Protein AF-0000000083594985 (afdb_homodimer)

Radius of gyration: 26.22 Å; Cα contacts (8 Å, |Δi|>4): 1183; chains: 2; bounding box: 56×79×60 Å

Foldseek 3Di:
DAEEEEEDLPQQSLLQLLLCLLVPHQYEYAYQDPVSVVVSLVVSVVVVVLCVVLPNDRPDDSVSSSVSYHYDNDPLVCQEGQEYEYEDDPDLVVLLVVLLVCLVRHDLNHAYEYQDQFDDQCSSPVNRDRCLQRYWYWHADPPNNFAQEIEIEDDPSHDPVNVVVVCVVSVVSQHHYDYQDDDDGRGDPRVVVVQVVLQLLCCPLVPVDPPVVSVCCCVVDVVVVVLPDDDVVVCVVVDVVVVVVVCVPCVVVGDDDDDDRVLQVVCVVVVQPDLCSQHDSHGRPDHDSPPVVSVVSSVSNNSRCVPRPVD/DAEEEEEDLPQQSLLQLLLCLLVPHQYEYAYQDPVSVVVSLVVSVVVVVLCVVLPNDRPDDSVSSSVSYHYDNDPLVCQEGQEYEYEDDPDLVVLLVVLLVCLVRHDLNHAYEYQDQFDDQCSSPVNRDRCLQRYWYWHADPPNNFAQEIEIEDDPSHDPVNVVVVCVVSVVSQHHYDYQDDDDGRGDPRVVVVQVVLQLLCCPLVPVDPPVVSVCCCVVPVVVVVLPDDDVVVCVVVDVVVVVVVCVVCVVVGDDDDDDRVLQVVCVVVVQPDCCSQHDSHGQPDHDPRPVVSVVSSVSNNSRCVPRPVD

pLDDT: mean 96.0, std 5.7, range [51.47, 98.88]

Structure (mmCIF, N/CA/C/O backbone):
data_AF-0000000083594985-model_v1
#
loop_
_entity.id
_entity.type
_entity.pdbx_description
1 polymer 'L-gulonate 3-dehydrogenase'
#
loop_
_atom_site.group_PDB
_atom_site.id
_atom_site.type_symbol
_atom_site.label_atom_id
_atom_site.label_alt_id
_atom_site.label_comp_id
_atom_site.label_asym_id
_atom_site.label_entity_id
_atom_site.label_seq_id
_atom_site.pdbx_PDB_ins_code
_atom_site.Cartn_x
_atom_site.Cartn_y
_atom_site.Cartn_z
_atom_site.occupancy
_atom_site.B_iso_or_equiv
_atom_site.auth_seq_id
_atom_site.auth_comp_id
_atom_site.auth_asym_id
_atom_site.auth_atom_id
_atom_site.pdbx_PDB_model_num
ATOM 1 N N . MET A 1 1 ? 9.25 -22.609 -22.5 1 80.12 1 MET A N 1
ATOM 2 C CA . MET A 1 1 ? 8.023 -23.281 -22.062 1 80.12 1 MET A CA 1
ATOM 3 C C . MET A 1 1 ? 6.898 -23.062 -23.062 1 80.12 1 MET A C 1
ATOM 5 O O . MET A 1 1 ? 6.57 -21.922 -23.406 1 80.12 1 MET A O 1
ATOM 9 N N . LYS A 1 2 ? 6.371 -24.125 -23.547 1 85.12 2 LYS A N 1
ATOM 10 C CA . LYS A 1 2 ? 5.512 -24.016 -24.734 1 85.12 2 LYS A CA 1
ATOM 11 C C . LYS A 1 2 ? 4.094 -24.484 -24.422 1 85.12 2 LYS A C 1
ATOM 13 O O . LYS A 1 2 ? 3.137 -24.078 -25.078 1 85.12 2 LYS A O 1
ATOM 18 N N . ASN A 1 3 ? 4.027 -25.328 -23.453 1 94.75 3 ASN A N 1
ATOM 19 C CA . ASN A 1 3 ? 2.727 -25.859 -23.047 1 94.75 3 ASN A CA 1
ATOM 20 C C . ASN A 1 3 ? 2.588 -25.922 -21.531 1 94.75 3 ASN A C 1
ATOM 22 O O . ASN A 1 3 ? 3.424 -26.516 -20.859 1 94.75 3 ASN A O 1
ATOM 26 N N . ILE A 1 4 ? 1.525 -25.359 -21.094 1 98.44 4 ILE A N 1
ATOM 27 C CA . ILE A 1 4 ? 1.333 -25.266 -19.641 1 98.44 4 ILE A CA 1
ATOM 28 C C . ILE A 1 4 ? 0.061 -26 -19.234 1 98.44 4 ILE A C 1
ATOM 30 O O . ILE A 1 4 ? -0.912 -26.031 -20 1 98.44 4 ILE A O 1
ATOM 34 N N . GLY A 1 5 ? 0.131 -26.703 -18.188 1 98.75 5 GLY A N 1
ATOM 35 C CA . GLY A 1 5 ? -1.049 -27.266 -17.547 1 98.75 5 GLY A CA 1
ATOM 36 C C . GLY A 1 5 ? -1.459 -26.516 -16.297 1 98.75 5 GLY A C 1
ATOM 37 O O . GLY A 1 5 ? -0.607 -26.094 -15.516 1 98.75 5 GLY A O 1
ATOM 38 N N . VAL A 1 6 ? -2.758 -26.312 -16.109 1 98.88 6 VAL A N 1
ATOM 39 C CA . VAL A 1 6 ? -3.311 -25.719 -14.898 1 98.88 6 VAL A CA 1
ATOM 40 C C . VAL A 1 6 ? -4.402 -26.609 -14.328 1 98.88 6 VAL A C 1
ATOM 42 O O . VAL A 1 6 ? -5.32 -27.016 -15.047 1 98.88 6 VAL A O 1
ATOM 45 N N . ILE A 1 7 ? -4.238 -26.969 -13.102 1 98.81 7 ILE A N 1
ATOM 46 C CA . ILE A 1 7 ? -5.254 -27.781 -12.43 1 98.81 7 ILE A CA 1
ATOM 47 C C . ILE A 1 7 ? -6.125 -26.875 -11.555 1 98.81 7 ILE A C 1
ATOM 49 O O . ILE A 1 7 ? -5.621 -26.188 -10.664 1 98.81 7 ILE A O 1
ATOM 53 N N . GLY A 1 8 ? -7.391 -26.984 -11.703 1 98.19 8 GLY A N 1
ATOM 54 C CA . GLY A 1 8 ? -8.344 -26.078 -11.07 1 98.19 8 GLY A CA 1
ATOM 55 C C . GLY A 1 8 ? -8.789 -24.953 -11.969 1 98.19 8 GLY A C 1
ATOM 56 O O . GLY A 1 8 ? -7.961 -24.25 -12.547 1 98.19 8 GLY A O 1
ATOM 57 N N . ALA A 1 9 ? -10.117 -24.797 -12.141 1 97.75 9 ALA A N 1
ATOM 58 C CA . ALA A 1 9 ? -10.648 -23.75 -13.016 1 97.75 9 ALA A CA 1
ATOM 59 C C . ALA A 1 9 ? -11.383 -22.688 -12.211 1 97.75 9 ALA A C 1
ATOM 61 O O . ALA A 1 9 ? -12.164 -21.906 -12.766 1 97.75 9 ALA A O 1
ATOM 62 N N . GLY A 1 10 ? -11.148 -22.672 -10.867 1 94.75 10 GLY A N 1
ATOM 63 C CA . GLY A 1 10 ? -11.727 -21.641 -10.023 1 94.75 10 GLY A CA 1
ATOM 64 C C . GLY A 1 10 ? -11.109 -20.266 -10.25 1 94.75 10 GLY A C 1
ATOM 65 O O . GLY A 1 10 ? -10.594 -19.984 -11.336 1 94.75 10 GLY A O 1
ATOM 66 N N . THR A 1 11 ? -11.172 -19.422 -9.266 1 93.06 11 THR A N 1
ATOM 67 C CA . THR A 1 11 ? -10.75 -18.031 -9.375 1 93.06 11 THR A CA 1
ATOM 68 C C . THR A 1 11 ? -9.289 -17.938 -9.797 1 93.06 11 THR A C 1
ATOM 70 O O . THR A 1 11 ? -8.961 -17.281 -10.781 1 93.06 11 THR A O 1
ATOM 73 N N . MET A 1 12 ? -8.375 -18.641 -9.109 1 96.56 12 MET A N 1
ATOM 74 C CA . MET A 1 12 ? -6.945 -18.562 -9.398 1 96.56 12 MET A CA 1
ATOM 75 C C . MET A 1 12 ? -6.605 -19.297 -10.688 1 96.56 12 MET A C 1
ATOM 77 O O . MET A 1 12 ? -5.855 -18.781 -11.523 1 96.56 12 MET A O 1
ATOM 81 N N . GLY A 1 13 ? -7.18 -20.484 -10.812 1 97.88 13 GLY A N 1
ATOM 82 C CA . GLY A 1 13 ? -6.91 -21.234 -12.016 1 97.88 13 GLY A CA 1
ATOM 83 C C . GLY A 1 13 ? -7.316 -20.516 -13.289 1 97.88 13 GLY A C 1
ATOM 84 O O . GLY A 1 13 ? -6.566 -20.484 -14.266 1 97.88 13 GLY A O 1
ATOM 85 N N . PHE A 1 14 ? -8.508 -19.922 -13.273 1 97.06 14 PHE A N 1
ATOM 86 C CA . PHE A 1 14 ? -8.945 -19.141 -14.414 1 97.06 14 PHE A CA 1
ATOM 87 C C . PHE A 1 14 ? -7.988 -17.984 -14.672 1 97.06 14 PHE A C 1
ATOM 89 O O . PHE A 1 14 ? -7.562 -17.766 -15.805 1 97.06 14 PHE A O 1
ATOM 96 N N . GLY A 1 15 ? -7.672 -17.203 -13.594 1 98.06 15 GLY A N 1
ATOM 97 C CA . GLY A 1 15 ? -6.797 -16.047 -13.742 1 98.06 15 GLY A CA 1
ATOM 98 C C . GLY A 1 15 ? -5.453 -16.406 -14.352 1 98.06 15 GLY A C 1
ATOM 99 O O . GLY A 1 15 ? -4.977 -15.711 -15.258 1 98.06 15 GLY A O 1
ATOM 100 N N . ILE A 1 16 ? -4.887 -17.484 -13.883 1 98.62 16 ILE A N 1
ATOM 101 C CA . ILE A 1 16 ? -3.584 -17.938 -14.352 1 98.62 16 ILE A CA 1
ATOM 102 C C . ILE A 1 16 ? -3.688 -18.359 -15.82 1 98.62 16 ILE A C 1
ATOM 104 O O . ILE A 1 16 ? -2.896 -17.922 -16.656 1 98.62 16 ILE A O 1
ATOM 108 N N . SER A 1 17 ? -4.691 -19.156 -16.156 1 98.5 17 SER A N 1
ATOM 109 C CA . SER A 1 17 ? -4.855 -19.672 -17.5 1 98.5 17 SER A CA 1
ATOM 110 C C . SER A 1 17 ? -5.16 -18.562 -18.5 1 98.5 17 SER A C 1
ATOM 112 O O . SER A 1 17 ? -4.625 -18.547 -19.609 1 98.5 17 SER A O 1
ATOM 114 N N . PHE A 1 18 ? -6.023 -17.656 -18.094 1 98.31 18 PHE A N 1
ATOM 115 C CA . PHE A 1 18 ? -6.355 -16.516 -18.953 1 98.31 18 PHE A CA 1
ATOM 116 C C . PHE A 1 18 ? -5.113 -15.688 -19.25 1 98.31 18 PHE A C 1
ATOM 118 O O . PHE A 1 18 ? -4.898 -15.289 -20.406 1 98.31 18 PHE A O 1
ATOM 125 N N . TYR A 1 19 ? -4.328 -15.445 -18.234 1 98.44 19 TYR A N 1
ATOM 126 C CA . TYR A 1 19 ? -3.123 -14.641 -18.406 1 98.44 19 TYR A CA 1
ATOM 127 C C . TYR A 1 19 ? -2.17 -15.297 -19.391 1 98.44 19 TYR A C 1
ATOM 129 O O . TYR A 1 19 ? -1.598 -14.617 -20.25 1 98.44 19 TYR A O 1
ATOM 137 N N . PHE A 1 20 ? -1.962 -16.594 -19.281 1 98.44 20 PHE A N 1
ATOM 138 C CA . PHE A 1 20 ? -1.111 -17.297 -20.234 1 98.44 20 PHE A CA 1
ATOM 139 C C . PHE A 1 20 ? -1.685 -17.219 -21.641 1 98.44 20 PHE A C 1
ATOM 141 O O . PHE A 1 20 ? -0.949 -17 -22.609 1 98.44 20 PHE A O 1
ATOM 148 N N . ALA A 1 21 ? -2.998 -17.328 -21.781 1 98.06 21 ALA A N 1
ATOM 149 C CA . ALA A 1 21 ? -3.654 -17.328 -23.094 1 98.06 21 ALA A CA 1
ATOM 150 C C . ALA A 1 21 ? -3.475 -15.992 -23.797 1 98.06 21 ALA A C 1
ATOM 152 O O . ALA A 1 21 ? -3.18 -15.953 -25 1 98.06 21 ALA A O 1
ATOM 153 N N . ILE A 1 22 ? -3.639 -14.898 -23.078 1 97.94 22 ILE A N 1
ATOM 154 C CA . ILE A 1 22 ? -3.559 -13.594 -23.719 1 97.94 22 ILE A CA 1
ATOM 155 C C . ILE A 1 22 ? -2.117 -13.305 -24.125 1 97.94 22 ILE A C 1
ATOM 157 O O . ILE A 1 22 ? -1.854 -12.359 -24.875 1 97.94 22 ILE A O 1
ATOM 161 N N . HIS A 1 23 ? -1.166 -14.078 -23.641 1 97.31 23 HIS A N 1
ATOM 162 C CA . HIS A 1 23 ? 0.232 -13.953 -24.031 1 97.31 23 HIS A CA 1
ATOM 163 C C . HIS A 1 23 ? 0.622 -15.023 -25.047 1 97.31 23 HIS A C 1
ATOM 165 O O . HIS A 1 23 ? 1.808 -15.227 -25.312 1 97.31 23 HIS A O 1
ATOM 171 N N . GLY A 1 24 ? -0.356 -15.805 -25.484 1 97.5 24 GLY A N 1
ATOM 172 C CA . GLY A 1 24 ? -0.164 -16.719 -26.594 1 97.5 24 GLY A CA 1
ATOM 173 C C . GLY A 1 24 ? 0.418 -18.062 -26.172 1 97.5 24 GLY A C 1
ATOM 174 O O . GLY A 1 24 ? 1.048 -18.75 -26.984 1 97.5 24 GLY A O 1
ATOM 175 N N . ILE A 1 25 ? 0.251 -18.422 -24.953 1 98.19 25 ILE A N 1
ATOM 176 C CA . ILE A 1 25 ? 0.842 -19.672 -24.453 1 98.19 25 ILE A CA 1
ATOM 177 C C . ILE A 1 25 ? -0.227 -20.75 -24.375 1 98.19 25 ILE A C 1
ATOM 179 O O . ILE A 1 25 ? -1.184 -20.641 -23.609 1 98.19 25 ILE A O 1
ATOM 183 N N . PRO A 1 26 ? -0.061 -21.812 -25.125 1 98.38 26 PRO A N 1
ATOM 184 C CA . PRO A 1 26 ? -1.014 -22.922 -25.031 1 98.38 26 PRO A CA 1
ATOM 185 C C . PRO A 1 26 ? -1.128 -23.469 -23.609 1 98.38 26 PRO A C 1
ATOM 187 O O . PRO A 1 26 ? -0.114 -23.797 -23 1 98.38 26 PRO A O 1
ATOM 190 N N . THR A 1 27 ? -2.344 -23.562 -23.078 1 98.56 27 THR A N 1
ATOM 191 C CA . THR A 1 27 ? -2.592 -23.938 -21.703 1 98.56 27 THR A CA 1
ATOM 192 C C . THR A 1 27 ? -3.734 -24.938 -21.609 1 98.56 27 THR A C 1
ATOM 194 O O . THR A 1 27 ? -4.824 -24.703 -22.141 1 98.56 27 THR A O 1
ATOM 197 N N . HIS A 1 28 ? -3.482 -26.078 -21 1 98.5 28 HIS A N 1
ATOM 198 C CA . HIS A 1 28 ? -4.496 -27.094 -20.734 1 98.5 28 HIS A CA 1
ATOM 199 C C . HIS A 1 28 ? -5.051 -26.953 -19.328 1 98.5 28 HIS A C 1
ATOM 201 O O . HIS A 1 28 ? -4.316 -27.125 -18.344 1 98.5 28 HIS A O 1
ATOM 207 N N . VAL A 1 29 ? -6.336 -26.719 -19.25 1 98.62 29 VAL A N 1
ATOM 208 C CA . VAL A 1 29 ? -6.984 -26.547 -17.953 1 98.62 29 VAL A CA 1
ATOM 209 C C . VAL A 1 29 ? -7.762 -27.797 -17.578 1 98.62 29 VAL A C 1
ATOM 211 O O . VAL A 1 29 ? -8.602 -28.281 -18.344 1 98.62 29 VAL A O 1
ATOM 214 N N . VAL A 1 30 ? -7.465 -28.328 -16.422 1 98.69 30 VAL A N 1
ATOM 215 C CA . VAL A 1 30 ? -8.141 -29.531 -15.953 1 98.69 30 VAL A CA 1
ATOM 216 C C . VAL A 1 30 ? -8.898 -29.234 -14.664 1 98.69 30 VAL A C 1
ATOM 218 O O . VAL A 1 30 ? -8.375 -28.578 -13.758 1 98.69 30 VAL A O 1
ATOM 221 N N . ASP A 1 31 ? -10.117 -29.594 -14.594 1 98.5 31 ASP A N 1
ATOM 222 C CA . ASP A 1 31 ? -10.969 -29.531 -13.406 1 98.5 31 ASP A CA 1
ATOM 223 C C . ASP A 1 31 ? -11.93 -30.719 -13.359 1 98.5 31 ASP A C 1
ATOM 225 O O . ASP A 1 31 ? -12.414 -31.172 -14.391 1 98.5 31 ASP A O 1
ATOM 229 N N . ILE A 1 32 ? -12.195 -31.188 -12.141 1 96.94 32 ILE A N 1
ATOM 230 C CA . ILE A 1 32 ? -13.078 -32.344 -11.992 1 96.94 32 ILE A CA 1
ATOM 231 C C . ILE A 1 32 ? -14.516 -31.938 -12.32 1 96.94 32 ILE A C 1
ATOM 233 O O . ILE A 1 32 ? -15.352 -32.781 -12.625 1 96.94 32 ILE A O 1
ATOM 237 N N . SER A 1 33 ? -14.805 -30.656 -12.234 1 97.44 33 SER A N 1
ATOM 238 C CA . SER A 1 33 ? -16.156 -30.156 -12.422 1 97.44 33 SER A CA 1
ATOM 239 C C . SER A 1 33 ? -16.344 -29.594 -13.828 1 97.44 33 SER A C 1
ATOM 241 O O . SER A 1 33 ? -15.789 -28.547 -14.156 1 97.44 33 SER A O 1
ATOM 243 N N . ASN A 1 34 ? -17.297 -30.141 -14.602 1 96.81 34 ASN A N 1
ATOM 244 C CA . ASN A 1 34 ? -17.641 -29.594 -15.906 1 96.81 34 ASN A CA 1
ATOM 245 C C . ASN A 1 34 ? -18.25 -28.203 -15.789 1 96.81 34 ASN A C 1
ATOM 247 O O . ASN A 1 34 ? -18.047 -27.359 -16.672 1 96.81 34 ASN A O 1
ATOM 251 N N . ILE A 1 35 ? -18.875 -28 -14.766 1 96.81 35 ILE A N 1
ATOM 252 C CA . ILE A 1 35 ? -19.531 -26.719 -14.539 1 96.81 35 ILE A CA 1
ATOM 253 C C . ILE A 1 35 ? -18.469 -25.625 -14.391 1 96.81 35 ILE A C 1
ATOM 255 O O . ILE A 1 35 ? -18.594 -24.547 -14.961 1 96.81 35 ILE A O 1
ATOM 259 N N . GLU A 1 36 ? -17.438 -25.922 -13.617 1 96.25 36 GLU A N 1
ATOM 260 C CA . GLU A 1 36 ? -16.359 -24.938 -13.422 1 96.25 36 GLU A CA 1
ATOM 261 C C . GLU A 1 36 ? -15.633 -24.672 -14.734 1 96.25 36 GLU A C 1
ATOM 263 O O . GLU A 1 36 ? -15.227 -23.531 -14.992 1 96.25 36 GLU A O 1
ATOM 268 N N . LEU A 1 37 ? -15.484 -25.688 -15.555 1 97.5 37 LEU A N 1
ATOM 269 C CA . LEU A 1 37 ? -14.828 -25.516 -16.844 1 97.5 37 LEU A CA 1
ATOM 270 C C . LEU A 1 37 ? -15.656 -24.609 -17.75 1 97.5 37 LEU A C 1
ATOM 272 O O . LEU A 1 37 ? -15.109 -23.734 -18.422 1 97.5 37 LEU A O 1
ATOM 276 N N . GLU A 1 38 ? -16.969 -24.797 -17.766 1 96.25 38 GLU A N 1
ATOM 277 C CA . GLU A 1 38 ? -17.844 -23.953 -18.578 1 96.25 38 GLU A CA 1
ATOM 278 C C . GLU A 1 38 ? -17.859 -22.516 -18.094 1 96.25 38 GLU A C 1
ATOM 280 O O . GLU A 1 38 ? -17.844 -21.578 -18.891 1 96.25 38 GLU A O 1
ATOM 285 N N . ASN A 1 39 ? -17.891 -22.391 -16.797 1 94.75 39 ASN A N 1
ATOM 286 C CA . ASN A 1 39 ? -17.812 -21.047 -16.219 1 94.75 39 ASN A CA 1
ATOM 287 C C . ASN A 1 39 ? -16.531 -20.328 -16.656 1 94.75 39 ASN A C 1
ATOM 289 O O . ASN A 1 39 ? -16.562 -19.141 -16.953 1 94.75 39 ASN A O 1
ATOM 293 N N . ALA A 1 40 ? -15.43 -21.031 -16.594 1 95.88 40 ALA A N 1
ATOM 294 C CA . ALA A 1 40 ? -14.148 -20.469 -16.984 1 95.88 40 ALA A CA 1
ATOM 295 C C . ALA A 1 40 ? -14.18 -20 -18.438 1 95.88 40 ALA A C 1
ATOM 297 O O . ALA A 1 40 ? -13.656 -18.938 -18.766 1 95.88 40 ALA A O 1
ATOM 298 N N . LYS A 1 41 ? -14.836 -20.75 -19.297 1 94.44 41 LYS A N 1
ATOM 299 C CA . LYS A 1 41 ? -14.969 -20.375 -20.703 1 94.44 41 LYS A CA 1
ATOM 300 C C . LYS A 1 41 ? -15.75 -19.078 -20.859 1 94.44 41 LYS A C 1
ATOM 302 O O . LYS A 1 41 ? -15.383 -18.219 -21.672 1 94.44 41 LYS A O 1
ATOM 307 N N . GLU A 1 42 ? -16.766 -18.953 -20.141 1 92.62 42 GLU A N 1
ATOM 308 C CA . GLU A 1 42 ? -17.594 -17.766 -20.203 1 92.62 42 GLU A CA 1
ATOM 309 C C . GLU A 1 42 ? -16.844 -16.547 -19.688 1 92.62 42 GLU A C 1
ATOM 311 O O . GLU A 1 42 ? -16.938 -15.445 -20.25 1 92.62 42 GLU A O 1
ATOM 316 N N . LYS A 1 43 ? -16.109 -16.719 -18.641 1 93.94 43 LYS A N 1
ATOM 317 C CA . LYS A 1 43 ? -15.328 -15.633 -18.047 1 93.94 43 LYS A CA 1
ATOM 318 C C . LYS A 1 43 ? -14.258 -15.133 -19 1 93.94 43 LYS A C 1
ATOM 320 O O . LYS A 1 43 ? -13.883 -13.953 -18.969 1 93.94 43 LYS A O 1
ATOM 325 N N . LEU A 1 44 ? -13.812 -16.078 -19.812 1 95.5 44 LEU A N 1
ATOM 326 C CA . LEU A 1 44 ? -12.766 -15.719 -20.766 1 95.5 44 LEU A CA 1
ATOM 327 C C . LEU A 1 44 ? -13.211 -14.57 -21.672 1 95.5 44 LEU A C 1
ATOM 329 O O . LEU A 1 44 ? -12.477 -13.602 -21.844 1 95.5 44 LEU A O 1
ATOM 333 N N . LYS A 1 45 ? -14.383 -14.641 -22.234 1 94 45 LYS A N 1
ATOM 334 C CA . LYS A 1 45 ? -14.914 -13.594 -23.094 1 94 45 LYS A CA 1
ATOM 335 C C . LYS A 1 45 ? -15.086 -12.281 -22.344 1 94 45 LYS A C 1
ATOM 337 O O . LYS A 1 45 ? -14.727 -11.219 -22.859 1 94 45 LYS A O 1
ATOM 342 N N . THR A 1 46 ? -15.586 -12.43 -21.188 1 94.31 46 THR A N 1
ATOM 343 C CA . THR A 1 46 ? -15.82 -11.258 -20.344 1 94.31 46 THR A CA 1
ATOM 344 C C . THR A 1 46 ? -14.508 -10.531 -20.047 1 94.31 46 THR A C 1
ATOM 346 O O . THR A 1 46 ? -14.414 -9.312 -20.203 1 94.31 46 THR A O 1
ATOM 349 N N . TYR A 1 47 ? -13.492 -11.266 -19.672 1 96.62 47 TYR A N 1
ATOM 350 C CA . TYR A 1 47 ? -12.242 -10.648 -19.266 1 96.62 47 TYR A CA 1
ATOM 351 C C . TYR A 1 47 ? -11.453 -10.164 -20.484 1 96.62 47 TYR A C 1
ATOM 353 O O . TYR A 1 47 ? -10.758 -9.148 -20.406 1 96.62 47 TYR A O 1
ATOM 361 N N . TYR A 1 48 ? -11.578 -10.891 -21.609 1 97.75 48 TYR A N 1
ATOM 362 C CA . TYR A 1 48 ? -10.953 -10.375 -22.828 1 97.75 48 TYR A CA 1
ATOM 363 C C . TYR A 1 48 ? -11.492 -8.992 -23.172 1 97.75 48 TYR A C 1
ATOM 365 O O . TYR A 1 48 ? -10.727 -8.078 -23.469 1 97.75 48 TYR A O 1
ATOM 373 N N . ARG A 1 49 ? -12.805 -8.859 -23.141 1 96.81 49 ARG A N 1
ATOM 374 C CA . ARG A 1 49 ? -13.445 -7.582 -23.422 1 96.81 49 ARG A CA 1
ATOM 375 C C . ARG A 1 49 ? -13.008 -6.516 -22.422 1 96.81 49 ARG A C 1
ATOM 377 O O . ARG A 1 49 ? -12.727 -5.375 -22.812 1 96.81 49 ARG A O 1
ATOM 384 N N . LEU A 1 50 ? -12.953 -6.883 -21.141 1 97 50 LEU A N 1
ATOM 385 C CA . LEU A 1 50 ? -12.531 -5.949 -20.094 1 97 50 LEU A CA 1
ATOM 386 C C . LEU A 1 50 ? -11.125 -5.43 -20.375 1 97 50 LEU A C 1
ATOM 388 O O . LEU A 1 50 ? -10.883 -4.223 -20.281 1 97 50 LEU A O 1
ATOM 392 N N . PHE A 1 51 ? -10.203 -6.359 -20.688 1 98.12 51 PHE A N 1
ATOM 393 C CA . PHE A 1 51 ? -8.828 -5.988 -20.984 1 98.12 51 PHE A CA 1
ATOM 394 C C . PHE A 1 51 ? -8.758 -5.086 -22.203 1 98.12 51 PHE A C 1
ATOM 396 O O . PHE A 1 51 ? -8.062 -4.066 -22.188 1 98.12 51 PHE A O 1
ATOM 403 N N . LYS A 1 52 ? -9.508 -5.43 -23.234 1 97.69 52 LYS A N 1
ATOM 404 C CA . LYS A 1 52 ? -9.547 -4.652 -24.469 1 97.69 52 LYS A CA 1
ATOM 405 C C . LYS A 1 52 ? -10.086 -3.248 -24.219 1 97.69 52 LYS A C 1
ATOM 407 O O . LYS A 1 52 ? -9.492 -2.26 -24.641 1 97.69 52 LYS A O 1
ATOM 412 N N . GLU A 1 53 ? -11.156 -3.158 -23.484 1 97 53 GLU A N 1
ATOM 413 C CA . GLU A 1 53 ? -11.836 -1.893 -23.234 1 97 53 GLU A CA 1
ATOM 414 C C . GLU A 1 53 ? -10.969 -0.96 -22.391 1 97 53 GLU A C 1
ATOM 416 O O . GLU A 1 53 ? -11.078 0.263 -22.484 1 97 53 GLU A O 1
ATOM 421 N N . ASN A 1 54 ? -10.102 -1.529 -21.547 1 96.19 54 ASN A N 1
ATOM 422 C CA . ASN A 1 54 ? -9.234 -0.711 -20.703 1 96.19 54 ASN A CA 1
ATOM 423 C C . ASN A 1 54 ? -7.914 -0.402 -21.406 1 96.19 54 ASN A C 1
ATOM 425 O O . ASN A 1 54 ? -7.027 0.224 -20.812 1 96.19 54 ASN A O 1
ATOM 429 N N . GLY A 1 55 ? -7.711 -0.897 -22.562 1 96.31 55 GLY A N 1
ATOM 430 C CA . GLY A 1 55 ? -6.555 -0.533 -23.375 1 96.31 55 GLY A CA 1
ATOM 431 C C . GLY A 1 55 ? -5.352 -1.422 -23.125 1 96.31 55 GLY A C 1
ATOM 432 O O . GLY A 1 55 ? -4.219 -1.045 -23.438 1 96.31 55 GLY A O 1
ATOM 433 N N . PHE A 1 56 ? -5.523 -2.535 -22.469 1 97.12 56 PHE A N 1
ATOM 434 C CA . PHE A 1 56 ? -4.43 -3.484 -22.328 1 97.12 56 PHE A CA 1
ATOM 435 C C . PHE A 1 56 ? -3.967 -3.998 -23.688 1 97.12 56 PHE A C 1
ATOM 437 O O . PHE A 1 56 ? -4.789 -4.297 -24.547 1 97.12 56 PHE A O 1
ATOM 444 N N . PRO A 1 57 ? -2.686 -4.039 -23.922 1 95.94 57 PRO A N 1
ATOM 445 C CA . PRO A 1 57 ? -2.211 -4.535 -25.219 1 95.94 57 PRO A CA 1
ATOM 446 C C . PRO A 1 57 ? -2.471 -6.027 -25.406 1 95.94 57 PRO A C 1
ATOM 448 O O . PRO A 1 57 ? -1.89 -6.855 -24.703 1 95.94 57 PRO A O 1
ATOM 451 N N . LEU A 1 58 ? -3.338 -6.348 -26.328 1 97.19 58 LEU A N 1
ATOM 452 C CA . LEU A 1 58 ? -3.688 -7.723 -26.672 1 97.19 58 LEU A CA 1
ATOM 453 C C . LEU A 1 58 ? -3.215 -8.062 -28.078 1 97.19 58 LEU A C 1
ATOM 455 O O . LEU A 1 58 ? -3.838 -7.66 -29.062 1 97.19 58 LEU A O 1
ATOM 459 N N . PRO A 1 59 ? -2.15 -8.828 -28.188 1 96.25 59 PRO A N 1
ATOM 460 C CA . PRO A 1 59 ? -1.609 -9.133 -29.516 1 96.25 59 PRO A CA 1
ATOM 461 C C . PRO A 1 59 ? -2.469 -10.125 -30.281 1 96.25 59 PRO A C 1
ATOM 463 O O . PRO A 1 59 ? -2.332 -10.25 -31.5 1 96.25 59 PRO A O 1
ATOM 466 N N . PHE A 1 60 ? -3.348 -10.859 -29.672 1 97.88 60 PHE A N 1
ATOM 467 C CA . PHE A 1 60 ? -4.164 -11.891 -30.297 1 97.88 60 PHE A CA 1
ATOM 468 C C . PHE A 1 60 ? -5.645 -11.547 -30.203 1 97.88 60 PHE A C 1
ATOM 470 O O . PHE A 1 60 ? -6.078 -10.914 -29.234 1 97.88 60 PHE A O 1
ATOM 477 N N . SER A 1 61 ? -6.41 -11.945 -31.188 1 97.75 61 SER A N 1
ATOM 478 C CA . SER A 1 61 ? -7.855 -11.766 -31.156 1 97.75 61 SER A CA 1
ATOM 479 C C . SER A 1 61 ? -8.5 -12.625 -30.078 1 97.75 61 SER A C 1
ATOM 481 O O . SER A 1 61 ? -7.848 -13.516 -29.516 1 97.75 61 SER A O 1
ATOM 483 N N . GLU A 1 62 ? -9.734 -12.32 -29.781 1 97.19 62 GLU A N 1
ATOM 484 C CA . GLU A 1 62 ? -10.477 -13.125 -28.812 1 97.19 62 GLU A CA 1
ATOM 485 C C . GLU A 1 62 ? -10.5 -14.594 -29.219 1 97.19 62 GLU A C 1
ATOM 487 O O . GLU A 1 62 ? -10.281 -15.477 -28.391 1 97.19 62 GLU A O 1
ATOM 492 N N . LYS A 1 63 ? -10.742 -14.852 -30.5 1 97.06 63 LYS A N 1
ATOM 493 C CA . LYS A 1 63 ? -10.805 -16.219 -31.016 1 97.06 63 LYS A CA 1
ATOM 494 C C . LYS A 1 63 ? -9.461 -16.922 -30.891 1 97.06 63 LYS A C 1
ATOM 496 O O . LYS A 1 63 ? -9.391 -18.062 -30.453 1 97.06 63 LYS A O 1
ATOM 501 N N . GLU A 1 64 ? -8.406 -16.219 -31.25 1 97.75 64 GLU A N 1
ATOM 502 C CA . GLU A 1 64 ? -7.062 -16.781 -31.125 1 97.75 64 GLU A CA 1
ATOM 503 C C . GLU A 1 64 ? -6.723 -17.078 -29.656 1 97.75 64 GLU A C 1
ATOM 505 O O . GLU A 1 64 ? -6.215 -18.156 -29.344 1 97.75 64 GLU A O 1
ATOM 510 N N . THR A 1 65 ? -7.004 -16.125 -28.766 1 97.88 65 THR A N 1
ATOM 511 C CA . THR A 1 65 ? -6.742 -16.297 -27.344 1 97.88 65 THR A CA 1
ATOM 512 C C . THR A 1 65 ? -7.461 -17.531 -26.812 1 97.88 65 THR A C 1
ATOM 514 O O . THR A 1 65 ? -6.871 -18.328 -26.078 1 97.88 65 THR A O 1
ATOM 517 N N . THR A 1 66 ? -8.711 -17.672 -27.203 1 96.75 66 THR A N 1
ATOM 518 C CA . THR A 1 66 ? -9.516 -18.812 -26.781 1 96.75 66 THR A CA 1
ATOM 519 C C . THR A 1 66 ? -8.914 -20.125 -27.281 1 96.75 66 THR A C 1
ATOM 521 O O . THR A 1 66 ? -8.969 -21.141 -26.594 1 96.75 66 THR A O 1
ATOM 524 N N . SER A 1 67 ? -8.328 -20.094 -28.453 1 97.19 67 SER A N 1
ATOM 525 C CA . SER A 1 67 ? -7.773 -21.297 -29.062 1 97.19 67 SER A CA 1
ATOM 526 C C . SER A 1 67 ? -6.523 -21.766 -28.328 1 97.19 67 SER A C 1
ATOM 528 O O . SER A 1 67 ? -6.098 -22.922 -28.484 1 97.19 67 SER A O 1
ATOM 530 N N . PHE A 1 68 ? -5.91 -20.875 -27.531 1 97.94 68 PHE A N 1
ATOM 531 C CA . PHE A 1 68 ? -4.727 -21.25 -26.766 1 97.94 68 PHE A CA 1
ATOM 532 C C . PHE A 1 68 ? -5.117 -22.062 -25.531 1 97.94 68 PHE A C 1
ATOM 534 O O . PHE A 1 68 ? -4.254 -22.641 -24.859 1 97.94 68 PHE A O 1
ATOM 541 N N . LEU A 1 69 ? -6.434 -22.156 -25.219 1 97.88 69 LEU A N 1
ATOM 542 C CA . LEU A 1 69 ? -6.898 -22.859 -24.031 1 97.88 69 LEU A CA 1
ATOM 543 C C . LEU A 1 69 ? -7.617 -24.141 -24.406 1 97.88 69 LEU A C 1
ATOM 545 O O . LEU A 1 69 ? -8.383 -24.172 -25.375 1 97.88 69 LEU A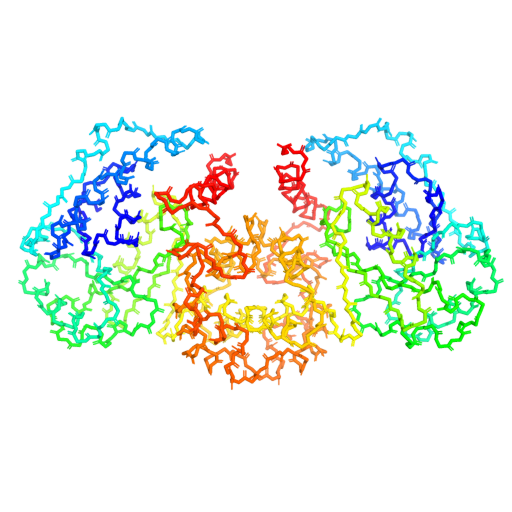 O 1
ATOM 549 N N . SER A 1 70 ? -7.363 -25.188 -23.766 1 97.56 70 SER A N 1
ATOM 550 C CA . SER A 1 70 ? -8.133 -26.422 -23.828 1 97.56 70 SER A CA 1
ATOM 551 C C . SER A 1 70 ? -8.594 -26.844 -22.438 1 97.56 70 SER A C 1
ATOM 553 O O . SER A 1 70 ? -7.934 -26.547 -21.438 1 97.56 70 SER A O 1
ATOM 555 N N . PHE A 1 71 ? -9.734 -27.484 -22.391 1 98.12 71 PHE A N 1
ATOM 556 C CA . PHE A 1 71 ? -10.367 -27.859 -21.125 1 98.12 71 PHE A CA 1
ATOM 557 C C . PHE A 1 71 ? -10.664 -29.344 -21.078 1 98.12 71 PHE A C 1
ATOM 559 O O . PHE A 1 71 ? -11.062 -29.938 -22.078 1 98.12 71 PHE A O 1
ATOM 566 N N . SER A 1 72 ? -10.414 -29.953 -19.938 1 98.19 72 SER A N 1
ATOM 567 C CA . SER A 1 72 ? -10.672 -31.375 -19.766 1 98.19 72 SER A CA 1
ATOM 568 C C . SER A 1 72 ? -10.914 -31.719 -18.297 1 98.19 72 SER A C 1
ATOM 570 O O . SER A 1 72 ? -10.57 -30.938 -17.406 1 98.19 72 SER A O 1
ATOM 572 N N . THR A 1 73 ? -11.555 -32.844 -18.062 1 98.25 73 THR A N 1
ATOM 573 C CA . THR A 1 73 ? -11.711 -33.344 -16.703 1 98.25 73 THR A CA 1
ATOM 574 C C . THR A 1 73 ? -10.688 -34.438 -16.406 1 98.25 73 THR A C 1
ATOM 576 O O . THR A 1 73 ? -10.664 -35 -15.312 1 98.25 73 THR A O 1
ATOM 579 N N . GLU A 1 74 ? -9.82 -34.656 -17.375 1 97.88 74 GLU A N 1
ATOM 580 C CA . GLU A 1 74 ? -8.883 -35.781 -17.25 1 97.88 74 GLU A CA 1
ATOM 581 C C . GLU A 1 74 ? -7.457 -35.281 -17.047 1 97.88 74 GLU A C 1
ATOM 583 O O . GLU A 1 74 ? -6.922 -34.562 -17.891 1 97.88 74 GLU A O 1
ATOM 588 N N . LEU A 1 75 ? -6.797 -35.812 -16.031 1 97.94 75 LEU A N 1
ATOM 589 C CA . LEU A 1 75 ? -5.449 -35.406 -15.664 1 97.94 75 LEU A CA 1
ATOM 590 C C . LEU A 1 75 ? -4.441 -35.812 -16.734 1 97.94 75 LEU A C 1
ATOM 592 O O . LEU A 1 75 ? -3.436 -35.125 -16.938 1 97.94 75 LEU A O 1
ATOM 596 N N . ASN A 1 76 ? -4.742 -36.844 -17.438 1 97.69 76 ASN A N 1
ATOM 597 C CA . ASN A 1 76 ? -3.82 -37.406 -18.422 1 97.69 76 ASN A CA 1
ATOM 598 C C . ASN A 1 76 ? -3.539 -36.406 -19.547 1 97.69 76 ASN A C 1
ATOM 600 O O . ASN A 1 76 ? -2.547 -36.562 -20.266 1 97.69 76 ASN A O 1
ATOM 604 N N . HIS A 1 77 ? -4.344 -35.438 -19.719 1 97.44 77 HIS A N 1
ATOM 605 C CA . HIS A 1 77 ? -4.156 -34.406 -20.734 1 97.44 77 HIS A CA 1
ATOM 606 C C . HIS A 1 77 ? -2.959 -33.531 -20.422 1 97.44 77 HIS A C 1
ATOM 608 O O . HIS A 1 77 ? -2.49 -32.781 -21.266 1 97.44 77 HIS A O 1
ATOM 614 N N . LEU A 1 78 ? -2.4 -33.688 -19.234 1 98.44 78 LEU A N 1
ATOM 615 C CA . LEU A 1 78 ? -1.28 -32.844 -18.828 1 98.44 78 LEU A CA 1
ATOM 616 C C . LEU A 1 78 ? 0.044 -33.594 -19 1 98.44 78 LEU A C 1
ATOM 618 O O . LEU A 1 78 ? 1.104 -33.062 -18.672 1 98.44 78 LEU A O 1
ATOM 622 N N . LYS A 1 79 ? 0.053 -34.781 -19.516 1 98 79 LYS A N 1
ATOM 623 C CA . LYS A 1 79 ? 1.213 -35.656 -19.531 1 98 79 LYS A CA 1
ATOM 624 C C . LYS A 1 79 ? 2.371 -35.031 -20.312 1 98 79 LYS A C 1
ATOM 626 O O . LYS A 1 79 ? 3.537 -35.312 -20.016 1 98 79 LYS A O 1
ATOM 631 N N . ASP A 1 80 ? 2.062 -34.125 -21.297 1 97.56 80 ASP A N 1
ATOM 632 C CA . ASP A 1 80 ? 3.102 -33.562 -22.156 1 97.56 80 ASP A CA 1
ATOM 633 C C . ASP A 1 80 ? 3.412 -32.125 -21.797 1 97.56 80 ASP A C 1
ATOM 635 O O . ASP A 1 80 ? 4.168 -31.453 -22.5 1 97.56 80 ASP A O 1
ATOM 639 N N . ALA A 1 81 ? 2.809 -31.594 -20.734 1 98.38 81 ALA A N 1
ATOM 640 C CA . ALA A 1 81 ? 3.018 -30.203 -20.328 1 98.38 81 ALA A CA 1
ATOM 641 C C . ALA A 1 81 ? 4.445 -29.984 -19.844 1 98.38 81 ALA A C 1
ATOM 643 O O . ALA A 1 81 ? 5.031 -30.859 -19.203 1 98.38 81 ALA A O 1
ATOM 644 N N . ASP A 1 82 ? 5 -28.797 -20.156 1 98.5 82 ASP A N 1
ATOM 645 C CA . ASP A 1 82 ? 6.316 -28.406 -19.672 1 98.5 82 ASP A CA 1
ATOM 646 C C . ASP A 1 82 ? 6.262 -28 -18.203 1 98.5 82 ASP A C 1
ATOM 648 O O . ASP A 1 82 ? 7.227 -28.203 -17.453 1 98.5 82 ASP A O 1
ATOM 652 N N . VAL A 1 83 ? 5.227 -27.406 -17.812 1 98.69 83 VAL A N 1
ATOM 653 C CA . VAL A 1 83 ? 4.957 -26.953 -16.453 1 98.69 83 VAL A CA 1
ATOM 654 C C . VAL A 1 83 ? 3.502 -27.234 -16.094 1 98.69 83 VAL A C 1
ATOM 656 O O . VAL A 1 83 ? 2.602 -27.047 -16.906 1 98.69 83 VAL A O 1
ATOM 659 N N . ILE A 1 84 ? 3.281 -27.766 -14.938 1 98.88 84 ILE A N 1
ATOM 660 C CA . ILE A 1 84 ? 1.938 -27.969 -14.406 1 98.88 84 ILE A CA 1
ATOM 661 C C . ILE A 1 84 ? 1.769 -27.172 -13.117 1 98.88 84 ILE A C 1
ATOM 663 O O . ILE A 1 84 ? 2.512 -27.375 -12.156 1 98.88 84 ILE A O 1
ATOM 667 N N . ILE A 1 85 ? 0.811 -26.266 -13.078 1 98.88 85 ILE A N 1
ATOM 668 C CA . ILE A 1 85 ? 0.526 -25.438 -11.898 1 98.88 85 ILE A CA 1
ATOM 669 C C . ILE A 1 85 ? -0.785 -25.891 -11.266 1 98.88 85 ILE A C 1
ATOM 671 O O . ILE A 1 85 ? -1.854 -25.766 -11.859 1 98.88 85 ILE A O 1
ATOM 675 N N . GLU A 1 86 ? -0.7 -26.438 -10.102 1 98.81 86 GLU A N 1
ATOM 676 C CA . GLU A 1 86 ? -1.863 -26.891 -9.352 1 98.81 86 GLU A CA 1
ATOM 677 C C . GLU A 1 86 ? -2.488 -25.766 -8.547 1 98.81 86 GLU A C 1
ATOM 679 O O . GLU A 1 86 ? -1.796 -25.078 -7.793 1 98.81 86 GLU A O 1
ATOM 684 N N . SER A 1 87 ? -3.736 -25.484 -8.727 1 98.06 87 SER A N 1
ATOM 685 C CA . SER A 1 87 ? -4.492 -24.469 -7.992 1 98.06 87 SER A CA 1
ATOM 686 C C . SER A 1 87 ? -5.82 -25.047 -7.492 1 98.06 87 SER A C 1
ATOM 688 O O . SER A 1 87 ? -6.824 -24.328 -7.438 1 98.06 87 SER A O 1
ATOM 690 N N . ALA A 1 88 ? -5.914 -26.328 -7.176 1 96.19 88 ALA A N 1
ATOM 691 C CA . ALA A 1 88 ? -7.105 -26.969 -6.633 1 96.19 88 ALA A CA 1
ATOM 692 C C . ALA A 1 88 ? -7.375 -26.516 -5.203 1 96.19 88 ALA A C 1
ATOM 694 O O . ALA A 1 88 ? -6.715 -25.609 -4.699 1 96.19 88 ALA A O 1
ATOM 695 N N . SER A 1 89 ? -8.414 -27.078 -4.586 1 93.19 89 SER A N 1
ATOM 696 C CA . SER A 1 89 ? -8.844 -26.703 -3.24 1 93.19 89 SER A CA 1
ATOM 697 C C . SER A 1 89 ? -7.699 -26.859 -2.238 1 93.19 89 SER A C 1
ATOM 699 O O . SER A 1 89 ? -6.816 -27.703 -2.418 1 93.19 89 SER A O 1
ATOM 701 N N . GLU A 1 90 ? -7.762 -26.078 -1.193 1 92.62 90 GLU A N 1
ATOM 702 C CA . GLU A 1 90 ? -6.703 -26.047 -0.19 1 92.62 90 GLU A CA 1
ATOM 703 C C . GLU A 1 90 ? -6.848 -27.203 0.799 1 92.62 90 GLU A C 1
ATOM 705 O O . GLU A 1 90 ? -7.102 -26.984 1.985 1 92.62 90 GLU A O 1
ATOM 710 N N . ASN A 1 91 ? -6.691 -28.359 0.34 1 95.56 91 ASN A N 1
ATOM 711 C CA . ASN A 1 91 ? -6.742 -29.609 1.089 1 95.56 91 ASN A CA 1
ATOM 712 C C . ASN A 1 91 ? -5.473 -30.422 0.896 1 95.56 91 ASN A C 1
ATOM 714 O O . ASN A 1 91 ? -5.184 -30.875 -0.214 1 95.56 91 ASN A O 1
ATOM 718 N N . LEU A 1 92 ? -4.773 -30.656 1.969 1 97.5 92 LEU A N 1
ATOM 719 C CA . LEU A 1 92 ? -3.445 -31.266 1.896 1 97.5 92 LEU A CA 1
ATOM 720 C C . LEU A 1 92 ? -3.514 -32.656 1.301 1 97.5 92 LEU A C 1
ATOM 722 O O . LEU A 1 92 ? -2.748 -33 0.394 1 97.5 92 LEU A O 1
ATOM 726 N N . SER A 1 93 ? -4.473 -33.438 1.815 1 98.12 93 SER A N 1
ATOM 727 C CA . SER A 1 93 ? -4.586 -34.812 1.341 1 98.12 93 SER A CA 1
ATOM 728 C C . SER A 1 93 ? -4.895 -34.875 -0.153 1 98.12 93 SER A C 1
ATOM 730 O O . SER A 1 93 ? -4.324 -35.688 -0.883 1 98.12 93 SER A O 1
ATOM 732 N N . LEU A 1 94 ? -5.75 -34 -0.569 1 97.69 94 LEU A N 1
ATOM 733 C CA . LEU A 1 94 ? -6.098 -33.906 -1.982 1 97.69 94 LEU A CA 1
ATOM 734 C C . LEU A 1 94 ? -4.883 -33.531 -2.82 1 97.69 94 LEU A C 1
ATOM 736 O O . LEU A 1 94 ? -4.621 -34.156 -3.857 1 97.69 94 LEU A O 1
ATOM 740 N N . LYS A 1 95 ? -4.125 -32.594 -2.402 1 98.31 95 LYS A N 1
ATOM 741 C CA . LYS A 1 95 ? -2.965 -32.125 -3.154 1 98.31 95 LYS A CA 1
ATOM 742 C C . LYS A 1 95 ? -1.863 -33.188 -3.184 1 98.31 95 LYS A C 1
ATOM 744 O O . LYS A 1 95 ? -1.181 -33.344 -4.195 1 98.31 95 LYS A O 1
ATOM 749 N N . GLN A 1 96 ? -1.732 -33.90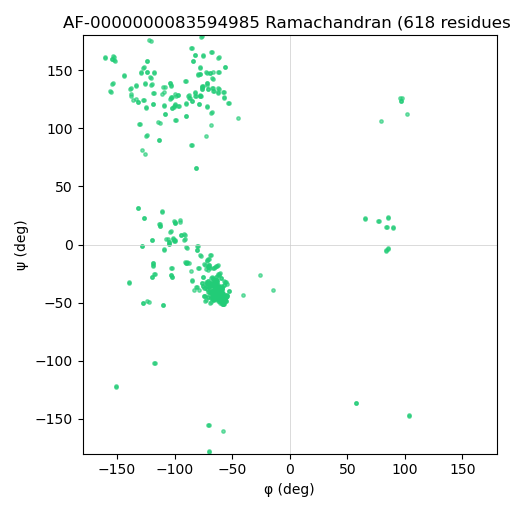6 -2.104 1 98.62 96 GLN A N 1
ATOM 750 C CA . GLN A 1 96 ? -0.752 -35 -2.061 1 98.62 96 GLN A CA 1
ATOM 751 C C . GLN A 1 96 ? -1.081 -36.062 -3.084 1 98.62 96 GLN A C 1
ATOM 753 O O . GLN A 1 96 ? -0.198 -36.531 -3.807 1 98.62 96 GLN A O 1
ATOM 758 N N . GLU A 1 97 ? -2.342 -36.406 -3.086 1 98.19 97 GLU A N 1
ATOM 759 C CA . GLU A 1 97 ? -2.777 -37.406 -4.055 1 98.19 97 GLU A CA 1
ATOM 760 C C . GLU A 1 97 ? -2.596 -36.906 -5.484 1 98.19 97 GLU A C 1
ATOM 762 O O . GLU A 1 97 ? -2.158 -37.656 -6.359 1 98.19 97 GLU A O 1
ATOM 767 N N . LEU A 1 98 ? -2.91 -35.688 -5.711 1 98.44 98 LEU A N 1
ATOM 768 C CA . LEU A 1 98 ? -2.766 -35.094 -7.031 1 98.44 98 LEU A CA 1
ATOM 769 C C . LEU A 1 98 ? -1.307 -35.094 -7.477 1 98.44 98 LEU A C 1
ATOM 771 O O . LEU A 1 98 ? -1 -35.469 -8.609 1 98.44 98 LEU A O 1
ATOM 775 N N . PHE A 1 99 ? -0.4 -34.719 -6.625 1 98.75 99 PHE A N 1
ATOM 776 C CA . PHE A 1 99 ? 1.013 -34.656 -6.98 1 98.75 99 PHE A CA 1
ATOM 777 C C . PHE A 1 99 ? 1.586 -36.031 -7.195 1 98.75 99 PHE A C 1
ATOM 779 O O . PHE A 1 99 ? 2.473 -36.219 -8.031 1 98.75 99 PHE A O 1
ATOM 786 N N . LYS A 1 100 ? 1.065 -37 -6.434 1 98.56 100 LYS A N 1
ATOM 787 C CA . LYS A 1 100 ? 1.452 -38.375 -6.668 1 98.56 100 LYS A CA 1
ATOM 788 C C . LYS A 1 100 ? 1.065 -38.844 -8.07 1 98.56 100 LYS A C 1
ATOM 790 O O . LYS A 1 100 ? 1.87 -39.438 -8.781 1 98.56 100 LYS A O 1
ATOM 795 N N . GLN A 1 101 ? -0.127 -38.531 -8.445 1 98.5 101 GLN A N 1
ATOM 796 C CA . GLN A 1 101 ? -0.611 -38.875 -9.773 1 98.5 101 GLN A CA 1
ATOM 797 C C . GLN A 1 101 ? 0.18 -38.125 -10.859 1 98.5 101 GLN A C 1
ATOM 799 O O . GLN A 1 101 ? 0.559 -38.719 -11.867 1 98.5 101 GLN A O 1
ATOM 804 N N . LEU A 1 102 ? 0.46 -36.875 -10.664 1 98.69 102 LEU A N 1
ATOM 805 C CA . LEU A 1 102 ? 1.224 -36.094 -11.625 1 98.69 102 LEU A CA 1
ATOM 806 C C . LEU A 1 102 ? 2.625 -36.656 -11.805 1 98.69 102 LEU A C 1
ATOM 808 O O . LEU A 1 102 ? 3.148 -36.688 -12.922 1 98.69 102 LEU A O 1
ATOM 812 N N . ASP A 1 103 ? 3.221 -37.031 -10.672 1 98.62 103 ASP A N 1
ATOM 813 C CA . ASP A 1 103 ? 4.555 -37.625 -10.703 1 98.62 103 ASP A CA 1
ATOM 814 C C . ASP A 1 103 ? 4.586 -38.844 -11.602 1 98.62 103 ASP A C 1
ATOM 816 O O . ASP A 1 103 ? 5.613 -39.156 -12.203 1 98.62 103 ASP A O 1
ATOM 820 N N . SER A 1 104 ? 3.459 -39.562 -11.664 1 98.25 104 SER A N 1
ATOM 821 C CA . SER A 1 104 ? 3.361 -40.781 -12.445 1 98.25 104 SER A CA 1
ATOM 822 C C . SER A 1 104 ? 3.127 -40.469 -13.922 1 98.25 104 SER A C 1
ATOM 824 O O . SER A 1 104 ? 3.701 -41.125 -14.797 1 98.25 104 SER A O 1
ATOM 826 N N . ILE A 1 105 ? 2.379 -39.469 -14.273 1 98.12 105 ILE A N 1
ATOM 827 C CA . ILE A 1 105 ? 1.892 -39.344 -15.641 1 98.12 105 ILE A CA 1
ATOM 828 C C . ILE A 1 105 ? 2.721 -38.281 -16.391 1 98.12 105 ILE A C 1
ATOM 830 O O . ILE A 1 105 ? 2.801 -38.312 -17.625 1 98.12 105 ILE A O 1
ATOM 834 N N . ALA A 1 106 ? 3.309 -37.312 -15.719 1 98.44 106 ALA A N 1
ATOM 835 C CA . ALA A 1 106 ? 3.992 -36.188 -16.375 1 98.44 106 ALA A CA 1
ATOM 836 C C . ALA A 1 106 ? 5.305 -36.656 -17 1 98.44 106 ALA A C 1
ATOM 838 O O . ALA A 1 106 ? 5.965 -37.562 -16.484 1 98.44 106 ALA A O 1
ATOM 839 N N . LYS A 1 107 ? 5.68 -36.031 -18.094 1 98.12 107 LYS A N 1
ATOM 840 C CA . LYS A 1 107 ? 6.984 -36.312 -18.688 1 98.12 107 LYS A CA 1
ATOM 841 C C . LYS A 1 107 ? 8.117 -35.969 -17.719 1 98.12 107 LYS A C 1
ATOM 843 O O . LYS A 1 107 ? 7.93 -35.156 -16.812 1 98.12 107 LYS A O 1
ATOM 848 N N . GLU A 1 108 ? 9.258 -36.469 -17.922 1 97.06 108 GLU A N 1
ATOM 849 C CA . GLU A 1 108 ? 10.375 -36.406 -16.984 1 97.06 108 GLU A CA 1
ATOM 850 C C . GLU A 1 108 ? 10.852 -34.969 -16.766 1 97.06 108 GLU A C 1
ATOM 852 O O . GLU A 1 108 ? 11.258 -34.594 -15.672 1 97.06 108 GLU A O 1
ATOM 857 N N . GLU A 1 109 ? 10.758 -34.188 -17.797 1 97.06 109 GLU A N 1
ATOM 858 C CA . GLU A 1 109 ? 11.328 -32.844 -17.734 1 97.06 109 GLU A CA 1
ATOM 859 C C . GLU A 1 109 ? 10.305 -31.828 -17.234 1 97.06 109 GLU A C 1
ATOM 861 O O . GLU A 1 109 ? 10.609 -30.641 -17.094 1 97.06 109 GLU A O 1
ATOM 866 N N . ALA A 1 110 ? 9.102 -32.281 -16.844 1 98.44 110 ALA A N 1
ATOM 867 C CA . ALA A 1 110 ? 8.039 -31.375 -16.438 1 98.44 110 ALA A CA 1
ATOM 868 C C . ALA A 1 110 ? 8.352 -30.75 -15.078 1 98.44 110 ALA A C 1
ATOM 870 O O . ALA A 1 110 ? 8.883 -31.422 -14.188 1 98.44 110 ALA A O 1
ATOM 871 N N . ILE A 1 111 ? 8.086 -29.5 -14.945 1 98.69 111 ILE A N 1
ATOM 872 C CA . ILE A 1 111 ? 8.086 -28.844 -13.648 1 98.69 111 ILE A CA 1
ATOM 873 C C . ILE A 1 111 ? 6.715 -28.984 -12.992 1 98.69 111 ILE A C 1
ATOM 875 O O . ILE A 1 111 ? 5.688 -28.703 -13.617 1 98.69 111 ILE A O 1
ATOM 879 N N . LEU A 1 112 ? 6.664 -29.484 -11.781 1 98.81 112 LEU A N 1
ATOM 880 C CA . LEU A 1 112 ? 5.434 -29.562 -11 1 98.81 112 LEU A CA 1
ATOM 881 C C . LEU A 1 112 ? 5.363 -28.438 -9.977 1 98.81 112 LEU A C 1
ATOM 883 O O . LEU A 1 112 ? 6.191 -28.375 -9.062 1 98.81 112 LEU A O 1
ATOM 887 N N . ALA A 1 113 ? 4.328 -27.609 -10.109 1 98.81 113 ALA A N 1
ATOM 888 C CA . ALA A 1 113 ? 4.234 -26.406 -9.273 1 98.81 113 ALA A CA 1
ATOM 889 C C . ALA A 1 113 ? 2.885 -26.344 -8.562 1 98.81 113 ALA A C 1
ATOM 891 O O . ALA A 1 113 ? 1.905 -26.938 -9.023 1 98.81 113 ALA A O 1
ATOM 892 N N . SER A 1 114 ? 2.855 -25.703 -7.422 1 98.75 114 SER A N 1
ATOM 893 C CA . SER A 1 114 ? 1.627 -25.422 -6.684 1 98.75 114 SER A CA 1
ATOM 894 C C . SER A 1 114 ? 1.42 -23.922 -6.484 1 98.75 114 SER A C 1
ATOM 896 O O . SER A 1 114 ? 2.381 -23.188 -6.262 1 98.75 114 SER A O 1
ATOM 898 N N . ASN A 1 115 ? 0.172 -23.531 -6.547 1 98.38 115 ASN A N 1
ATOM 899 C CA . ASN A 1 115 ? -0.207 -22.141 -6.312 1 98.38 115 ASN A CA 1
ATOM 900 C C . ASN A 1 115 ? -0.729 -21.922 -4.891 1 98.38 115 ASN A C 1
ATOM 902 O O . ASN A 1 115 ? -1.396 -20.938 -4.613 1 98.38 115 ASN A O 1
ATOM 906 N N . THR A 1 116 ? -0.423 -22.828 -3.977 1 96.31 116 THR A N 1
ATOM 907 C CA . THR A 1 116 ? -0.92 -22.734 -2.609 1 96.31 116 THR A CA 1
ATOM 908 C C . THR A 1 116 ? -0.398 -21.469 -1.932 1 96.31 116 THR A C 1
ATOM 910 O O . THR A 1 116 ? 0.728 -21.047 -2.191 1 96.31 116 THR A O 1
ATOM 913 N N . SER A 1 117 ? -1.251 -20.953 -1.03 1 92.75 117 SER A N 1
ATOM 914 C CA . SER A 1 117 ? -0.868 -19.766 -0.296 1 92.75 117 SER A CA 1
ATOM 915 C C . SER A 1 117 ? -0.581 -20.078 1.168 1 92.75 117 SER A C 1
ATOM 917 O O . SER A 1 117 ? -0.142 -19.203 1.921 1 92.75 117 SER A O 1
ATOM 919 N N . SER A 1 118 ? -0.776 -21.312 1.59 1 88.62 118 SER A N 1
ATOM 920 C CA . SER A 1 118 ? -0.75 -21.547 3.029 1 88.62 118 SER A CA 1
ATOM 921 C C . SER A 1 118 ? -0.025 -22.844 3.357 1 88.62 118 SER A C 1
ATOM 923 O O . SER A 1 118 ? 0.659 -22.938 4.379 1 88.62 118 SER A O 1
ATOM 925 N N . LEU A 1 119 ? -0.131 -23.859 2.447 1 92.81 119 LEU A N 1
ATOM 926 C CA . LEU A 1 119 ? 0.461 -25.156 2.719 1 92.81 119 LEU A CA 1
ATOM 927 C C . LEU A 1 119 ? 1.938 -25.172 2.34 1 92.81 119 LEU A C 1
ATOM 929 O O . LEU A 1 119 ? 2.371 -24.406 1.481 1 92.81 119 LEU A O 1
ATOM 933 N N . LYS A 1 120 ? 2.699 -26.125 2.957 1 95.88 120 LYS A N 1
ATOM 934 C CA . LYS A 1 120 ? 4.098 -26.312 2.592 1 95.88 120 LYS A CA 1
ATOM 935 C C . LYS A 1 120 ? 4.223 -27.188 1.342 1 95.88 120 LYS A C 1
ATOM 937 O O . LYS A 1 120 ? 3.572 -28.234 1.238 1 95.88 120 LYS A O 1
ATOM 942 N N . LEU A 1 121 ? 4.996 -26.656 0.5 1 97.69 121 LEU A N 1
ATOM 943 C CA . LEU A 1 121 ? 5.238 -27.438 -0.711 1 97.69 121 LEU A CA 1
ATOM 944 C C . LEU A 1 121 ? 5.836 -28.797 -0.374 1 97.69 121 LEU A C 1
ATOM 946 O O . LEU A 1 121 ? 5.488 -29.797 -0.997 1 97.69 121 LEU A O 1
ATOM 950 N N . SER A 1 122 ? 6.715 -28.844 0.62 1 97.75 122 SER A N 1
ATOM 951 C CA . SER A 1 122 ? 7.344 -30.094 1.032 1 97.75 122 SER A CA 1
ATOM 952 C C . SER A 1 122 ? 6.309 -31.109 1.511 1 97.75 122 SER A C 1
ATOM 954 O O . SER A 1 122 ? 6.445 -32.312 1.271 1 97.75 122 SER A O 1
ATOM 956 N N . ASP A 1 123 ? 5.258 -30.594 2.195 1 98 123 ASP A N 1
ATOM 957 C CA . ASP A 1 123 ? 4.172 -31.469 2.643 1 98 123 ASP A CA 1
ATOM 958 C C . ASP A 1 123 ? 3.332 -31.953 1.463 1 98 123 ASP A C 1
ATOM 960 O O . ASP A 1 123 ? 2.957 -33.125 1.397 1 98 123 ASP A O 1
ATOM 964 N N . ILE A 1 124 ? 3.062 -31.062 0.535 1 98.19 124 ILE A N 1
ATOM 965 C CA . ILE A 1 124 ? 2.248 -31.375 -0.635 1 98.19 124 ILE A CA 1
ATOM 966 C C . ILE A 1 124 ? 2.939 -32.438 -1.477 1 98.19 124 ILE A C 1
ATOM 968 O O . ILE A 1 124 ? 2.285 -33.344 -1.996 1 98.19 124 ILE A O 1
ATOM 972 N N . ALA A 1 125 ? 4.25 -32.406 -1.552 1 98 125 ALA A N 1
ATOM 973 C CA . ALA A 1 125 ? 5.004 -33.219 -2.496 1 98 125 ALA A CA 1
ATOM 974 C C . ALA A 1 125 ? 5.586 -34.438 -1.811 1 98 125 ALA A C 1
ATOM 976 O O . ALA A 1 125 ? 6.516 -35.062 -2.328 1 98 125 ALA A O 1
ATOM 977 N N . ILE A 1 126 ? 5.078 -34.844 -0.681 1 98 126 ILE A N 1
ATOM 978 C CA . ILE A 1 126 ? 5.684 -35.844 0.175 1 98 126 ILE A CA 1
ATOM 979 C C . ILE A 1 126 ? 5.777 -37.156 -0.581 1 98 126 ILE A C 1
ATOM 981 O O . ILE A 1 126 ? 6.676 -37.969 -0.328 1 98 126 ILE A O 1
ATOM 985 N N . TYR A 1 127 ? 4.941 -37.438 -1.594 1 98.12 127 TYR A N 1
ATOM 986 C CA . TYR A 1 127 ? 4.91 -38.719 -2.275 1 98.12 127 TYR A CA 1
ATOM 987 C C . TYR A 1 127 ? 5.57 -38.625 -3.646 1 98.12 127 TYR A C 1
ATOM 989 O O . TYR A 1 127 ? 5.59 -39.625 -4.402 1 98.12 127 TYR A O 1
ATOM 997 N N . VAL A 1 128 ? 6.066 -37.469 -4.012 1 98.56 128 VAL A N 1
ATOM 998 C CA . VAL A 1 128 ? 6.711 -37.281 -5.309 1 98.56 128 VAL A CA 1
ATOM 999 C C . VAL A 1 128 ? 8.117 -37.906 -5.277 1 98.56 128 VAL A C 1
ATOM 1001 O O . VAL A 1 128 ? 8.883 -37.656 -4.348 1 98.56 128 VAL A O 1
ATOM 1004 N N . GLU A 1 129 ? 8.469 -38.656 -6.285 1 97.75 129 GLU A N 1
ATOM 1005 C CA . GLU A 1 129 ? 9.766 -39.312 -6.359 1 97.75 129 GLU A CA 1
ATOM 1006 C C . GLU A 1 129 ? 10.516 -38.938 -7.625 1 97.75 129 GLU A C 1
ATOM 1008 O O . GLU A 1 129 ? 11.641 -38.406 -7.555 1 97.75 129 GLU A O 1
ATOM 1013 N N . LYS A 1 130 ? 9.906 -39 -8.766 1 97.88 130 LYS A N 1
ATOM 1014 C CA . LYS A 1 130 ? 10.516 -38.812 -10.078 1 97.88 130 LYS A CA 1
ATOM 1015 C C . LYS A 1 130 ? 10.883 -37.344 -10.312 1 97.88 130 LYS A C 1
ATOM 1017 O O . LYS A 1 130 ? 11.906 -37.031 -10.914 1 97.88 130 LYS A O 1
ATOM 1022 N N . HIS A 1 131 ? 10.109 -36.438 -9.836 1 98.56 131 HIS A N 1
ATOM 1023 C CA . HIS A 1 131 ? 10.258 -35.031 -10.148 1 98.56 131 HIS A CA 1
ATOM 1024 C C . HIS A 1 131 ? 10.734 -34.25 -8.93 1 98.56 131 HIS A C 1
ATOM 1026 O O . HIS A 1 131 ? 10.453 -33.031 -8.812 1 98.56 131 HIS A O 1
ATOM 1032 N N . ARG A 1 132 ? 11.445 -34.844 -8.047 1 97.69 132 ARG A N 1
ATOM 1033 C CA . ARG A 1 132 ? 11.844 -34.219 -6.789 1 97.69 132 ARG A CA 1
ATOM 1034 C C . ARG A 1 132 ? 12.672 -32.969 -7.031 1 97.69 132 ARG A C 1
ATOM 1036 O O . ARG A 1 132 ? 12.547 -31.984 -6.293 1 97.69 132 ARG A O 1
ATOM 1043 N N . ASN A 1 133 ? 13.477 -32.938 -8.016 1 98.38 133 ASN A N 1
ATOM 1044 C CA . ASN A 1 133 ? 14.344 -31.797 -8.281 1 98.38 133 ASN A CA 1
ATOM 1045 C C . ASN A 1 133 ? 13.68 -30.797 -9.227 1 98.38 133 ASN A C 1
ATOM 1047 O O . ASN A 1 133 ? 14.328 -29.875 -9.711 1 98.38 133 ASN A O 1
ATOM 1051 N N . ARG A 1 134 ? 12.359 -30.969 -9.547 1 98.56 134 ARG A N 1
ATOM 1052 C CA . ARG A 1 134 ? 11.625 -30.109 -10.469 1 98.56 134 ARG A CA 1
ATOM 1053 C C . ARG A 1 134 ? 10.352 -29.578 -9.828 1 98.56 134 ARG A C 1
ATOM 1055 O O . ARG A 1 134 ? 9.383 -29.266 -10.523 1 98.56 134 ARG A O 1
ATOM 1062 N N . LEU A 1 135 ? 10.305 -29.547 -8.508 1 98.69 135 LEU A N 1
ATOM 1063 C CA . LEU A 1 135 ? 9.195 -29 -7.723 1 98.69 135 LEU A CA 1
ATOM 1064 C C . LEU A 1 135 ? 9.406 -27.531 -7.434 1 98.69 135 LEU A C 1
ATOM 1066 O O . LEU A 1 135 ? 10.523 -27.094 -7.152 1 98.69 135 LEU A O 1
ATOM 1070 N N . LEU A 1 136 ? 8.328 -26.75 -7.492 1 98.75 136 LEU A N 1
ATOM 1071 C CA . LEU A 1 136 ? 8.406 -25.312 -7.242 1 98.75 136 LEU A CA 1
ATOM 1072 C C . LEU A 1 136 ? 7.059 -24.766 -6.789 1 98.75 136 LEU A C 1
ATOM 1074 O O . LEU A 1 136 ? 6.02 -25.125 -7.352 1 98.75 136 LEU A O 1
ATOM 1078 N N . LEU A 1 137 ? 7.062 -24.016 -5.762 1 98.75 137 LEU A N 1
ATOM 1079 C CA . LEU A 1 137 ? 5.879 -23.219 -5.48 1 98.75 137 LEU A CA 1
ATOM 1080 C C . LEU A 1 137 ? 5.836 -21.984 -6.379 1 98.75 137 LEU A C 1
ATOM 1082 O O . LEU A 1 137 ? 6.84 -21.281 -6.535 1 98.75 137 LEU A O 1
ATOM 1086 N N . THR A 1 138 ? 4.789 -21.75 -7.035 1 98.62 138 THR A N 1
ATOM 1087 C CA . THR A 1 138 ? 4.508 -20.562 -7.828 1 98.62 138 THR A CA 1
ATOM 1088 C C . THR A 1 138 ? 3.207 -19.906 -7.379 1 98.62 138 THR A C 1
ATOM 1090 O O . THR A 1 138 ? 2.133 -20.219 -7.887 1 98.62 138 THR A O 1
ATOM 1093 N N . HIS A 1 139 ? 3.332 -18.953 -6.488 1 98.62 139 HIS A N 1
ATOM 1094 C CA . HIS A 1 139 ? 2.152 -18.344 -5.887 1 98.62 139 HIS A CA 1
ATOM 1095 C C . HIS A 1 139 ? 1.816 -17.016 -6.555 1 98.62 139 HIS A C 1
ATOM 1097 O O . HIS A 1 139 ? 2.525 -16.031 -6.367 1 98.62 139 HIS A O 1
ATOM 1103 N N . PHE A 1 140 ? 0.753 -17.031 -7.328 1 98.56 140 PHE A N 1
ATOM 1104 C CA . PHE A 1 140 ? 0.216 -15.812 -7.918 1 98.56 140 PHE A CA 1
ATOM 1105 C C . PHE A 1 140 ? -0.587 -15.023 -6.891 1 98.56 140 PHE A C 1
ATOM 1107 O O . PHE A 1 140 ? -1.202 -15.609 -5.996 1 98.56 140 PHE A O 1
ATOM 1114 N N . PHE A 1 141 ? -0.554 -13.781 -6.992 1 96.69 141 PHE A N 1
ATOM 1115 C CA . PHE A 1 141 ? -1.344 -12.922 -6.121 1 96.69 141 PHE A CA 1
ATOM 1116 C C . PHE A 1 141 ? -2.645 -12.508 -6.797 1 96.69 141 PHE A C 1
ATOM 1118 O O . PHE A 1 141 ? -2.646 -12.125 -7.969 1 96.69 141 PHE A O 1
ATOM 1125 N N . ASN A 1 142 ? -3.783 -12.648 -6.215 1 94.88 142 ASN A N 1
ATOM 1126 C CA . ASN A 1 142 ? -5.117 -12.406 -6.754 1 94.88 142 ASN A CA 1
ATOM 1127 C C . ASN A 1 142 ? -5.355 -10.922 -7.016 1 94.88 142 ASN A C 1
ATOM 1129 O O . ASN A 1 142 ? -5.07 -10.078 -6.16 1 94.88 142 ASN A O 1
ATOM 1133 N N . PRO A 1 143 ? -5.887 -10.672 -8.125 1 96.44 143 PRO A N 1
ATOM 1134 C CA . PRO A 1 143 ? -6.254 -11.492 -9.281 1 96.44 143 PRO A CA 1
ATOM 1135 C C . PRO A 1 143 ? -5.059 -11.844 -10.164 1 96.44 143 PRO A C 1
ATOM 1137 O O . PRO A 1 143 ? -4.367 -10.953 -10.664 1 96.44 143 PRO A O 1
ATOM 1140 N N . ALA A 1 144 ? -4.918 -13.039 -10.422 1 97.94 144 ALA A N 1
ATOM 1141 C CA . ALA A 1 144 ? -3.713 -13.57 -11.055 1 97.94 144 ALA A CA 1
ATOM 1142 C C . ALA A 1 144 ? -3.529 -12.992 -12.453 1 97.94 144 ALA A C 1
ATOM 1144 O O . ALA A 1 144 ? -2.404 -12.883 -12.945 1 97.94 144 ALA A O 1
ATOM 1145 N N . GLN A 1 145 ? -4.648 -12.609 -13.102 1 97.81 145 GLN A N 1
ATOM 1146 C CA . GLN A 1 145 ? -4.574 -12.102 -14.469 1 97.81 145 GLN A CA 1
ATOM 1147 C C . GLN A 1 145 ? -4.164 -10.633 -14.492 1 97.81 145 GLN A C 1
ATOM 1149 O O . GLN A 1 145 ? -3.932 -10.062 -15.555 1 97.81 145 GLN A O 1
ATOM 1154 N N . ILE A 1 146 ? -4.035 -9.992 -13.273 1 98 146 ILE A N 1
ATOM 1155 C CA . ILE A 1 146 ? -3.762 -8.562 -13.281 1 98 146 ILE A CA 1
ATOM 1156 C C . ILE A 1 146 ? -2.545 -8.266 -12.406 1 98 146 ILE A C 1
ATOM 1158 O O . ILE A 1 146 ? -1.595 -7.617 -12.852 1 98 146 ILE A O 1
ATOM 1162 N N . VAL A 1 147 ? -2.447 -8.727 -11.156 1 98.19 147 VAL A N 1
ATOM 1163 C CA . VAL A 1 147 ? -1.376 -8.414 -10.219 1 98.19 147 VAL A CA 1
ATOM 1164 C C . VAL A 1 147 ? -0.059 -9 -10.719 1 98.19 147 VAL A C 1
ATOM 1166 O O . VAL A 1 147 ? 0.015 -10.188 -11.039 1 98.19 147 VAL A O 1
ATOM 1169 N N . PRO A 1 148 ? 0.982 -8.289 -10.75 1 98.44 148 PRO A N 1
ATOM 1170 C CA . PRO A 1 148 ? 2.215 -8.734 -11.406 1 98.44 148 PRO A CA 1
ATOM 1171 C C . PRO A 1 148 ? 2.973 -9.781 -10.586 1 98.44 148 PRO A C 1
ATOM 1173 O O . PRO A 1 148 ? 3.656 -10.633 -11.156 1 98.44 148 PRO A O 1
ATOM 1176 N N . LEU A 1 149 ? 2.875 -9.812 -9.344 1 98.75 149 LEU A N 1
ATOM 1177 C CA . LEU A 1 149 ? 3.75 -10.555 -8.445 1 98.75 149 LEU A CA 1
ATOM 1178 C C . LEU A 1 149 ? 3.51 -12.055 -8.57 1 98.75 149 LEU A C 1
ATOM 1180 O O . LEU A 1 149 ? 2.361 -12.508 -8.625 1 98.75 149 LEU A O 1
ATOM 1184 N N . VAL A 1 150 ? 4.574 -12.797 -8.656 1 98.88 150 VAL A N 1
ATOM 1185 C CA . VAL A 1 150 ? 4.562 -14.25 -8.492 1 98.88 150 VAL A CA 1
ATOM 1186 C C . VAL A 1 150 ? 5.672 -14.672 -7.531 1 98.88 150 VAL A C 1
ATOM 1188 O O . VAL A 1 150 ? 6.852 -14.398 -7.777 1 98.88 150 VAL A O 1
ATOM 1191 N N . GLU A 1 151 ? 5.363 -15.328 -6.48 1 98.81 151 GLU A N 1
ATOM 1192 C CA . GLU A 1 151 ? 6.352 -15.82 -5.52 1 98.81 151 GLU A CA 1
ATOM 1193 C C . GLU A 1 151 ? 6.828 -17.219 -5.879 1 98.81 151 GLU A C 1
ATOM 1195 O O . GLU A 1 151 ? 6.02 -18.141 -5.996 1 98.81 151 GLU A O 1
ATOM 1200 N N . LEU A 1 152 ? 8.086 -17.344 -6.082 1 98.81 152 LEU A N 1
ATOM 1201 C CA . LEU A 1 152 ? 8.711 -18.641 -6.355 1 98.81 152 LEU A CA 1
ATOM 1202 C C . LEU A 1 152 ? 9.422 -19.172 -5.117 1 98.81 152 LEU A C 1
ATOM 1204 O O . LEU A 1 152 ? 10.211 -18.469 -4.492 1 98.81 152 LEU A O 1
ATOM 1208 N N . LEU A 1 153 ? 9.125 -20.375 -4.711 1 98.69 153 LEU A N 1
ATOM 1209 C CA . LEU A 1 153 ? 9.773 -21.016 -3.572 1 98.69 153 LEU A CA 1
ATOM 1210 C C . LEU A 1 153 ? 10.258 -22.422 -3.939 1 98.69 153 LEU A C 1
ATOM 1212 O O . LEU A 1 153 ? 9.453 -23.344 -4.086 1 98.69 153 LEU A O 1
ATOM 1216 N N . PRO A 1 154 ? 11.531 -22.594 -4.148 1 98.38 154 PRO A N 1
ATOM 1217 C CA . PRO A 1 154 ? 12.109 -23.922 -4.387 1 98.38 154 PRO A CA 1
ATOM 1218 C C . PRO A 1 154 ? 12.281 -24.719 -3.098 1 98.38 154 PRO A C 1
ATOM 1220 O O . PRO A 1 154 ? 12.336 -24.141 -2.01 1 98.38 154 PRO A O 1
ATOM 1223 N N . LEU A 1 155 ? 12.234 -26.016 -3.246 1 97.44 155 LEU A N 1
ATOM 1224 C CA . LEU A 1 155 ? 12.695 -26.891 -2.176 1 97.44 155 LEU A CA 1
ATOM 1225 C C . LEU A 1 155 ? 14.203 -27.094 -2.254 1 97.44 155 LEU A C 1
ATOM 1227 O O . LEU A 1 155 ? 14.852 -26.609 -3.186 1 97.44 155 LEU A O 1
ATOM 1231 N N . GLU A 1 156 ? 14.75 -27.672 -1.226 1 95.69 156 GLU A N 1
ATOM 1232 C CA . GLU A 1 156 ? 16.188 -27.922 -1.18 1 95.69 156 GLU A CA 1
ATOM 1233 C C . GLU A 1 156 ? 16.656 -28.703 -2.402 1 95.69 156 GLU A C 1
ATOM 1235 O O . GLU A 1 156 ? 17.719 -28.438 -2.947 1 95.69 156 GLU A O 1
ATOM 1240 N N . GLU A 1 157 ? 15.867 -29.578 -2.912 1 96.56 157 GLU A N 1
ATOM 1241 C CA . GLU A 1 157 ? 16.234 -30.469 -4 1 96.56 157 GLU A CA 1
ATOM 1242 C C . GLU A 1 157 ? 15.984 -29.828 -5.359 1 96.56 157 GLU A C 1
ATOM 1244 O O . GLU A 1 157 ? 16.469 -30.312 -6.383 1 96.56 157 GLU A O 1
ATOM 1249 N N . THR A 1 158 ? 15.203 -28.75 -5.367 1 98.19 158 THR A N 1
ATOM 1250 C CA . THR A 1 158 ? 14.867 -28.109 -6.633 1 98.19 158 THR A CA 1
ATOM 1251 C C . THR A 1 158 ? 16.125 -27.578 -7.316 1 98.19 158 THR A C 1
ATOM 1253 O O . THR A 1 158 ? 16.938 -26.891 -6.695 1 98.19 158 THR A O 1
ATOM 1256 N N . SER A 1 159 ? 16.281 -27.906 -8.578 1 98 159 SER A N 1
ATOM 1257 C CA . SER A 1 159 ? 17.453 -27.453 -9.305 1 98 159 SER A CA 1
ATOM 1258 C C . SER A 1 159 ? 17.422 -25.938 -9.531 1 98 159 SER A C 1
ATOM 1260 O O . SER A 1 159 ? 16.359 -25.359 -9.781 1 98 159 SER A O 1
ATOM 1262 N N . THR A 1 160 ? 18.562 -25.359 -9.539 1 97.69 160 THR A N 1
ATOM 1263 C CA . THR A 1 160 ? 18.703 -23.922 -9.797 1 97.69 160 THR A CA 1
ATOM 1264 C C . THR A 1 160 ? 18.219 -23.578 -11.203 1 97.69 160 THR A C 1
ATOM 1266 O O . THR A 1 160 ? 17.656 -22.516 -11.43 1 97.69 160 THR A O 1
ATOM 1269 N N . GLN A 1 161 ? 18.406 -24.484 -12.055 1 97.88 161 GLN A N 1
ATOM 1270 C CA . GLN A 1 161 ? 17.984 -24.281 -13.438 1 97.88 161 GLN A CA 1
ATOM 1271 C C . GLN A 1 161 ? 16.484 -24.109 -13.539 1 97.88 161 GLN A C 1
ATOM 1273 O O . GLN A 1 161 ? 15.984 -23.266 -14.281 1 97.88 161 GLN A O 1
ATOM 1278 N N . VAL A 1 162 ? 15.75 -24.922 -12.789 1 98.25 162 VAL A N 1
ATOM 1279 C CA . VAL A 1 162 ? 14.289 -24.859 -12.773 1 98.25 162 VAL A CA 1
ATOM 1280 C C . VAL A 1 162 ? 13.852 -23.469 -12.297 1 98.25 162 VAL A C 1
ATOM 1282 O O . VAL A 1 162 ? 12.984 -22.844 -12.914 1 98.25 162 VAL A O 1
ATOM 1285 N N . VAL A 1 163 ? 14.469 -23 -11.281 1 98.5 163 VAL A N 1
ATOM 1286 C CA . VAL A 1 163 ? 14.133 -21.703 -10.711 1 98.5 163 VAL A CA 1
ATOM 1287 C 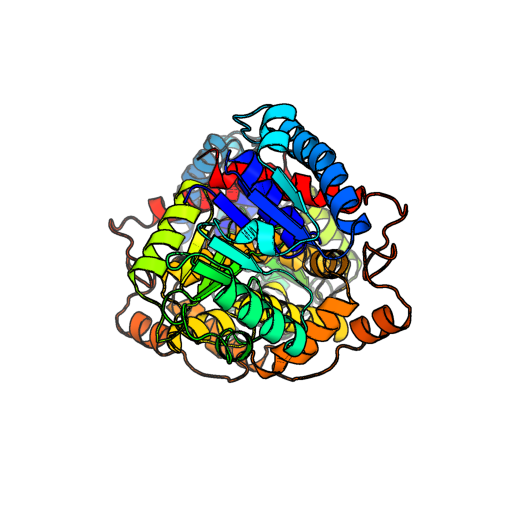C . VAL A 1 163 ? 14.43 -20.609 -11.734 1 98.5 163 VAL A C 1
ATOM 1289 O O . VAL A 1 163 ? 13.586 -19.734 -11.977 1 98.5 163 VAL A O 1
ATOM 1292 N N . ASN A 1 164 ? 15.547 -20.656 -12.344 1 98.19 164 ASN A N 1
ATOM 1293 C CA . ASN A 1 164 ? 15.945 -19.656 -13.32 1 98.19 164 ASN A CA 1
ATOM 1294 C C . ASN A 1 164 ? 15.031 -19.672 -14.547 1 98.19 164 ASN A C 1
ATOM 1296 O O . ASN A 1 164 ? 14.656 -18.609 -15.055 1 98.19 164 ASN A O 1
ATOM 1300 N N . ASP A 1 165 ? 14.742 -20.875 -14.984 1 97.88 165 ASP A N 1
ATOM 1301 C CA . ASP A 1 165 ? 13.859 -21.016 -16.141 1 97.88 165 ASP A CA 1
ATOM 1302 C C . ASP A 1 165 ? 12.484 -20.391 -15.852 1 97.88 165 ASP A C 1
ATOM 1304 O O . ASP A 1 165 ? 11.945 -19.672 -16.688 1 97.88 165 ASP A O 1
ATOM 1308 N N . MET A 1 166 ? 11.977 -20.672 -14.703 1 98.56 166 MET A N 1
ATOM 1309 C CA . MET A 1 166 ? 10.656 -20.172 -14.344 1 98.56 166 MET A CA 1
ATOM 1310 C C . MET A 1 166 ? 10.695 -18.656 -14.156 1 98.56 166 MET A C 1
ATOM 1312 O O . MET A 1 166 ? 9.758 -17.953 -14.547 1 98.56 166 MET A O 1
ATOM 1316 N N . LYS A 1 167 ? 11.703 -18.188 -13.539 1 98.5 167 LYS A N 1
ATOM 1317 C CA . LYS A 1 167 ? 11.875 -16.75 -13.383 1 98.5 167 LYS A CA 1
ATOM 1318 C C . LYS A 1 167 ? 11.883 -16.047 -14.742 1 98.5 167 LYS A C 1
ATOM 1320 O O . LYS A 1 167 ? 11.156 -15.078 -14.953 1 98.5 167 LYS A O 1
ATOM 1325 N N . THR A 1 168 ? 12.695 -16.516 -15.664 1 98.25 168 THR A N 1
ATOM 1326 C CA . THR A 1 168 ? 12.812 -15.953 -17 1 98.25 168 THR A CA 1
ATOM 1327 C C . THR A 1 168 ? 11.477 -16.031 -17.734 1 98.25 168 THR A C 1
ATOM 1329 O O . THR A 1 168 ? 11.086 -15.07 -18.422 1 98.25 168 THR A O 1
ATOM 1332 N N . PHE A 1 169 ? 10.852 -17.125 -17.594 1 98.31 169 PHE A N 1
ATOM 1333 C CA . PHE A 1 169 ? 9.562 -17.328 -18.234 1 98.31 169 PHE A CA 1
ATOM 1334 C C . PHE A 1 169 ? 8.562 -16.266 -17.781 1 98.31 169 PHE A C 1
ATOM 1336 O O . PHE A 1 169 ? 7.93 -15.602 -18.609 1 98.31 169 PHE A O 1
ATOM 1343 N N . PHE A 1 170 ? 8.398 -16.062 -16.469 1 98.62 170 PHE A N 1
ATOM 1344 C CA . PHE A 1 170 ? 7.441 -15.102 -15.938 1 98.62 170 PHE A CA 1
ATOM 1345 C C . PHE A 1 170 ? 7.816 -13.68 -16.328 1 98.62 170 PHE A C 1
ATOM 1347 O O . PHE A 1 170 ? 6.945 -12.875 -16.672 1 98.62 170 PHE A O 1
ATOM 1354 N N . GLU A 1 171 ? 9.086 -13.391 -16.312 1 98.19 171 GLU A N 1
ATOM 1355 C CA . GLU A 1 171 ? 9.539 -12.078 -16.75 1 98.19 171 GLU A CA 1
ATOM 1356 C C . GLU A 1 171 ? 9.18 -11.828 -18.219 1 98.19 171 GLU A C 1
ATOM 1358 O O . GLU A 1 171 ? 8.828 -10.711 -18.594 1 98.19 171 GLU A O 1
ATOM 1363 N N . SER A 1 172 ? 9.242 -12.836 -19.047 1 97.25 172 SER A N 1
ATOM 1364 C CA . SER A 1 172 ? 8.992 -12.711 -20.484 1 97.25 172 SER A CA 1
ATOM 1365 C C . SER A 1 172 ? 7.535 -12.344 -20.75 1 97.25 172 SER A C 1
ATOM 1367 O O . SER A 1 172 ? 7.211 -11.836 -21.828 1 97.25 172 SER A O 1
ATOM 1369 N N . ILE A 1 173 ? 6.652 -12.594 -19.781 1 96.5 173 ILE A N 1
ATOM 1370 C CA . ILE A 1 173 ? 5.246 -12.25 -19.969 1 96.5 173 ILE A CA 1
ATOM 1371 C C . ILE A 1 173 ? 4.859 -11.133 -19.016 1 96.5 173 ILE A C 1
ATOM 1373 O O . ILE A 1 173 ? 3.691 -11.016 -18.625 1 96.5 173 ILE A O 1
ATOM 1377 N N . ASN A 1 174 ? 5.832 -10.406 -18.453 1 96.88 174 ASN A N 1
ATOM 1378 C CA . ASN A 1 174 ? 5.695 -9.156 -17.719 1 96.88 174 ASN A CA 1
ATOM 1379 C C . ASN A 1 174 ? 5.18 -9.391 -16.297 1 96.88 174 ASN A C 1
ATOM 1381 O O . ASN A 1 174 ? 4.508 -8.523 -15.727 1 96.88 174 ASN A O 1
ATOM 1385 N N . LYS A 1 175 ? 5.332 -10.602 -15.797 1 98.38 175 LYS A N 1
ATOM 1386 C CA . LYS A 1 175 ? 5.16 -10.82 -14.367 1 98.38 175 LYS A CA 1
ATOM 1387 C C . LYS A 1 175 ? 6.43 -10.469 -13.602 1 98.38 175 LYS A C 1
ATOM 1389 O O . LYS A 1 175 ? 7.488 -10.266 -14.195 1 98.38 175 LYS A O 1
ATOM 1394 N N . THR A 1 176 ? 6.285 -10.305 -12.32 1 98.56 176 THR A N 1
ATOM 1395 C CA . THR A 1 176 ? 7.406 -10.016 -11.438 1 98.56 176 THR A CA 1
ATOM 1396 C C . THR A 1 176 ? 7.656 -11.18 -10.477 1 98.56 176 THR A C 1
ATOM 1398 O O . THR A 1 176 ? 7.102 -11.219 -9.375 1 98.56 176 THR A O 1
ATOM 1401 N N . PRO A 1 177 ? 8.523 -12.102 -10.945 1 98.75 177 PRO A N 1
ATOM 1402 C CA . PRO A 1 177 ? 8.867 -13.203 -10.047 1 98.75 177 PRO A CA 1
ATOM 1403 C C . PRO A 1 177 ? 9.852 -12.789 -8.945 1 98.75 177 PRO A C 1
ATOM 1405 O O . PRO A 1 177 ? 10.75 -11.984 -9.195 1 98.75 177 PRO A O 1
ATOM 1408 N N . ILE A 1 178 ? 9.609 -13.219 -7.734 1 98.75 178 ILE A N 1
ATOM 1409 C CA . ILE A 1 178 ? 10.562 -13.086 -6.633 1 98.75 178 ILE A CA 1
ATOM 1410 C C . ILE A 1 178 ? 10.852 -14.453 -6.031 1 98.75 178 ILE A C 1
ATOM 1412 O O . ILE A 1 178 ? 10.07 -15.398 -6.207 1 98.75 178 ILE A O 1
ATOM 1416 N N . ILE A 1 179 ? 11.969 -14.594 -5.375 1 98.69 179 ILE A N 1
ATOM 1417 C CA . ILE A 1 179 ? 12.375 -15.875 -4.816 1 98.69 179 ILE A CA 1
ATOM 1418 C C . ILE A 1 179 ? 12.266 -15.836 -3.293 1 98.69 179 ILE A C 1
ATOM 1420 O O . ILE A 1 179 ? 12.859 -14.977 -2.643 1 98.69 179 ILE A O 1
ATOM 1424 N N . ILE A 1 180 ? 11.469 -16.672 -2.727 1 98.31 180 ILE A N 1
ATOM 1425 C CA . ILE A 1 180 ? 11.43 -16.938 -1.293 1 98.31 180 ILE A CA 1
ATOM 1426 C C . ILE A 1 180 ? 12.438 -18.031 -0.941 1 98.31 180 ILE A C 1
ATOM 1428 O O . ILE A 1 180 ? 12.359 -19.141 -1.466 1 98.31 180 ILE A O 1
ATOM 1432 N N . LYS A 1 181 ? 13.258 -17.844 -0.025 1 97.31 181 LYS A N 1
ATOM 1433 C CA . LYS A 1 181 ? 14.461 -18.656 0.139 1 97.31 181 LYS A CA 1
ATOM 1434 C C . LYS A 1 181 ? 14.188 -19.859 1.033 1 97.31 181 LYS A C 1
ATOM 1436 O O . LYS A 1 181 ? 14.984 -20.797 1.087 1 97.31 181 LYS A O 1
ATOM 1441 N N . CYS A 1 182 ? 13.078 -19.812 1.75 1 95.56 182 CYS A N 1
ATOM 1442 C CA . CYS A 1 182 ? 12.711 -20.938 2.609 1 95.56 182 CYS A CA 1
ATOM 1443 C C . CYS A 1 182 ? 11.203 -21 2.803 1 95.56 182 CYS A C 1
ATOM 1445 O O . CYS A 1 182 ? 10.492 -20.031 2.52 1 95.56 182 CYS A O 1
ATOM 1447 N N . GLU A 1 183 ? 10.75 -22.172 3.24 1 95.06 183 GLU A N 1
ATOM 1448 C CA . GLU A 1 183 ? 9.32 -22.328 3.482 1 95.06 183 GLU A CA 1
ATOM 1449 C C . GLU A 1 183 ? 8.883 -21.547 4.727 1 95.06 183 GLU A C 1
ATOM 1451 O O . GLU A 1 183 ? 9.414 -21.781 5.816 1 95.06 183 GLU A O 1
ATOM 1456 N N . VAL A 1 184 ? 8.031 -20.625 4.582 1 94 184 VAL A N 1
ATOM 1457 C CA . VAL A 1 184 ? 7.426 -19.875 5.68 1 94 184 VAL A CA 1
ATOM 1458 C C . VAL A 1 184 ? 5.918 -19.781 5.477 1 94 184 VAL A C 1
ATOM 1460 O O . VAL A 1 184 ? 5.449 -19.578 4.352 1 94 184 VAL A O 1
ATOM 1463 N N . PRO A 1 185 ? 5.184 -19.984 6.539 1 94.06 185 PRO A N 1
ATOM 1464 C CA . PRO A 1 185 ? 3.732 -19.844 6.395 1 94.06 185 PRO A CA 1
ATOM 1465 C C . PRO A 1 185 ? 3.324 -18.469 5.879 1 94.06 185 PRO A C 1
ATOM 1467 O O . PRO A 1 185 ? 3.803 -17.438 6.379 1 94.06 185 PRO A O 1
ATOM 1470 N N . GLY A 1 186 ? 2.508 -18.438 4.922 1 95.5 186 GLY A N 1
ATOM 1471 C CA . GLY A 1 186 ? 1.995 -17.188 4.387 1 95.5 186 GLY A CA 1
ATOM 1472 C C . GLY A 1 186 ? 2.93 -16.547 3.379 1 95.5 186 GLY A C 1
ATOM 1473 O O . GLY A 1 186 ? 2.596 -15.516 2.785 1 95.5 186 GLY A O 1
ATOM 1474 N N . LEU A 1 187 ? 4.125 -17.141 3.182 1 97.19 187 LEU A N 1
ATOM 1475 C CA . LEU A 1 187 ? 5.129 -16.625 2.26 1 97.19 187 LEU A CA 1
ATOM 1476 C C . LEU A 1 187 ? 5.512 -15.195 2.611 1 97.19 187 LEU A C 1
ATOM 1478 O O . LEU A 1 187 ? 5.887 -14.914 3.75 1 97.19 187 LEU A O 1
ATOM 1482 N N . ALA A 1 188 ? 5.629 -14.312 1.617 1 97.94 188 ALA A N 1
ATOM 1483 C CA . ALA A 1 188 ? 6.082 -12.961 1.94 1 97.94 188 ALA A CA 1
ATOM 1484 C C . ALA A 1 188 ? 4.953 -11.945 1.782 1 97.94 188 ALA A C 1
ATOM 1486 O O . ALA A 1 188 ? 4.641 -11.203 2.715 1 97.94 188 ALA A O 1
ATOM 1487 N N . ALA A 1 189 ? 4.281 -11.906 0.659 1 97.94 189 ALA A N 1
ATOM 1488 C CA . ALA A 1 189 ? 3.26 -10.914 0.342 1 97.94 189 ALA A CA 1
ATOM 1489 C C . ALA A 1 189 ? 2.084 -11.008 1.311 1 97.94 189 ALA A C 1
ATOM 1491 O O . ALA A 1 189 ? 1.628 -9.992 1.843 1 97.94 189 ALA A O 1
ATOM 1492 N N . ASN A 1 190 ? 1.626 -12.234 1.583 1 97.69 190 ASN A N 1
ATOM 1493 C CA . ASN A 1 190 ? 0.51 -12.43 2.504 1 97.69 190 ASN A CA 1
ATOM 1494 C C . ASN A 1 190 ? 0.88 -12.016 3.926 1 97.69 190 ASN A C 1
ATOM 1496 O O . ASN A 1 190 ? 0.056 -11.453 4.648 1 97.69 190 ASN A O 1
ATOM 1500 N N . ARG A 1 191 ? 2.082 -12.352 4.312 1 97.94 191 ARG A N 1
ATOM 1501 C CA . ARG A 1 191 ? 2.516 -11.961 5.652 1 97.94 191 ARG A CA 1
ATOM 1502 C C . ARG A 1 191 ? 2.52 -10.445 5.812 1 97.94 191 ARG A C 1
ATOM 1504 O O . ARG A 1 191 ? 2.059 -9.922 6.828 1 97.94 191 ARG A O 1
ATOM 1511 N N . MET A 1 192 ? 3.061 -9.727 4.824 1 98.25 192 MET A N 1
ATOM 1512 C CA . MET A 1 192 ? 3.076 -8.266 4.875 1 98.25 192 MET A CA 1
ATOM 1513 C C . MET A 1 192 ? 1.659 -7.707 4.922 1 98.25 192 MET A C 1
ATOM 1515 O O . MET A 1 192 ? 1.367 -6.805 5.711 1 98.25 192 MET A O 1
ATOM 1519 N N . GLN A 1 193 ? 0.77 -8.219 4.078 1 98.06 193 GLN A N 1
ATOM 1520 C CA . GLN A 1 193 ? -0.612 -7.754 4.016 1 98.06 193 GLN A CA 1
ATOM 1521 C C . GLN A 1 193 ? -1.341 -8.016 5.332 1 98.06 193 GLN A C 1
ATOM 1523 O O . GLN A 1 193 ? -2.078 -7.152 5.816 1 98.06 193 GLN A O 1
ATOM 1528 N N . VAL A 1 194 ? -1.132 -9.148 5.961 1 98.12 194 VAL A N 1
ATOM 1529 C CA . VAL A 1 194 ? -1.815 -9.516 7.195 1 98.12 194 VAL A CA 1
ATOM 1530 C C . VAL A 1 194 ? -1.284 -8.672 8.352 1 98.12 194 VAL A C 1
ATOM 1532 O O . VAL A 1 194 ? -2.041 -8.297 9.25 1 98.12 194 VAL A O 1
ATOM 1535 N N . ALA A 1 195 ? 0.032 -8.398 8.359 1 98.56 195 ALA A N 1
ATOM 1536 C CA . ALA A 1 195 ? 0.586 -7.516 9.383 1 98.56 195 ALA A CA 1
ATOM 1537 C C . ALA A 1 195 ? -0.116 -6.16 9.375 1 98.56 195 ALA A C 1
ATOM 1539 O O . ALA A 1 195 ? -0.533 -5.664 10.422 1 98.56 195 ALA A O 1
ATOM 1540 N N . LEU A 1 196 ? -0.262 -5.566 8.203 1 98.62 196 LEU A N 1
ATOM 1541 C CA . LEU A 1 196 ? -0.963 -4.293 8.062 1 98.62 196 LEU A CA 1
ATOM 1542 C C . LEU A 1 196 ? -2.432 -4.438 8.453 1 98.62 196 LEU A C 1
ATOM 1544 O O . LEU A 1 196 ? -2.979 -3.588 9.156 1 98.62 196 LEU A O 1
ATOM 1548 N N . ALA A 1 197 ? -3.084 -5.52 8.039 1 98.56 197 ALA A N 1
ATOM 1549 C CA . ALA A 1 197 ? -4.504 -5.746 8.305 1 98.56 197 ALA A CA 1
ATOM 1550 C C . ALA A 1 197 ? -4.762 -5.875 9.805 1 98.56 197 ALA A C 1
ATOM 1552 O O . ALA A 1 197 ? -5.754 -5.348 10.32 1 98.56 197 ALA A O 1
ATOM 1553 N N . ARG A 1 198 ? -3.871 -6.605 10.469 1 98.56 198 ARG A N 1
ATOM 1554 C CA . ARG A 1 198 ? -4.012 -6.77 11.914 1 98.56 198 ARG A CA 1
ATOM 1555 C C . ARG A 1 198 ? -4.031 -5.414 12.617 1 98.56 198 ARG A C 1
ATOM 1557 O O . ARG A 1 198 ? -4.891 -5.164 13.469 1 98.56 198 ARG A O 1
ATOM 1564 N N . GLU A 1 199 ? -3.131 -4.535 12.258 1 98.62 199 GLU A N 1
ATOM 1565 C CA . GLU A 1 199 ? -3.088 -3.205 12.859 1 98.62 199 GLU A CA 1
ATOM 1566 C C . GLU A 1 199 ? -4.324 -2.393 12.484 1 98.62 199 GLU A C 1
ATOM 1568 O O . GLU A 1 199 ? -4.953 -1.774 13.344 1 98.62 199 GLU A O 1
ATOM 1573 N N . ALA A 1 200 ? -4.703 -2.387 11.234 1 98.62 200 ALA A N 1
ATOM 1574 C CA . ALA A 1 200 ? -5.84 -1.616 10.742 1 98.62 200 ALA A CA 1
ATOM 1575 C C . ALA A 1 200 ? -7.133 -2.045 11.43 1 98.62 200 ALA A C 1
ATOM 1577 O O . ALA A 1 200 ? -7.922 -1.201 11.867 1 98.62 200 ALA A O 1
ATOM 1578 N N . LEU A 1 201 ? -7.336 -3.338 11.539 1 98.5 201 LEU A N 1
ATOM 1579 C CA . LEU A 1 201 ? -8.547 -3.863 12.156 1 98.5 201 LEU A CA 1
ATOM 1580 C C . LEU A 1 201 ? -8.57 -3.545 13.648 1 98.5 201 LEU A C 1
ATOM 1582 O O . LEU A 1 201 ? -9.641 -3.318 14.219 1 98.5 201 LEU A O 1
ATOM 1586 N N . SER A 1 202 ? -7.422 -3.551 14.289 1 98.25 202 SER A N 1
ATOM 1587 C CA . SER A 1 202 ? -7.367 -3.158 15.695 1 98.25 202 SER A CA 1
ATOM 1588 C C . SER A 1 202 ? -7.789 -1.704 15.883 1 98.25 202 SER A C 1
ATOM 1590 O O . SER A 1 202 ? -8.523 -1.379 16.812 1 98.25 202 SER A O 1
ATOM 1592 N N . LEU A 1 203 ? -7.316 -0.803 14.992 1 98.25 203 LEU A N 1
ATOM 1593 C CA . LEU A 1 203 ? -7.676 0.609 15.055 1 98.25 203 LEU A CA 1
ATOM 1594 C C . LEU A 1 203 ? -9.18 0.796 14.859 1 98.25 203 LEU A C 1
ATOM 1596 O O . LEU A 1 203 ? -9.781 1.678 15.477 1 98.25 203 LEU A O 1
ATOM 1600 N N . LEU A 1 204 ? -9.75 -0.048 13.984 1 98.12 204 LEU A N 1
ATOM 1601 C CA . LEU A 1 204 ? -11.188 -0.012 13.75 1 98.12 204 LEU A CA 1
ATOM 1602 C C . LEU A 1 204 ? -11.953 -0.509 14.977 1 98.12 204 LEU A C 1
ATOM 1604 O O . LEU A 1 204 ? -12.844 0.174 15.477 1 98.12 204 LEU A O 1
ATOM 1608 N N . GLU A 1 205 ? -11.586 -1.63 15.492 1 96.75 205 GLU A N 1
ATOM 1609 C CA . GLU A 1 205 ? -12.289 -2.26 16.609 1 96.75 205 GLU A CA 1
ATOM 1610 C C . GLU A 1 205 ? -12.141 -1.445 17.891 1 96.75 205 GLU A C 1
ATOM 1612 O O . GLU A 1 205 ? -13.062 -1.402 18.703 1 96.75 205 GLU A O 1
ATOM 1617 N N . ASP A 1 206 ? -10.977 -0.803 18.062 1 95.69 206 ASP A N 1
ATOM 1618 C CA . ASP A 1 206 ? -10.719 -0.009 19.266 1 95.69 206 ASP A CA 1
ATOM 1619 C C . ASP A 1 206 ? -11.375 1.365 19.156 1 95.69 206 ASP A C 1
ATOM 1621 O O . ASP A 1 206 ? -11.266 2.18 20.078 1 95.69 206 ASP A O 1
ATOM 1625 N N . GLY A 1 207 ? -12.008 1.647 18.062 1 96.56 207 GLY A N 1
ATOM 1626 C CA . GLY A 1 207 ? -12.805 2.855 17.922 1 96.56 207 GLY A CA 1
ATOM 1627 C C . GLY A 1 207 ? -11.984 4.07 17.531 1 96.56 207 GLY A C 1
ATOM 1628 O O . GLY A 1 207 ? -12.438 5.207 17.672 1 96.56 207 GLY A O 1
ATOM 1629 N N . VAL A 1 208 ? -10.758 3.848 17.078 1 97.75 208 VAL A N 1
ATOM 1630 C CA . VAL A 1 208 ? -9.875 4.941 16.688 1 97.75 208 VAL A CA 1
ATOM 1631 C C . VAL A 1 208 ? -10.328 5.535 15.359 1 97.75 208 VAL A C 1
ATOM 1633 O O . VAL A 1 208 ? -10.266 6.75 15.164 1 97.75 208 VAL A O 1
ATOM 1636 N N . LEU A 1 209 ? -10.797 4.715 14.445 1 98.31 209 LEU A N 1
ATOM 1637 C CA . LEU A 1 209 ? -11.227 5.121 13.109 1 98.31 209 LEU A CA 1
ATOM 1638 C C . LEU A 1 209 ? -12.617 4.57 12.797 1 98.31 209 LEU A C 1
ATOM 1640 O O . LEU A 1 209 ? -12.969 3.482 13.25 1 98.31 209 LEU A O 1
ATOM 1644 N N . SER A 1 210 ? -13.383 5.336 11.984 1 98 210 SER A N 1
ATOM 1645 C CA . SER A 1 210 ? -14.547 4.766 11.32 1 98 210 SER A CA 1
ATOM 1646 C C . SER A 1 210 ? -14.141 3.879 10.148 1 98 210 SER A C 1
ATOM 1648 O O . SER A 1 210 ? -12.992 3.926 9.703 1 98 210 SER A O 1
ATOM 1650 N N . LYS A 1 211 ? -15.086 2.996 9.68 1 97.12 211 LYS A N 1
ATOM 1651 C CA . LYS A 1 211 ? -14.82 2.156 8.508 1 97.12 211 LYS A CA 1
ATOM 1652 C C . LYS A 1 211 ? -14.414 3 7.309 1 97.12 211 LYS A C 1
ATOM 1654 O O . LYS A 1 211 ? -13.461 2.664 6.602 1 97.12 211 LYS A O 1
ATOM 1659 N N . GLU A 1 212 ? -15.125 4.098 7.074 1 97.56 212 GLU A N 1
ATOM 1660 C CA . GLU A 1 212 ? -14.859 4.98 5.938 1 97.56 212 GLU A CA 1
ATOM 1661 C C . GLU A 1 212 ? -13.484 5.629 6.051 1 97.56 212 GLU A C 1
ATOM 1663 O O . GLU A 1 212 ? -12.742 5.703 5.07 1 97.56 212 GLU A O 1
ATOM 1668 N N . ASP A 1 213 ? -13.148 6.047 7.277 1 98.44 213 ASP A N 1
ATOM 1669 C CA . ASP A 1 213 ? -11.875 6.723 7.48 1 98.44 213 ASP A CA 1
ATOM 1670 C C . ASP A 1 213 ? -10.711 5.742 7.391 1 98.44 213 ASP A C 1
ATOM 1672 O O . ASP A 1 213 ? -9.625 6.098 6.926 1 98.44 213 ASP A O 1
ATOM 1676 N N . LEU A 1 214 ? -10.969 4.5 7.816 1 98.62 214 LEU A N 1
ATOM 1677 C CA . LEU A 1 214 ? -9.945 3.477 7.672 1 98.62 214 LEU A CA 1
ATOM 1678 C C . LEU A 1 214 ? -9.633 3.223 6.199 1 98.62 214 LEU A C 1
ATOM 1680 O O . LEU A 1 214 ? -8.461 3.129 5.816 1 98.62 214 LEU A O 1
ATOM 1684 N N . GLU A 1 215 ? -10.664 3.15 5.348 1 97.81 215 GLU A N 1
ATOM 1685 C CA . GLU A 1 215 ? -10.484 2.977 3.906 1 97.81 215 GLU A CA 1
ATOM 1686 C C . GLU A 1 215 ? -9.617 4.086 3.32 1 97.81 215 GLU A C 1
ATOM 1688 O O . GLU A 1 215 ? -8.641 3.809 2.613 1 97.81 215 GLU A O 1
ATOM 1693 N N . LYS A 1 216 ? -9.93 5.258 3.705 1 97.94 216 LYS A N 1
ATOM 1694 C CA . LYS A 1 216 ? -9.227 6.43 3.188 1 97.94 216 LYS A CA 1
ATOM 1695 C C . LYS A 1 216 ? -7.789 6.48 3.689 1 97.94 216 LYS A C 1
ATOM 1697 O O . LYS A 1 216 ? -6.887 6.883 2.953 1 97.94 216 LYS A O 1
ATOM 1702 N N . THR A 1 217 ? -7.59 6.125 4.973 1 98.62 217 THR A N 1
ATOM 1703 C CA . THR A 1 217 ? -6.27 6.184 5.586 1 98.62 217 THR A CA 1
ATOM 1704 C C . THR A 1 217 ? -5.262 5.375 4.773 1 98.62 217 THR A C 1
ATOM 1706 O O . THR A 1 217 ? -4.188 5.875 4.434 1 98.62 217 THR A O 1
ATOM 1709 N N . LEU A 1 218 ? -5.672 4.16 4.461 1 98.44 218 LEU A N 1
ATOM 1710 C CA . LEU A 1 218 ? -4.738 3.311 3.73 1 98.44 218 LEU A CA 1
ATOM 1711 C C . LEU A 1 218 ? -4.605 3.77 2.281 1 98.44 218 LEU A C 1
ATOM 1713 O O . LEU A 1 218 ? -3.494 3.975 1.79 1 98.44 218 LEU A O 1
ATOM 1717 N N . TYR A 1 219 ? -5.727 4.02 1.587 1 97.69 219 TYR A N 1
ATOM 1718 C CA . TYR A 1 219 ? -5.742 4.305 0.157 1 97.69 219 TYR A CA 1
ATOM 1719 C C . TYR A 1 219 ? -5.004 5.602 -0.148 1 97.69 219 TYR A C 1
ATOM 1721 O O . TYR A 1 219 ? -4.215 5.668 -1.092 1 97.69 219 TYR A O 1
ATOM 1729 N N . ASP A 1 220 ? -5.188 6.594 0.724 1 98.25 220 ASP A N 1
ATOM 1730 C CA . ASP A 1 220 ? -4.676 7.93 0.432 1 98.25 220 ASP A CA 1
ATOM 1731 C C . ASP A 1 220 ? -3.422 8.227 1.253 1 98.25 220 ASP A C 1
ATOM 1733 O O . ASP A 1 220 ? -2.885 9.336 1.193 1 98.25 220 ASP A O 1
ATOM 1737 N N . GLY A 1 221 ? -2.941 7.281 2.059 1 97.94 221 GLY A N 1
ATOM 1738 C CA . GLY A 1 221 ? -1.749 7.43 2.877 1 97.94 221 GLY A CA 1
ATOM 1739 C C . GLY A 1 221 ? -0.648 6.453 2.51 1 97.94 221 GLY A C 1
ATOM 1740 O O . GLY A 1 221 ? 0.004 6.602 1.476 1 97.94 221 GLY A O 1
ATOM 1741 N N . PRO A 1 222 ? -0.508 5.391 3.303 1 97.69 222 PRO A N 1
ATOM 1742 C CA . PRO A 1 222 ? 0.562 4.441 2.99 1 97.69 222 PRO A CA 1
ATOM 1743 C C . PRO A 1 222 ? 0.364 3.75 1.642 1 97.69 222 PRO A C 1
ATOM 1745 O O . PRO A 1 222 ? 1.329 3.545 0.901 1 97.69 222 PRO A O 1
ATOM 1748 N N . GLY A 1 223 ? -0.841 3.332 1.359 1 97.25 223 GLY A N 1
ATOM 1749 C CA . GLY A 1 223 ? -1.122 2.701 0.079 1 97.25 223 GLY A CA 1
ATOM 1750 C C . GLY A 1 223 ? -0.765 3.576 -1.107 1 97.25 223 GLY A C 1
ATOM 1751 O O . GLY A 1 223 ? -0.297 3.078 -2.133 1 97.25 223 GLY A O 1
ATOM 1752 N N . PHE A 1 224 ? -0.946 4.867 -0.981 1 96.56 224 PHE A N 1
ATOM 1753 C CA . PHE A 1 224 ? -0.596 5.836 -2.014 1 96.56 224 PHE A CA 1
ATOM 1754 C C . PHE A 1 224 ? 0.905 5.828 -2.277 1 96.56 224 PHE A C 1
ATOM 1756 O O . PHE A 1 224 ? 1.337 5.824 -3.434 1 96.56 224 PHE A O 1
ATOM 1763 N N . ARG A 1 225 ? 1.686 5.746 -1.216 1 95.25 225 ARG A N 1
ATOM 1764 C CA . ARG A 1 225 ? 3.141 5.707 -1.328 1 95.25 225 ARG A CA 1
ATOM 1765 C C . ARG A 1 225 ? 3.609 4.387 -1.925 1 95.25 225 ARG A C 1
ATOM 1767 O O . ARG A 1 225 ? 4.535 4.359 -2.738 1 95.25 225 ARG A O 1
ATOM 1774 N N . PHE A 1 226 ? 2.912 3.283 -1.566 1 95.81 226 PHE A N 1
ATOM 1775 C CA . PHE A 1 226 ? 3.293 1.956 -2.033 1 95.81 226 PHE A CA 1
ATOM 1776 C C . PHE A 1 226 ? 3.018 1.807 -3.525 1 95.81 226 PHE A C 1
ATOM 1778 O O . PHE A 1 226 ? 3.547 0.9 -4.172 1 95.81 226 PHE A O 1
ATOM 1785 N N . ALA A 1 227 ? 2.193 2.682 -4.078 1 90.94 227 ALA A N 1
ATOM 1786 C CA . ALA A 1 227 ? 1.876 2.652 -5.504 1 90.94 227 ALA A CA 1
ATOM 1787 C C . ALA A 1 227 ? 3.068 3.111 -6.34 1 90.94 227 ALA A C 1
ATOM 1789 O O . ALA A 1 227 ? 3.115 2.869 -7.547 1 90.94 227 ALA A O 1
ATOM 1790 N N . ALA A 1 228 ? 4.078 3.738 -5.625 1 90.12 228 ALA A N 1
ATOM 1791 C CA . ALA A 1 228 ? 5.16 4.34 -6.395 1 90.12 228 ALA A CA 1
ATOM 1792 C C . ALA A 1 228 ? 6.5 3.699 -6.047 1 90.12 228 ALA A C 1
ATOM 1794 O O . ALA A 1 228 ? 7.477 3.838 -6.793 1 90.12 228 ALA A O 1
ATOM 1795 N N . SER A 1 229 ? 6.531 3.037 -4.949 1 91.94 229 SER A N 1
ATOM 1796 C CA . SER A 1 229 ? 7.816 2.463 -4.562 1 91.94 229 SER A CA 1
ATOM 1797 C C . SER A 1 229 ? 7.633 1.335 -3.553 1 91.94 229 SER A C 1
ATOM 1799 O O . SER A 1 229 ? 6.586 1.232 -2.91 1 91.94 229 SER A O 1
ATOM 1801 N N . GLY A 1 230 ? 8.703 0.498 -3.465 1 95.81 230 GLY A N 1
ATOM 1802 C CA . GLY A 1 230 ? 8.766 -0.479 -2.389 1 95.81 230 GLY A CA 1
ATOM 1803 C C . GLY A 1 230 ? 9.141 0.128 -1.052 1 95.81 230 GLY A C 1
ATOM 1804 O O . GLY A 1 230 ? 9.398 1.331 -0.96 1 95.81 230 GLY A O 1
ATOM 1805 N N . LEU A 1 231 ? 9.211 -0.645 -0.011 1 97.88 231 LEU A N 1
ATOM 1806 C CA . LEU A 1 231 ? 9.359 -0.2 1.371 1 97.88 231 LEU A CA 1
ATOM 1807 C C . LEU A 1 231 ? 10.75 0.357 1.622 1 97.88 231 LEU A C 1
ATOM 1809 O O . LEU A 1 231 ? 10.906 1.396 2.268 1 97.88 231 LEU A O 1
ATOM 1813 N N . LEU A 1 232 ? 11.812 -0.361 1.134 1 98.38 232 LEU A N 1
ATOM 1814 C CA . LEU A 1 232 ? 13.188 0.012 1.457 1 98.38 232 LEU A CA 1
ATOM 1815 C C . LEU A 1 232 ? 13.539 1.362 0.844 1 98.38 232 LEU A C 1
ATOM 1817 O O . LEU A 1 232 ? 14.242 2.166 1.464 1 98.38 232 LEU A O 1
ATOM 1821 N N . LYS A 1 233 ? 13.055 1.612 -0.303 1 96.81 233 LYS A N 1
ATOM 1822 C CA . LYS A 1 233 ? 13.25 2.932 -0.897 1 96.81 233 LYS A CA 1
ATOM 1823 C C . LYS A 1 233 ? 12.523 4.008 -0.09 1 96.81 233 LYS A C 1
ATOM 1825 O O . LYS A 1 233 ? 13.055 5.102 0.109 1 96.81 233 LYS A O 1
ATOM 1830 N N . ILE A 1 234 ? 11.312 3.732 0.343 1 97.12 234 ILE A N 1
ATOM 1831 C CA . ILE A 1 234 ? 10.578 4.668 1.187 1 97.12 234 ILE A CA 1
ATOM 1832 C C . ILE A 1 234 ? 11.406 5.008 2.422 1 97.12 234 ILE A C 1
ATOM 1834 O O . ILE A 1 234 ? 11.516 6.176 2.803 1 97.12 234 ILE A O 1
ATOM 1838 N N . ILE A 1 235 ? 12.008 4.016 3 1 97.94 235 ILE A N 1
ATOM 1839 C CA . ILE A 1 235 ? 12.844 4.207 4.18 1 97.94 235 ILE A CA 1
ATOM 1840 C C . ILE A 1 235 ? 14.062 5.059 3.814 1 97.94 235 ILE A C 1
ATOM 1842 O O . ILE A 1 235 ? 14.406 5.996 4.535 1 97.94 235 ILE A O 1
ATOM 1846 N N . ASP A 1 236 ? 14.711 4.746 2.686 1 96.44 236 ASP A N 1
ATOM 1847 C CA . ASP A 1 236 ? 15.867 5.516 2.227 1 96.44 236 ASP A CA 1
ATOM 1848 C C . ASP A 1 236 ? 15.5 6.984 2.014 1 96.44 236 ASP A C 1
ATOM 1850 O O . ASP A 1 236 ? 16.266 7.879 2.363 1 96.44 236 ASP A O 1
ATOM 1854 N N . PHE A 1 237 ? 14.359 7.23 1.438 1 94.62 237 PHE A N 1
ATOM 1855 C CA . PHE A 1 237 ? 13.938 8.594 1.146 1 94.62 237 PHE A CA 1
ATOM 1856 C C . PHE A 1 237 ? 13.57 9.336 2.428 1 94.62 237 PHE A C 1
ATOM 1858 O O . PHE A 1 237 ? 13.773 10.547 2.529 1 94.62 237 PHE A O 1
ATOM 1865 N N . GLY A 1 238 ? 13.031 8.641 3.404 1 94.25 238 GLY A N 1
ATOM 1866 C CA . GLY A 1 238 ? 12.656 9.242 4.676 1 94.25 238 GLY A CA 1
ATOM 1867 C C . GLY A 1 238 ? 13.828 9.445 5.609 1 94.25 238 GLY A C 1
ATOM 1868 O O . GLY A 1 238 ? 13.758 10.25 6.539 1 94.25 238 GLY A O 1
ATOM 1869 N N . GLY A 1 239 ? 14.93 8.703 5.359 1 95.44 239 GLY A N 1
ATOM 1870 C CA . GLY A 1 239 ? 16.094 8.727 6.238 1 95.44 239 GLY A CA 1
ATOM 1871 C C . GLY A 1 239 ? 16.109 7.59 7.238 1 95.44 239 GLY A C 1
ATOM 1872 O O . GLY A 1 239 ? 15.188 7.453 8.055 1 95.44 239 GLY A O 1
ATOM 1873 N N . LEU A 1 240 ? 17.156 6.836 7.227 1 97.62 240 LEU A N 1
ATOM 1874 C CA . LEU A 1 240 ? 17.25 5.645 8.062 1 97.62 240 LEU A CA 1
ATOM 1875 C C . LEU A 1 240 ? 17.312 6.027 9.539 1 97.62 240 LEU A C 1
ATOM 1877 O O . LEU A 1 240 ? 16.812 5.289 10.398 1 97.62 240 LEU A O 1
ATOM 1881 N N . ASP A 1 241 ? 17.906 7.156 9.844 1 96.25 241 ASP A N 1
ATOM 1882 C CA . ASP A 1 241 ? 17.938 7.621 11.227 1 96.25 241 ASP A CA 1
ATOM 1883 C C . ASP A 1 241 ? 16.531 7.949 11.734 1 96.25 241 ASP A C 1
ATOM 1885 O O . ASP A 1 241 ? 16.172 7.598 12.859 1 96.25 241 ASP A O 1
ATOM 1889 N N . VAL A 1 242 ? 15.75 8.594 10.922 1 94.38 242 VAL A N 1
ATOM 1890 C CA . VAL A 1 242 ? 14.375 8.938 11.273 1 94.38 242 VAL A CA 1
ATOM 1891 C C . VAL A 1 242 ? 13.547 7.664 11.445 1 94.38 242 VAL A C 1
ATOM 1893 O O . VAL A 1 242 ? 12.844 7.504 12.445 1 94.38 242 VAL A O 1
ATOM 1896 N N . TRP A 1 243 ? 13.695 6.715 10.523 1 96.94 243 TRP A N 1
ATOM 1897 C CA . TRP A 1 243 ? 12.945 5.465 10.586 1 96.94 243 TRP A CA 1
ATOM 1898 C C . TRP A 1 243 ? 13.375 4.629 11.789 1 96.94 243 TRP A C 1
ATOM 1900 O O . TRP A 1 243 ? 12.547 3.951 12.406 1 96.94 243 TRP A O 1
ATOM 1910 N N . SER A 1 244 ? 14.711 4.633 12.039 1 97.06 244 SER A N 1
ATOM 1911 C CA . SER A 1 244 ? 15.188 3.939 13.234 1 97.06 244 SER A CA 1
ATOM 1912 C C . SER A 1 244 ? 14.469 4.438 14.484 1 97.06 244 SER A C 1
ATOM 1914 O O . SER A 1 244 ? 13.992 3.639 15.297 1 97.06 244 SER A O 1
ATOM 1916 N N . SER A 1 245 ? 14.312 5.703 14.609 1 94.5 245 SER A N 1
ATOM 1917 C CA . SER A 1 245 ? 13.633 6.316 15.742 1 94.5 245 SER A CA 1
ATOM 1918 C C . SER A 1 245 ? 12.148 5.965 15.75 1 94.5 245 SER A C 1
ATOM 1920 O O . SER A 1 245 ? 11.594 5.617 16.797 1 94.5 245 SER A O 1
ATOM 1922 N N . VAL A 1 246 ? 11.5 6.035 14.648 1 95.25 246 VAL A N 1
ATOM 1923 C CA . VAL A 1 246 ? 10.07 5.746 14.523 1 95.25 246 VAL A CA 1
ATOM 1924 C C . VAL A 1 246 ? 9.805 4.293 14.906 1 95.25 246 VAL A C 1
ATOM 1926 O O . VAL A 1 246 ? 8.891 4.012 15.688 1 95.25 246 VAL A O 1
ATOM 1929 N N . LEU A 1 247 ? 10.602 3.375 14.352 1 97 247 LEU A N 1
ATOM 1930 C CA . LEU A 1 247 ? 10.438 1.955 14.641 1 97 247 LEU A CA 1
ATOM 1931 C C . LEU A 1 247 ? 10.625 1.685 16.141 1 97 247 LEU A C 1
ATOM 1933 O O . LEU A 1 247 ? 9.852 0.94 16.734 1 97 247 LEU A O 1
ATOM 1937 N N . GLN A 1 248 ? 11.648 2.289 16.688 1 94.5 248 GLN A N 1
ATOM 1938 C CA . GLN A 1 248 ? 11.914 2.105 18.109 1 94.5 248 GLN A CA 1
ATOM 1939 C C . GLN A 1 248 ? 10.734 2.555 18.953 1 94.5 248 GLN A C 1
ATOM 1941 O O . GLN A 1 248 ? 10.375 1.896 19.938 1 94.5 248 GLN A O 1
ATOM 1946 N N . ASN A 1 249 ? 10.094 3.6 18.594 1 93.81 249 ASN A N 1
ATOM 1947 C CA . ASN A 1 249 ? 9.031 4.195 19.406 1 93.81 249 ASN A CA 1
ATOM 1948 C C . ASN A 1 249 ? 7.688 3.521 19.141 1 93.81 249 ASN A C 1
ATOM 1950 O O . ASN A 1 249 ? 6.871 3.4 20.062 1 93.81 249 ASN A O 1
ATOM 1954 N N . LEU A 1 250 ? 7.438 3.014 17.953 1 96.75 250 LEU A N 1
ATOM 1955 C CA . LEU A 1 250 ? 6.078 2.631 17.594 1 96.75 250 LEU A CA 1
ATOM 1956 C C . LEU A 1 250 ? 5.906 1.117 17.656 1 96.75 250 LEU A C 1
ATOM 1958 O O . LEU A 1 250 ? 4.777 0.619 17.703 1 96.75 250 LEU A O 1
ATOM 1962 N N . GLN A 1 251 ? 6.98 0.323 17.594 1 96.94 251 GLN A N 1
ATOM 1963 C CA . GLN A 1 251 ? 6.836 -1.128 17.594 1 96.94 251 GLN A CA 1
ATOM 1964 C C . GLN A 1 251 ? 5.988 -1.603 18.766 1 96.94 251 GLN A C 1
ATOM 1966 O O . GLN A 1 251 ? 5.148 -2.492 18.609 1 96.94 251 GLN A O 1
ATOM 1971 N N . LYS A 1 252 ? 6.195 -0.973 19.969 1 96.25 252 LYS A N 1
ATOM 1972 C CA . LYS A 1 252 ? 5.512 -1.398 21.188 1 96.25 252 LYS A CA 1
ATOM 1973 C C . LYS A 1 252 ? 4.023 -1.066 21.109 1 96.25 252 LYS A C 1
ATOM 1975 O O . LYS A 1 252 ? 3.229 -1.594 21.906 1 96.25 252 LYS A O 1
ATOM 1980 N N . GLU A 1 253 ? 3.676 -0.095 20.203 1 96.31 253 GLU A N 1
ATOM 1981 C CA . GLU A 1 253 ? 2.293 0.362 20.078 1 96.31 253 GLU A CA 1
ATOM 1982 C C . GLU A 1 253 ? 1.526 -0.456 19.047 1 96.31 253 GLU A C 1
ATOM 1984 O O . GLU A 1 253 ? 0.296 -0.397 18.984 1 96.31 253 GLU A O 1
ATOM 1989 N N . ILE A 1 254 ? 2.189 -1.233 18.156 1 97.5 254 ILE A N 1
ATOM 1990 C CA . ILE A 1 254 ? 1.581 -1.985 17.062 1 97.5 254 ILE A CA 1
ATOM 1991 C C . ILE A 1 254 ? 0.898 -3.234 17.609 1 97.5 254 ILE A C 1
ATOM 1993 O O . ILE A 1 254 ? 1.446 -3.916 18.484 1 97.5 254 ILE A O 1
ATOM 1997 N N . GLU A 1 255 ? -0.27 -3.521 17.172 1 97.44 255 GLU A N 1
ATOM 1998 C CA . GLU A 1 255 ? -1.021 -4.699 17.594 1 97.44 255 GLU A CA 1
ATOM 1999 C C . GLU A 1 255 ? -0.196 -5.973 17.422 1 97.44 255 GLU A C 1
ATOM 2001 O O . GLU A 1 255 ? 0.275 -6.27 16.328 1 97.44 255 GLU A O 1
ATOM 2006 N N . SER A 1 256 ? 0.005 -6.699 18.516 1 97 256 SER A N 1
ATOM 2007 C CA . SER A 1 256 ? 0.863 -7.879 18.484 1 97 256 SER A CA 1
ATOM 2008 C C . SER A 1 256 ? 0.15 -9.094 19.062 1 97 256 SER A C 1
ATOM 2010 O O . SER A 1 256 ? 0.707 -10.195 19.078 1 97 256 SER A O 1
ATOM 2012 N N . GLU A 1 257 ? -1.038 -8.922 19.5 1 95.19 257 GLU A N 1
ATOM 2013 C CA . GLU A 1 257 ? -1.793 -10.031 20.062 1 95.19 257 GLU A CA 1
ATOM 2014 C C . GLU A 1 257 ? -2.393 -10.914 18.984 1 95.19 257 GLU A C 1
ATOM 2016 O O . GLU A 1 257 ? -2.727 -10.43 17.891 1 95.19 257 GLU A O 1
ATOM 2021 N N . VAL A 1 258 ? -2.453 -12.188 19.266 1 95.88 258 VAL A N 1
ATOM 2022 C CA . VAL A 1 258 ? -3.223 -13.117 18.438 1 95.88 258 VAL A CA 1
ATOM 2023 C C . VAL A 1 258 ? -4.656 -13.203 18.969 1 95.88 258 VAL A C 1
ATOM 2025 O O . VAL A 1 258 ? -4.895 -13.688 20.078 1 95.88 258 VAL A O 1
ATOM 2028 N N . ARG A 1 259 ? -5.578 -12.672 18.188 1 94.81 259 ARG A N 1
ATOM 2029 C CA . ARG A 1 259 ? -6.961 -12.656 18.641 1 94.81 259 ARG A CA 1
ATOM 2030 C C . ARG A 1 259 ? -7.93 -12.664 17.469 1 94.81 259 ARG A C 1
ATOM 2032 O O . ARG A 1 259 ? -7.551 -12.336 16.344 1 94.81 259 ARG A O 1
ATOM 2039 N N . GLU A 1 260 ? -9.094 -13.078 17.812 1 95.38 260 GLU A N 1
ATOM 2040 C CA . GLU A 1 260 ? -10.188 -12.977 16.844 1 95.38 260 GLU A CA 1
ATOM 2041 C C . GLU A 1 260 ? -10.789 -11.578 16.844 1 95.38 260 GLU A C 1
ATOM 2043 O O . GLU A 1 260 ? -11.094 -11.023 17.891 1 95.38 260 GLU A O 1
ATOM 2048 N N . PHE A 1 261 ? -10.891 -10.977 15.711 1 97.06 261 PHE A N 1
ATOM 2049 C CA . PHE A 1 261 ? -11.555 -9.68 15.609 1 97.06 261 PHE A CA 1
ATOM 2050 C C . PHE A 1 261 ? -13.07 -9.844 15.602 1 97.06 261 PHE A C 1
ATOM 2052 O O . PHE A 1 261 ? -13.625 -10.469 14.703 1 97.06 261 PHE A O 1
ATOM 2059 N N . THR A 1 262 ? -13.719 -9.242 16.547 1 97.31 262 THR A N 1
ATOM 2060 C CA . THR A 1 262 ? -15.148 -9.398 16.766 1 97.31 262 THR A CA 1
ATOM 2061 C C . THR A 1 262 ? -15.938 -8.883 15.562 1 97.31 262 THR A C 1
ATOM 2063 O O . THR A 1 262 ? -16.953 -9.453 15.188 1 97.31 262 THR A O 1
ATOM 2066 N 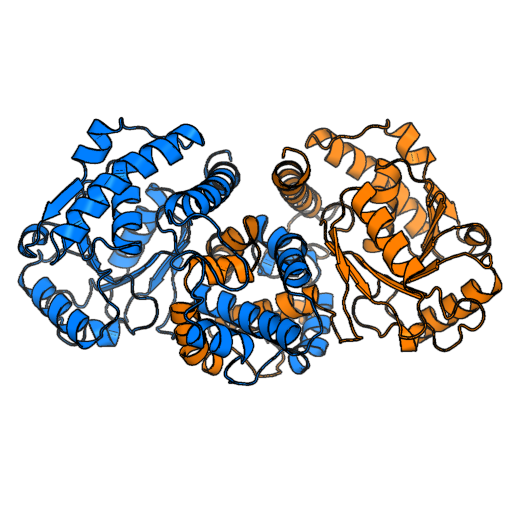N . ILE A 1 263 ? -15.469 -7.859 15 1 96.88 263 ILE A N 1
ATOM 2067 C CA . ILE A 1 263 ? -16.172 -7.25 13.875 1 96.88 263 ILE A CA 1
ATOM 2068 C C . ILE A 1 263 ? -16.234 -8.234 12.711 1 96.88 263 ILE A C 1
ATOM 2070 O O . ILE A 1 263 ? -17.266 -8.359 12.055 1 96.88 263 ILE A O 1
ATOM 2074 N N . ILE A 1 264 ? -15.164 -8.945 12.414 1 97.75 264 ILE A N 1
ATOM 2075 C CA . ILE A 1 264 ? -15.133 -9.938 11.352 1 97.75 264 ILE A CA 1
ATOM 2076 C C . ILE A 1 264 ? -16.016 -11.125 11.727 1 97.75 264 ILE A C 1
ATOM 2078 O O . ILE A 1 264 ? -16.812 -11.602 10.914 1 97.75 264 ILE A O 1
ATOM 2082 N N . LYS A 1 265 ? -15.852 -11.578 12.961 1 97.5 265 LYS A N 1
ATOM 2083 C CA . LYS A 1 265 ? -16.641 -12.703 13.461 1 97.5 265 LYS A CA 1
ATOM 2084 C C . LYS A 1 265 ? -18.141 -12.438 13.312 1 97.5 265 LYS A C 1
ATOM 2086 O O . LYS A 1 265 ? -18.875 -13.305 12.852 1 97.5 265 LYS A O 1
ATOM 2091 N N . ASP A 1 266 ? -18.547 -11.234 13.695 1 97.94 266 ASP A N 1
ATOM 2092 C CA . ASP A 1 266 ? -19.953 -10.859 13.641 1 97.94 266 ASP A CA 1
ATOM 2093 C C . ASP A 1 266 ? -20.453 -10.844 12.195 1 97.94 266 ASP A C 1
ATOM 2095 O O . ASP A 1 266 ? -21.547 -11.328 11.914 1 97.94 266 ASP A O 1
ATOM 2099 N N . LEU A 1 267 ? -19.672 -10.32 11.32 1 98.19 267 LEU A N 1
ATOM 2100 C CA . LEU A 1 267 ? -20.078 -10.258 9.914 1 98.19 267 LEU A CA 1
ATOM 2101 C C . LEU A 1 267 ? -20.188 -11.656 9.32 1 98.19 267 LEU A C 1
ATOM 2103 O O . LEU A 1 267 ? -21.172 -11.977 8.656 1 98.19 267 LEU A O 1
ATOM 2107 N N . VAL A 1 268 ? -19.188 -12.516 9.586 1 98.19 268 VAL A N 1
ATOM 2108 C CA . VAL A 1 268 ? -19.203 -13.883 9.086 1 98.19 268 VAL A CA 1
ATOM 2109 C C . VAL A 1 268 ? -20.391 -14.633 9.664 1 98.19 268 VAL A C 1
ATOM 2111 O O . VAL A 1 268 ? -21.094 -15.344 8.938 1 98.19 268 VAL A O 1
ATOM 2114 N N . GLY A 1 269 ? -20.641 -14.469 10.93 1 98.06 269 GLY A N 1
ATOM 2115 C CA . GLY A 1 269 ? -21.766 -15.109 11.594 1 98.06 269 GLY A CA 1
ATOM 2116 C C . GLY A 1 269 ? -23.109 -14.719 11 1 98.06 269 GLY A C 1
ATOM 2117 O O . GLY A 1 269 ? -24.062 -15.508 11.016 1 98.06 269 GLY A O 1
ATOM 2118 N N . ASN A 1 270 ? -23.203 -13.523 10.445 1 98 270 ASN A N 1
ATOM 2119 C CA . ASN A 1 270 ? -24.438 -13.016 9.828 1 98 270 ASN A CA 1
ATOM 2120 C C . ASN A 1 270 ? -24.453 -13.273 8.328 1 98 270 ASN A C 1
ATOM 2122 O O . ASN A 1 270 ? -25.25 -12.68 7.602 1 98 270 ASN A O 1
ATOM 2126 N N . ASN A 1 271 ? -23.531 -14 7.836 1 97.06 271 ASN A N 1
ATOM 2127 C CA . ASN A 1 271 ? -23.391 -14.391 6.438 1 97.06 271 ASN A CA 1
ATOM 2128 C C . ASN A 1 271 ? -23.125 -13.188 5.539 1 97.06 271 ASN A C 1
ATOM 2130 O O . ASN A 1 271 ? -23.5 -13.188 4.367 1 97.06 271 ASN A O 1
ATOM 2134 N N . ALA A 1 272 ? -22.625 -12.141 6.137 1 96.5 272 ALA A N 1
ATOM 2135 C CA . ALA A 1 272 ? -22.109 -11 5.391 1 96.5 272 ALA A CA 1
ATOM 2136 C C . ALA A 1 272 ? -20.672 -11.219 4.969 1 96.5 272 ALA A C 1
ATOM 2138 O O . ALA A 1 272 ? -19.734 -10.789 5.66 1 96.5 272 ALA A O 1
ATOM 2139 N N . LEU A 1 273 ? -20.469 -11.844 3.879 1 96.06 273 LEU A N 1
ATOM 2140 C CA . LEU A 1 273 ? -19.156 -12.367 3.512 1 96.06 273 LEU A CA 1
ATOM 2141 C C . LEU A 1 273 ? -18.5 -11.484 2.461 1 96.06 273 LEU A C 1
ATOM 2143 O O . LEU A 1 273 ? -17.484 -11.867 1.868 1 96.06 273 LEU A O 1
ATOM 2147 N N . GLY A 1 274 ? -19.047 -10.281 2.184 1 95.19 274 GLY A N 1
ATOM 2148 C CA . GLY A 1 274 ? -18.484 -9.359 1.213 1 95.19 274 GLY A CA 1
ATOM 2149 C C . GLY A 1 274 ? -19.234 -9.336 -0.099 1 95.19 274 GLY A C 1
ATOM 2150 O O . GLY A 1 274 ? -20.469 -9.492 -0.117 1 95.19 274 GLY A O 1
ATOM 2151 N N . VAL A 1 275 ? -18.609 -9.141 -1.169 1 93.88 275 VAL A N 1
ATOM 2152 C CA . VAL A 1 275 ? -19.219 -8.953 -2.482 1 93.88 275 VAL A CA 1
ATOM 2153 C C . VAL A 1 275 ? -20.016 -10.195 -2.873 1 93.88 275 VAL A C 1
ATOM 2155 O O . VAL A 1 275 ? -21.125 -10.094 -3.408 1 93.88 275 VAL A O 1
ATOM 2158 N N . LYS A 1 276 ? -19.469 -11.422 -2.551 1 90.31 276 LYS A N 1
ATOM 2159 C CA . LYS A 1 276 ? -20.078 -12.68 -2.98 1 90.31 276 LYS A CA 1
ATOM 2160 C C . LYS A 1 276 ? -21.453 -12.875 -2.35 1 90.31 276 LYS A C 1
ATOM 2162 O O . LYS A 1 276 ? -22.266 -13.656 -2.844 1 90.31 276 LYS A O 1
ATOM 2167 N N . ARG A 1 277 ? -21.75 -12.148 -1.255 1 92.75 277 ARG A N 1
ATOM 2168 C CA . ARG A 1 277 ? -23.047 -12.25 -0.608 1 92.75 277 ARG A CA 1
ATOM 2169 C C . ARG A 1 277 ? -23.766 -10.898 -0.596 1 92.75 277 ARG A C 1
ATOM 2171 O O . ARG A 1 277 ? -24.797 -10.742 0.064 1 92.75 277 ARG A O 1
ATOM 2178 N N . GLY A 1 278 ? -23.172 -9.93 -1.2 1 93 278 GLY A N 1
ATOM 2179 C CA . GLY A 1 278 ? -23.797 -8.633 -1.386 1 93 278 GLY A CA 1
ATOM 2180 C C . GLY A 1 278 ? -23.625 -7.711 -0.197 1 93 278 GLY A C 1
ATOM 2181 O O . GLY A 1 278 ? -24.125 -6.586 -0.199 1 93 278 GLY A O 1
ATOM 2182 N N . LYS A 1 279 ? -22.984 -8.25 0.845 1 94.81 279 LYS A N 1
ATOM 2183 C CA . LYS A 1 279 ? -22.797 -7.414 2.027 1 94.81 279 LYS A CA 1
ATOM 2184 C C . LYS A 1 279 ? -21.578 -7.867 2.822 1 94.81 279 LYS A C 1
ATOM 2186 O O . LYS A 1 279 ? -21.344 -9.062 2.98 1 94.81 279 LYS A O 1
ATOM 2191 N N . GLY A 1 280 ? -20.797 -7.023 3.309 1 96.44 280 GLY A N 1
ATOM 2192 C CA . GLY A 1 280 ? -19.688 -7.18 4.238 1 96.44 280 GLY A CA 1
ATOM 2193 C C . GLY A 1 280 ? -19.453 -5.949 5.094 1 96.44 280 GLY A C 1
ATOM 2194 O O . GLY A 1 280 ? -20.375 -5.445 5.734 1 96.44 280 GLY A O 1
ATOM 2195 N N . PHE A 1 281 ? -18.234 -5.359 5.039 1 97.62 281 PHE A N 1
ATOM 2196 C CA . PHE A 1 281 ? -18.016 -4.066 5.672 1 97.62 281 PHE A CA 1
ATOM 2197 C C . PHE A 1 281 ? -18.859 -2.984 4.992 1 97.62 281 PHE A C 1
ATOM 2199 O O . PHE A 1 281 ? -19.297 -2.031 5.641 1 97.62 281 PHE A O 1
ATOM 2206 N N . PHE A 1 282 ? -19.016 -3.18 3.709 1 95.44 282 PHE A N 1
ATOM 2207 C CA . PHE A 1 282 ? -19.844 -2.289 2.908 1 95.44 282 PHE A CA 1
ATOM 2208 C C . PHE A 1 282 ? -20.984 -3.061 2.238 1 95.44 282 PHE A C 1
ATOM 2210 O O . PHE A 1 282 ? -21.062 -4.285 2.371 1 95.44 282 PHE A O 1
ATOM 2217 N N . GLU A 1 283 ? -21.875 -2.293 1.553 1 94.31 283 GLU A N 1
ATOM 2218 C CA . GLU A 1 283 ? -23 -2.904 0.862 1 94.31 283 GLU A CA 1
ATOM 2219 C C . GLU A 1 283 ? -22.766 -2.971 -0.643 1 94.31 283 GLU A C 1
ATOM 2221 O O . GLU A 1 283 ? -22.219 -2.033 -1.229 1 94.31 283 GLU A O 1
ATOM 2226 N N . TYR A 1 284 ? -23.078 -3.998 -1.188 1 92.69 284 TYR A N 1
ATOM 2227 C CA . TYR A 1 284 ? -22.969 -4.262 -2.617 1 92.69 284 TYR A CA 1
ATOM 2228 C C . TYR A 1 284 ? -24.297 -4.723 -3.199 1 92.69 284 TYR A C 1
ATOM 2230 O O . TYR A 1 284 ? -24.469 -5.902 -3.504 1 92.69 284 TYR A O 1
ATOM 2238 N N . PRO A 1 285 ? -25.188 -3.494 -3.375 1 83.62 285 PRO A N 1
ATOM 2239 C CA . PRO A 1 285 ? -26.531 -3.838 -3.852 1 83.62 285 PRO A CA 1
ATOM 2240 C C . PRO A 1 285 ? -26.531 -4.395 -5.273 1 83.62 285 PRO A C 1
ATOM 2242 O O . PRO A 1 285 ? -25.641 -4.07 -6.066 1 83.62 285 PRO A O 1
ATOM 2245 N N . ASN A 1 286 ? -27.344 -5.207 -5.633 1 65.69 286 ASN A N 1
ATOM 2246 C CA . ASN A 1 286 ? -27.562 -5.895 -6.898 1 65.69 286 ASN A CA 1
ATOM 2247 C C . ASN A 1 286 ? -26.594 -7.055 -7.082 1 65.69 286 ASN A C 1
ATOM 2249 O O . ASN A 1 286 ? -25.438 -6.988 -6.633 1 65.69 286 ASN A O 1
ATOM 2253 N N . LYS A 1 287 ? -27.203 -7.992 -6.918 1 55.06 287 LYS A N 1
ATOM 2254 C CA . LYS A 1 287 ? -26.641 -9.328 -6.789 1 55.06 287 LYS A CA 1
ATOM 2255 C C . LYS A 1 287 ? -25.5 -9.539 -7.785 1 55.06 287 LYS A C 1
ATOM 2257 O O . LYS A 1 287 ? -24.844 -10.586 -7.773 1 55.06 287 LYS A O 1
ATOM 2262 N N . GLY A 1 288 ? -25.609 -9.156 -8.977 1 51.47 288 GLY A N 1
ATOM 2263 C CA . GLY A 1 288 ? -24.672 -9.906 -9.797 1 51.47 288 GLY A CA 1
ATOM 2264 C C . GLY A 1 288 ? -23.219 -9.57 -9.508 1 51.47 288 GLY A C 1
ATOM 2265 O O . GLY A 1 288 ? -22.891 -8.414 -9.234 1 51.47 288 GLY A O 1
ATOM 2266 N N . PHE A 1 289 ? -22.531 -10.453 -8.766 1 54.78 289 PHE A N 1
ATOM 2267 C CA . PHE A 1 289 ? -21.094 -10.484 -8.516 1 54.78 289 PHE A CA 1
ATOM 2268 C C . PHE A 1 289 ? -20.359 -9.57 -9.492 1 54.78 289 PHE A C 1
ATOM 2270 O O . PHE A 1 289 ? -19.453 -8.844 -9.094 1 54.78 289 PHE A O 1
ATOM 2277 N N . ASP A 1 290 ? -20.656 -9.445 -10.688 1 73.19 290 ASP A N 1
ATOM 2278 C CA . ASP A 1 290 ? -19.75 -9.25 -11.812 1 73.19 290 ASP A CA 1
ATOM 2279 C C . ASP A 1 290 ? -19.422 -7.77 -12 1 73.19 290 ASP A C 1
ATOM 2281 O O . ASP A 1 290 ? -18.266 -7.406 -12.219 1 73.19 290 ASP A O 1
ATOM 2285 N N . GLU A 1 291 ? -20.406 -6.945 -11.438 1 84.81 291 GLU A N 1
ATOM 2286 C CA . GLU A 1 291 ? -20.109 -5.574 -11.844 1 84.81 291 GLU A CA 1
ATOM 2287 C C . GLU A 1 291 ? -19.062 -4.945 -10.93 1 84.81 291 GLU A C 1
ATOM 2289 O O . GLU A 1 291 ? -18.156 -4.242 -11.391 1 84.81 291 GLU A O 1
ATOM 2294 N N . PHE A 1 292 ? -19.172 -5.258 -9.609 1 89.38 292 PHE A N 1
ATOM 2295 C CA . PHE A 1 292 ? -18.234 -4.691 -8.641 1 89.38 292 PHE A CA 1
ATOM 2296 C C . PHE A 1 292 ? -16.844 -5.266 -8.836 1 89.38 292 PHE A C 1
ATOM 2298 O O . PHE A 1 292 ? -15.844 -4.547 -8.742 1 89.38 292 PHE A O 1
ATOM 2305 N N . VAL A 1 293 ? -16.797 -6.516 -9.109 1 91.25 293 VAL A N 1
ATOM 2306 C CA . VAL A 1 293 ? -15.523 -7.172 -9.352 1 91.25 293 VAL A CA 1
ATOM 2307 C C . VAL A 1 293 ? -14.891 -6.617 -10.625 1 91.25 293 VAL A C 1
ATOM 2309 O O . VAL A 1 293 ? -13.695 -6.293 -10.641 1 91.25 293 VAL A O 1
ATOM 2312 N N . LEU A 1 294 ? -15.672 -6.434 -11.648 1 91.94 294 LEU A N 1
ATOM 2313 C CA . LEU A 1 294 ? -15.164 -5.922 -12.914 1 91.94 294 LEU A CA 1
ATOM 2314 C C . LEU A 1 294 ? -14.719 -4.469 -12.773 1 91.94 294 LEU A C 1
ATOM 2316 O O . LEU A 1 294 ? -13.734 -4.059 -13.398 1 91.94 294 LEU A O 1
ATOM 2320 N N . GLN A 1 295 ? -15.43 -3.744 -11.945 1 91.5 295 GLN A N 1
ATOM 2321 C CA . GLN A 1 295 ? -15.031 -2.361 -11.711 1 91.5 295 GLN A CA 1
ATOM 2322 C C . GLN A 1 295 ? -13.688 -2.295 -10.992 1 91.5 295 GLN A C 1
ATOM 2324 O O . GLN A 1 295 ? -12.812 -1.51 -11.375 1 91.5 295 GLN A O 1
ATOM 2329 N N . ARG A 1 296 ? -13.594 -3.102 -9.953 1 92 296 ARG A N 1
ATOM 2330 C CA . ARG A 1 296 ? -12.312 -3.178 -9.25 1 92 296 ARG A CA 1
ATOM 2331 C C . ARG A 1 296 ? -11.195 -3.6 -10.195 1 92 296 ARG A C 1
ATOM 2333 O O . ARG A 1 296 ? -10.109 -3.02 -10.172 1 92 296 ARG A O 1
ATOM 2340 N N . ASP A 1 297 ? -11.445 -4.598 -10.992 1 95.25 297 ASP A N 1
ATOM 2341 C CA . ASP A 1 297 ? -10.43 -5.105 -11.914 1 95.25 297 ASP A CA 1
ATOM 2342 C C . ASP A 1 297 ? -10.062 -4.062 -12.969 1 95.25 297 ASP A C 1
ATOM 2344 O O . ASP A 1 297 ? -8.906 -3.98 -13.391 1 95.25 297 ASP A O 1
ATOM 2348 N N . SER A 1 298 ? -11.055 -3.273 -13.422 1 94.81 298 SER A N 1
ATOM 2349 C CA . SER A 1 298 ? -10.781 -2.174 -14.344 1 94.81 298 SER A CA 1
ATOM 2350 C C . SER A 1 298 ? -9.797 -1.18 -13.742 1 94.81 298 SER A C 1
ATOM 2352 O O . SER A 1 298 ? -8.852 -0.752 -14.414 1 94.81 298 SER A O 1
ATOM 2354 N N . GLU A 1 299 ? -9.977 -0.875 -12.461 1 92.75 299 GLU A N 1
ATOM 2355 C CA . GLU A 1 299 ? -9.078 0.052 -11.789 1 92.75 299 GLU A CA 1
ATOM 2356 C C . GLU A 1 299 ? -7.672 -0.534 -11.664 1 92.75 299 GLU A C 1
ATOM 2358 O O . GLU A 1 299 ? -6.68 0.166 -11.883 1 92.75 299 GLU A O 1
ATOM 2363 N N . LEU A 1 300 ? -7.582 -1.771 -11.312 1 96.19 300 LEU A N 1
ATOM 2364 C CA . LEU A 1 300 ? -6.297 -2.451 -11.203 1 96.19 300 LEU A CA 1
ATOM 2365 C C . LEU A 1 300 ? -5.602 -2.521 -12.555 1 96.19 300 LEU A C 1
ATOM 2367 O O . LEU A 1 300 ? -4.379 -2.367 -12.641 1 96.19 300 LEU A O 1
ATOM 2371 N N . LEU A 1 301 ? -6.406 -2.744 -13.609 1 96.38 301 LEU A N 1
ATOM 2372 C CA . LEU A 1 301 ? -5.852 -2.828 -14.953 1 96.38 301 LEU A CA 1
ATOM 2373 C C . LEU A 1 301 ? -5.262 -1.49 -15.391 1 96.38 301 LEU A C 1
ATOM 2375 O O . LEU A 1 301 ? -4.184 -1.445 -15.984 1 96.38 301 LEU A O 1
ATOM 2379 N N . LYS A 1 302 ? -5.945 -0.415 -15.109 1 93.19 302 LYS A N 1
ATOM 2380 C CA . LYS A 1 302 ? -5.422 0.912 -15.422 1 93.19 302 LYS A CA 1
ATOM 2381 C C . LYS A 1 302 ? -4.086 1.157 -14.727 1 93.19 302 LYS A C 1
ATOM 2383 O O . LYS A 1 302 ? -3.15 1.683 -15.328 1 93.19 302 LYS A O 1
ATOM 2388 N N . HIS A 1 303 ? -4.031 0.752 -13.477 1 93.81 303 HIS A N 1
ATOM 2389 C CA . HIS A 1 303 ? -2.783 0.886 -12.727 1 93.81 303 HIS A CA 1
ATOM 2390 C C . HIS A 1 303 ? -1.68 0.033 -13.344 1 93.81 303 HIS A C 1
ATOM 2392 O O . HIS A 1 303 ? -0.546 0.494 -13.5 1 93.81 303 HIS A O 1
ATOM 2398 N N . LEU A 1 304 ? -2.014 -1.16 -13.703 1 96.25 304 LEU A N 1
ATOM 2399 C CA . LEU A 1 304 ? -1.056 -2.072 -14.32 1 96.25 304 LEU A CA 1
ATOM 2400 C C . LEU A 1 304 ? -0.501 -1.484 -15.617 1 96.25 304 LEU A C 1
ATOM 2402 O O . LEU A 1 304 ? 0.714 -1.456 -15.82 1 96.25 304 LEU A O 1
ATOM 2406 N N . ILE A 1 305 ? -1.411 -1.009 -16.469 1 94.69 305 ILE A N 1
ATOM 2407 C CA . ILE A 1 305 ? -1.025 -0.462 -17.766 1 94.69 305 ILE A CA 1
ATOM 2408 C C . ILE A 1 305 ? -0.109 0.743 -17.578 1 94.69 305 ILE A C 1
ATOM 2410 O O . ILE A 1 305 ? 0.94 0.847 -18.219 1 94.69 305 ILE A O 1
ATOM 2414 N N . ASN A 1 306 ? -0.409 1.568 -16.625 1 89.94 306 ASN A N 1
ATOM 2415 C CA . ASN A 1 306 ? 0.346 2.793 -16.375 1 89.94 306 ASN A CA 1
ATOM 2416 C C . ASN A 1 306 ? 1.729 2.494 -15.805 1 89.94 306 ASN A C 1
ATOM 2418 O O . ASN A 1 306 ? 2.689 3.215 -16.078 1 89.94 306 ASN A O 1
ATOM 2422 N N . THR A 1 307 ? 1.855 1.463 -15.07 1 91.81 307 THR A N 1
ATOM 2423 C CA . THR A 1 307 ? 3.086 1.25 -14.32 1 91.81 307 THR A CA 1
ATOM 2424 C C . THR A 1 307 ? 3.971 0.217 -15.008 1 91.81 307 THR A C 1
ATOM 2426 O O . THR A 1 307 ? 5.195 0.251 -14.875 1 91.81 307 THR A O 1
ATOM 2429 N N . HIS A 1 308 ? 3.383 -0.74 -15.766 1 93 308 HIS A N 1
ATOM 2430 C CA . HIS A 1 308 ? 4.172 -1.86 -16.266 1 93 308 HIS A CA 1
ATOM 2431 C C . HIS A 1 308 ? 4.184 -1.892 -17.781 1 93 308 HIS A C 1
ATOM 2433 O O . HIS A 1 308 ? 5.02 -2.568 -18.391 1 93 308 HIS A O 1
ATOM 2439 N N . TYR A 1 309 ? 3.277 -1.18 -18.438 1 90.25 309 TYR A N 1
ATOM 2440 C CA . TYR A 1 309 ? 3.209 -1.277 -19.891 1 90.25 309 TYR A CA 1
ATOM 2441 C C . TYR A 1 309 ? 3.457 0.078 -20.547 1 90.25 309 TYR A C 1
ATOM 2443 O O . TYR A 1 309 ? 3.807 0.152 -21.719 1 90.25 309 TYR A O 1
ATOM 2451 N N . ASN A 1 310 ? 3.172 1.217 -19.938 1 76.5 310 ASN A N 1
ATOM 2452 C CA . ASN A 1 310 ? 3.404 2.543 -20.5 1 76.5 310 ASN A CA 1
ATOM 2453 C C . ASN A 1 310 ? 4.734 3.125 -20.031 1 76.5 310 ASN A C 1
ATOM 2455 O O . ASN A 1 310 ? 4.973 4.324 -20.156 1 76.5 310 ASN A O 1
ATOM 2459 N N . ARG A 1 311 ? 5.562 2.211 -19.609 1 61.41 311 ARG A N 1
ATOM 2460 C CA . ARG A 1 311 ? 6.801 2.832 -19.141 1 61.41 311 ARG A CA 1
ATOM 2461 C C . ARG A 1 311 ? 7.785 3.008 -20.297 1 61.41 311 ARG A C 1
ATOM 2463 O O . ARG A 1 311 ? 7.852 2.168 -21.203 1 61.41 311 ARG A O 1
ATOM 2470 N N . MET B 1 1 ? -11.703 29.906 5.117 1 80.81 1 MET B N 1
ATOM 2471 C CA . MET B 1 1 ? -10.328 30.156 5.547 1 80.81 1 MET B CA 1
ATOM 2472 C C . MET B 1 1 ? -9.547 30.891 4.465 1 80.81 1 MET B C 1
ATOM 2474 O O . MET B 1 1 ? -9.453 30.422 3.33 1 80.81 1 MET B O 1
ATOM 2478 N N . LYS B 1 2 ? -9.047 32.031 4.812 1 85.75 2 LYS B N 1
ATOM 2479 C CA . LYS B 1 2 ? -8.539 32.938 3.785 1 85.75 2 LYS B CA 1
ATOM 2480 C C . LYS B 1 2 ? -7.043 33.188 3.945 1 85.75 2 LYS B C 1
ATOM 2482 O O . LYS B 1 2 ? -6.352 33.5 2.977 1 85.75 2 LYS B O 1
ATOM 2487 N N . ASN B 1 3 ? -6.617 33.031 5.145 1 94.81 3 ASN B N 1
ATOM 2488 C CA . ASN B 1 3 ? -5.199 33.25 5.43 1 94.81 3 ASN B CA 1
ATOM 2489 C C . ASN B 1 3 ? -4.66 32.156 6.371 1 94.81 3 ASN B C 1
ATOM 2491 O O . ASN B 1 3 ? -5.211 31.953 7.453 1 94.81 3 ASN B O 1
ATOM 2495 N N . ILE B 1 4 ? -3.588 31.594 5.957 1 98.44 4 ILE B N 1
ATOM 2496 C CA . ILE B 1 4 ? -3.035 30.469 6.719 1 98.44 4 ILE B CA 1
ATOM 2497 C C . ILE B 1 4 ? -1.622 30.812 7.184 1 98.44 4 ILE B C 1
ATOM 2499 O O . ILE B 1 4 ? -0.884 31.516 6.484 1 98.44 4 ILE B O 1
ATOM 2503 N N . GLY B 1 5 ? -1.331 30.484 8.375 1 98.75 5 GLY B N 1
ATOM 2504 C CA . GLY B 1 5 ? 0.034 30.531 8.875 1 98.75 5 GLY B CA 1
ATOM 2505 C C . GLY B 1 5 ? 0.666 29.156 8.984 1 98.75 5 GLY B C 1
ATOM 2506 O O . GLY B 1 5 ? 0.006 28.188 9.375 1 98.75 5 GLY B O 1
ATOM 2507 N N . VAL B 1 6 ? 1.944 29.031 8.602 1 98.88 6 VAL B N 1
ATOM 2508 C CA . VAL B 1 6 ? 2.719 27.812 8.75 1 98.88 6 VAL B CA 1
ATOM 2509 C C . VAL B 1 6 ? 4.023 28.109 9.484 1 98.88 6 VAL B C 1
ATOM 2511 O O . VAL B 1 6 ? 4.762 29.016 9.102 1 98.88 6 VAL B O 1
ATOM 2514 N N . ILE B 1 7 ? 4.23 27.406 10.555 1 98.81 7 ILE B N 1
ATOM 2515 C CA . ILE B 1 7 ? 5.477 27.547 11.297 1 98.81 7 ILE B CA 1
ATOM 2516 C C . ILE B 1 7 ? 6.43 26.422 10.93 1 98.81 7 ILE B C 1
ATOM 2518 O O . ILE B 1 7 ? 6.102 25.234 11.102 1 98.81 7 ILE B O 1
ATOM 2522 N N . GLY B 1 8 ? 7.609 26.75 10.57 1 98.19 8 GLY B N 1
ATOM 2523 C CA . GLY B 1 8 ? 8.578 25.797 10.047 1 98.19 8 GLY B CA 1
ATOM 2524 C C . GLY B 1 8 ? 8.633 25.781 8.531 1 98.19 8 GLY B C 1
ATOM 2525 O O . GLY B 1 8 ? 7.598 25.656 7.867 1 98.19 8 GLY B O 1
ATOM 2526 N N . ALA B 1 9 ? 9.836 25.953 7.965 1 97.75 9 ALA B N 1
ATOM 2527 C CA . ALA B 1 9 ? 10 25.984 6.512 1 97.75 9 ALA B CA 1
ATOM 2528 C C . ALA B 1 9 ? 10.781 24.781 6.023 1 97.75 9 ALA B C 1
ATOM 2530 O O . ALA B 1 9 ? 11.281 24.766 4.895 1 97.75 9 ALA B O 1
ATOM 2531 N N . GLY B 1 10 ? 10.898 23.75 6.898 1 94.81 10 GLY B N 1
ATOM 2532 C CA . GLY B 1 10 ? 11.547 22.516 6.492 1 94.81 10 GLY B CA 1
ATOM 2533 C C . GLY B 1 10 ? 10.727 21.703 5.504 1 94.81 10 GLY B C 1
ATOM 2534 O O . GLY B 1 10 ? 9.906 22.266 4.766 1 94.81 10 GLY B O 1
ATOM 2535 N N . THR B 1 11 ? 10.945 20.422 5.465 1 93.06 11 THR B N 1
ATOM 2536 C CA . THR B 1 11 ? 10.352 19.531 4.473 1 93.06 11 THR B CA 1
ATOM 2537 C C . THR B 1 11 ? 8.828 19.609 4.531 1 93.06 11 THR B C 1
ATOM 2539 O O . THR B 1 11 ? 8.172 19.859 3.52 1 93.06 11 THR B O 1
ATOM 2542 N N . MET B 1 12 ? 8.219 19.453 5.719 1 96.62 12 MET B N 1
ATOM 2543 C CA . MET B 1 12 ? 6.762 19.422 5.848 1 96.62 12 MET B CA 1
ATOM 2544 C C . MET B 1 12 ? 6.184 20.828 5.688 1 96.62 12 MET B C 1
ATOM 2546 O O . MET B 1 12 ? 5.184 21.016 4.992 1 96.62 12 MET B O 1
ATOM 2550 N N . GLY B 1 13 ? 6.855 21.781 6.355 1 97.88 13 GLY B N 1
ATOM 2551 C CA . GLY B 1 13 ? 6.375 23.141 6.25 1 97.88 13 GLY B CA 1
ATOM 2552 C C . GLY B 1 13 ? 6.34 23.656 4.82 1 97.88 13 GLY B C 1
ATOM 2553 O O . GLY B 1 13 ? 5.363 24.281 4.402 1 97.88 13 GLY B O 1
ATOM 2554 N N . PHE B 1 14 ? 7.406 23.422 4.074 1 97.06 14 PHE B N 1
ATOM 2555 C CA . PHE B 1 14 ? 7.43 23.797 2.666 1 97.06 14 PHE B CA 1
ATOM 2556 C C . PHE B 1 14 ? 6.305 23.109 1.899 1 97.06 14 PHE B C 1
ATOM 2558 O O . PHE B 1 14 ? 5.574 23.75 1.15 1 97.06 14 PHE B O 1
ATOM 2565 N N . GLY B 1 15 ? 6.195 21.75 2.072 1 98.19 15 GLY B N 1
ATOM 2566 C CA . GLY B 1 15 ? 5.176 21 1.354 1 98.19 15 GLY B CA 1
ATOM 2567 C C . GLY B 1 15 ? 3.771 21.516 1.595 1 98.19 15 GLY B C 1
ATOM 2568 O O . GLY B 1 15 ? 2.994 21.688 0.652 1 98.19 15 GLY B O 1
ATOM 2569 N N . ILE B 1 16 ? 3.49 21.812 2.84 1 98.62 16 ILE B N 1
ATOM 2570 C CA . ILE B 1 16 ? 2.176 22.312 3.23 1 98.62 16 ILE B CA 1
ATOM 2571 C C . ILE B 1 16 ? 1.944 23.688 2.619 1 98.62 16 ILE B C 1
ATOM 2573 O O . ILE B 1 16 ? 0.914 23.938 1.986 1 98.62 16 ILE B O 1
ATOM 2577 N N . SER B 1 17 ? 2.912 24.594 2.736 1 98.5 17 SER B N 1
ATOM 2578 C CA . SER B 1 17 ? 2.781 25.953 2.25 1 98.5 17 SER B CA 1
ATOM 2579 C C . SER B 1 17 ? 2.672 26 0.729 1 98.5 17 SER B C 1
ATOM 2581 O O . SER B 1 17 ? 1.863 26.75 0.177 1 98.5 17 SER B O 1
ATOM 2583 N N . PHE B 1 18 ? 3.486 25.203 0.065 1 98.31 18 PHE B N 1
ATOM 2584 C CA . PHE B 1 18 ? 3.443 25.125 -1.391 1 98.31 18 PHE B CA 1
ATOM 2585 C C . PHE B 1 18 ? 2.072 24.656 -1.869 1 98.31 18 PHE B C 1
ATOM 2587 O O . PHE B 1 18 ? 1.515 25.219 -2.814 1 98.31 18 PHE B O 1
ATOM 2594 N N . TYR B 1 19 ? 1.555 23.641 -1.199 1 98.44 19 TYR B N 1
ATOM 2595 C CA . TYR B 1 19 ? 0.258 23.094 -1.588 1 98.44 19 TYR B CA 1
ATOM 2596 C C . TYR B 1 19 ? -0.835 24.141 -1.463 1 98.44 19 TYR B C 1
ATOM 2598 O O . TYR B 1 19 ? -1.69 24.266 -2.344 1 98.44 19 TYR B O 1
ATOM 2606 N N . PHE B 1 20 ? -0.836 24.891 -0.383 1 98.44 20 PHE B N 1
ATOM 2607 C CA . PHE B 1 20 ? -1.812 25.969 -0.213 1 98.44 20 PHE B CA 1
ATOM 2608 C C . PHE B 1 20 ? -1.642 27.031 -1.29 1 98.44 20 PHE B C 1
ATOM 2610 O O . PHE B 1 20 ? -2.627 27.516 -1.854 1 98.44 20 PHE B O 1
ATOM 2617 N N . ALA B 1 21 ? -0.42 27.375 -1.636 1 98.06 21 ALA B N 1
ATOM 2618 C CA . ALA B 1 21 ? -0.133 28.422 -2.605 1 98.06 21 ALA B CA 1
ATOM 2619 C C . ALA B 1 21 ? -0.654 28.047 -3.99 1 98.06 21 ALA B C 1
ATOM 2621 O O . ALA B 1 21 ? -1.257 28.875 -4.676 1 98.06 21 ALA B O 1
ATOM 2622 N N . ILE B 1 22 ? -0.443 26.812 -4.406 1 97.94 22 ILE B N 1
ATOM 2623 C CA . ILE B 1 22 ? -0.847 26.422 -5.754 1 97.94 22 ILE B CA 1
ATOM 2624 C C . ILE B 1 22 ? -2.371 26.359 -5.836 1 97.94 22 ILE B C 1
ATOM 2626 O O . ILE B 1 22 ? -2.936 26.266 -6.93 1 97.94 22 ILE B O 1
ATOM 2630 N N . HIS B 1 23 ? -3.055 26.391 -4.711 1 97.31 23 HIS B N 1
ATOM 2631 C CA . HIS B 1 23 ? -4.512 26.438 -4.676 1 97.31 23 HIS B CA 1
ATOM 2632 C C . HIS B 1 23 ? -5.02 27.844 -4.395 1 97.31 23 HIS B C 1
ATOM 2634 O O . HIS B 1 23 ? -6.199 28.031 -4.098 1 97.31 23 HIS B O 1
ATOM 2640 N N . GLY B 1 24 ? -4.117 28.797 -4.344 1 97.5 24 GLY B N 1
ATOM 2641 C CA . GLY B 1 24 ? -4.48 30.203 -4.293 1 97.5 24 GLY B CA 1
ATOM 2642 C C . GLY B 1 24 ? -4.766 30.703 -2.889 1 97.5 24 GLY B C 1
ATOM 2643 O O . GLY B 1 24 ? -5.5 31.672 -2.705 1 97.5 24 GLY B O 1
ATOM 2644 N N . ILE B 1 25 ? -4.234 30.062 -1.906 1 98.19 25 ILE B N 1
ATOM 2645 C CA . ILE B 1 25 ? -4.516 30.438 -0.524 1 98.19 25 ILE B CA 1
ATOM 2646 C C . ILE B 1 25 ? -3.34 31.219 0.051 1 98.19 25 ILE B C 1
ATOM 2648 O O . ILE B 1 25 ? -2.236 30.688 0.186 1 98.19 25 ILE B O 1
ATOM 2652 N N . PRO B 1 26 ? -3.57 32.469 0.426 1 98.38 26 PRO B N 1
ATOM 2653 C CA . PRO B 1 26 ? -2.498 33.219 1.06 1 98.38 26 PRO B CA 1
ATOM 2654 C C . PRO B 1 26 ? -1.947 32.562 2.312 1 98.38 26 PRO B C 1
ATOM 2656 O O . PRO B 1 26 ? -2.713 32.188 3.205 1 98.38 26 PRO B O 1
ATOM 2659 N N . THR B 1 27 ? -0.632 32.344 2.375 1 98.56 27 THR B N 1
ATOM 2660 C CA . THR B 1 27 ? 0.018 31.594 3.438 1 98.56 27 THR B CA 1
ATOM 2661 C C . THR B 1 27 ? 1.257 32.344 3.945 1 98.56 27 THR B C 1
ATOM 2663 O O . THR B 1 27 ? 2.131 32.719 3.158 1 98.56 27 THR B O 1
ATOM 2666 N N . HIS B 1 28 ? 1.312 32.594 5.234 1 98.5 28 HIS B N 1
ATOM 2667 C CA . HIS B 1 28 ? 2.475 33.188 5.883 1 98.5 28 HIS B CA 1
ATOM 2668 C C . HIS B 1 28 ? 3.363 32.125 6.512 1 98.5 28 HIS B C 1
ATOM 2670 O O . HIS B 1 28 ? 2.938 31.422 7.43 1 98.5 28 HIS B O 1
ATOM 2676 N N . VAL B 1 29 ? 4.59 32.062 6.043 1 98.62 29 VAL B N 1
ATOM 2677 C CA . VAL B 1 29 ? 5.527 31.062 6.531 1 98.62 29 VAL B CA 1
ATOM 2678 C C . VAL B 1 29 ? 6.52 31.703 7.492 1 98.62 29 VAL B C 1
ATOM 2680 O O . VAL B 1 29 ? 7.172 32.688 7.148 1 98.62 29 VAL B O 1
ATOM 2683 N N . VAL B 1 30 ? 6.613 31.141 8.664 1 98.69 30 VAL B N 1
ATOM 2684 C CA . VAL B 1 30 ? 7.527 31.672 9.672 1 98.69 30 VAL B CA 1
ATOM 2685 C C . VAL B 1 30 ? 8.562 30.609 10.039 1 98.69 30 VAL B C 1
ATOM 2687 O O . VAL B 1 30 ? 8.219 29.438 10.25 1 98.69 30 VAL B O 1
ATOM 2690 N N . ASP B 1 31 ? 9.797 30.938 10.031 1 98.5 31 ASP B N 1
ATOM 2691 C CA . ASP B 1 31 ? 10.914 30.109 10.492 1 98.5 31 ASP B CA 1
ATOM 2692 C C . ASP B 1 31 ? 11.984 30.969 11.148 1 98.5 31 ASP B C 1
ATOM 2694 O O . ASP B 1 31 ? 12.234 32.094 10.719 1 98.5 31 ASP B O 1
ATOM 2698 N N . ILE B 1 32 ? 12.633 30.422 12.164 1 96.94 32 ILE B N 1
ATOM 2699 C CA . ILE B 1 32 ? 13.648 31.188 12.875 1 96.94 32 ILE B CA 1
ATOM 2700 C C . ILE B 1 32 ? 14.891 31.328 12 1 96.94 32 ILE B C 1
ATOM 2702 O O . ILE B 1 32 ? 15.719 32.219 12.219 1 96.94 32 ILE B O 1
ATOM 2706 N N . SER B 1 33 ? 15.031 30.453 11.031 1 97.44 33 SER B N 1
ATOM 2707 C CA . SER B 1 33 ? 16.219 30.422 10.18 1 97.44 33 SER B CA 1
ATOM 2708 C C . SER B 1 33 ? 15.953 31.109 8.844 1 97.44 33 SER B C 1
ATOM 2710 O O . SER B 1 33 ? 15.203 30.609 8.016 1 97.44 33 SER B O 1
ATOM 2712 N N . ASN B 1 34 ? 16.734 32.188 8.539 1 96.81 34 ASN B N 1
ATOM 2713 C CA . ASN B 1 34 ? 16.641 32.812 7.242 1 96.81 34 ASN B CA 1
ATOM 2714 C C . ASN B 1 34 ? 17.078 31.891 6.113 1 96.81 34 ASN B C 1
ATOM 2716 O O . ASN B 1 34 ? 16.562 31.969 5 1 96.81 34 ASN B O 1
ATOM 2720 N N . ILE B 1 35 ? 17.938 31.078 6.426 1 96.69 35 ILE B N 1
ATOM 2721 C CA . ILE B 1 35 ? 18.453 30.141 5.441 1 96.69 35 ILE B CA 1
ATOM 2722 C C . ILE B 1 35 ? 17.344 29.172 5.004 1 96.69 35 ILE B C 1
ATOM 2724 O O . ILE B 1 35 ? 17.188 28.906 3.812 1 96.69 35 ILE B O 1
ATOM 2728 N N . GLU B 1 36 ? 16.594 28.656 5.961 1 96.25 36 GLU B N 1
ATOM 2729 C CA . GLU B 1 36 ? 15.508 27.75 5.641 1 96.25 36 GLU B CA 1
ATOM 2730 C C . GLU B 1 36 ? 14.43 28.453 4.816 1 96.25 36 GLU B C 1
ATOM 2732 O O . GLU B 1 36 ? 13.828 27.859 3.924 1 96.25 36 GLU B O 1
ATOM 2737 N N . LEU B 1 37 ? 14.195 29.719 5.117 1 97.5 37 LEU B N 1
ATOM 2738 C CA . LEU B 1 37 ? 13.203 30.5 4.367 1 97.5 37 LEU B CA 1
ATOM 2739 C C . LEU B 1 37 ? 13.648 30.672 2.92 1 97.5 37 LEU B C 1
ATOM 2741 O O . LEU B 1 37 ? 12.844 30.531 1.996 1 97.5 37 LEU B O 1
ATOM 2745 N N . GLU B 1 38 ? 14.922 30.969 2.707 1 96.19 38 GLU B N 1
ATOM 2746 C CA . GLU B 1 38 ? 15.453 31.125 1.354 1 96.19 38 GLU B CA 1
ATOM 2747 C C . GLU B 1 38 ? 15.414 29.812 0.583 1 96.19 38 GLU B C 1
ATOM 2749 O O . GLU B 1 38 ? 15.086 29.797 -0.604 1 96.19 38 GLU B O 1
ATOM 2754 N N . ASN B 1 39 ? 15.766 28.766 1.263 1 94.44 39 ASN B N 1
ATOM 2755 C CA . ASN B 1 39 ? 15.688 27.438 0.645 1 94.44 39 ASN B CA 1
ATOM 2756 C C . ASN B 1 39 ? 14.266 27.125 0.178 1 94.44 39 ASN B C 1
ATOM 2758 O O . ASN B 1 39 ? 14.07 26.578 -0.903 1 94.44 39 ASN B O 1
ATOM 2762 N N . ALA B 1 40 ? 13.305 27.422 1.026 1 95.94 40 ALA B N 1
ATOM 2763 C CA . ALA B 1 40 ? 11.906 27.188 0.692 1 95.94 40 ALA B CA 1
ATOM 2764 C C . ALA B 1 40 ? 11.5 27.969 -0.558 1 95.94 40 ALA B C 1
ATOM 2766 O O . ALA B 1 40 ? 10.781 27.453 -1.413 1 95.94 40 ALA B O 1
ATOM 2767 N N . LYS B 1 41 ? 11.992 29.188 -0.696 1 94.5 41 LYS B N 1
ATOM 2768 C CA . LYS B 1 41 ? 11.703 30 -1.869 1 94.5 41 LYS B CA 1
ATOM 2769 C C . LYS B 1 41 ? 12.25 29.359 -3.139 1 94.5 41 LYS B C 1
ATOM 2771 O O . LYS B 1 41 ? 11.578 29.344 -4.176 1 94.5 41 LYS B O 1
ATOM 2776 N N . GLU B 1 42 ? 13.391 28.859 -3.059 1 92.62 42 GLU B N 1
ATOM 2777 C CA . GLU B 1 42 ? 14.023 28.219 -4.207 1 92.62 42 GLU B CA 1
ATOM 2778 C C . GLU B 1 42 ? 13.289 26.922 -4.586 1 92.62 42 GLU B C 1
ATOM 2780 O O . GLU B 1 42 ? 13.109 26.641 -5.77 1 92.62 42 GLU B O 1
ATOM 2785 N N . LYS B 1 43 ? 12.891 26.172 -3.613 1 94.06 43 LYS B N 1
ATOM 2786 C CA . LYS B 1 43 ? 12.172 24.922 -3.844 1 94.06 43 LYS B CA 1
ATOM 2787 C C . LYS B 1 43 ? 10.828 25.172 -4.523 1 94.06 43 LYS B C 1
ATOM 2789 O O . LYS B 1 43 ? 10.344 24.328 -5.281 1 94.06 43 LYS B O 1
ATOM 2794 N N . LEU B 1 44 ? 10.305 26.344 -4.207 1 95.62 44 LEU B N 1
ATOM 2795 C CA . LEU B 1 44 ? 9.008 26.688 -4.777 1 95.62 44 LEU B CA 1
ATOM 2796 C C . LEU B 1 44 ? 9.055 26.656 -6.301 1 95.62 44 LEU B C 1
ATOM 2798 O O . LEU B 1 44 ? 8.188 26.062 -6.941 1 95.62 44 LEU B O 1
ATOM 2802 N N . LYS B 1 45 ? 10.039 27.281 -6.902 1 94.06 45 LYS B N 1
ATOM 2803 C CA . LYS B 1 45 ? 10.188 27.312 -8.352 1 94.06 45 LYS B CA 1
ATOM 2804 C C . LYS B 1 45 ? 10.391 25.906 -8.922 1 94.06 45 LYS B C 1
ATOM 2806 O O . LYS B 1 45 ? 9.781 25.547 -9.93 1 94.06 45 LYS B O 1
ATOM 2811 N N . THR B 1 46 ? 11.195 25.188 -8.234 1 94.75 46 THR B N 1
ATOM 2812 C CA . THR B 1 46 ? 11.5 23.828 -8.656 1 94.75 46 THR B CA 1
ATOM 2813 C C . THR B 1 46 ? 10.242 22.969 -8.664 1 94.75 46 THR B C 1
ATOM 2815 O O . THR B 1 46 ? 9.961 22.281 -9.641 1 94.75 46 THR B O 1
ATOM 2818 N N . TYR B 1 47 ? 9.461 23.047 -7.617 1 97 47 TYR B N 1
ATOM 2819 C CA . TYR B 1 47 ? 8.289 22.188 -7.5 1 97 47 TYR B CA 1
ATOM 2820 C C . TYR B 1 47 ? 7.164 22.672 -8.398 1 97 47 TYR B C 1
ATOM 2822 O O . TYR B 1 47 ? 6.391 21.875 -8.93 1 97 47 TYR B O 1
ATOM 2830 N N . TYR B 1 48 ? 7.07 24 -8.586 1 98 48 TYR B N 1
ATOM 2831 C CA . TYR B 1 48 ? 6.094 24.5 -9.547 1 98 48 TYR B CA 1
ATOM 2832 C C . TYR B 1 48 ? 6.348 23.922 -10.93 1 98 48 TYR B C 1
ATOM 2834 O O . TYR B 1 48 ? 5.422 23.438 -11.594 1 98 48 TYR B O 1
ATOM 2842 N N . ARG B 1 49 ? 7.602 23.953 -11.359 1 97 49 ARG B N 1
ATOM 2843 C CA . ARG B 1 49 ? 7.98 23.406 -12.656 1 97 49 ARG B CA 1
ATOM 2844 C C . ARG B 1 49 ? 7.691 21.906 -12.727 1 97 49 ARG B C 1
ATOM 2846 O O . ARG B 1 49 ? 7.191 21.406 -13.734 1 97 49 ARG B O 1
ATOM 2853 N N . LEU B 1 50 ? 8.031 21.188 -11.641 1 97.38 50 LEU B N 1
ATOM 2854 C CA . LEU B 1 50 ? 7.781 19.75 -11.586 1 97.38 50 LEU B CA 1
ATOM 2855 C C . LEU B 1 50 ? 6.301 19.438 -11.773 1 97.38 50 LEU B C 1
ATOM 2857 O O . LEU B 1 50 ? 5.938 18.562 -12.547 1 97.38 50 LEU B O 1
ATOM 2861 N N . PHE B 1 51 ? 5.453 20.188 -11.031 1 98.31 51 PHE B N 1
ATOM 2862 C CA . PHE B 1 51 ? 4.012 20 -11.125 1 98.31 51 PHE B CA 1
ATOM 2863 C C . PHE B 1 51 ? 3.52 20.312 -12.531 1 98.31 51 PHE B C 1
ATOM 2865 O O . PHE B 1 51 ? 2.732 19.547 -13.102 1 98.31 51 PHE B O 1
ATOM 2872 N N . LYS B 1 52 ? 4.004 21.391 -13.102 1 97.81 52 LYS B N 1
ATOM 2873 C CA . LYS B 1 52 ? 3.627 21.812 -14.445 1 97.81 52 LYS B CA 1
ATOM 2874 C C . LYS B 1 52 ? 4.039 20.766 -15.477 1 97.81 52 LYS B C 1
ATOM 2876 O O . LYS B 1 52 ? 3.234 20.359 -16.328 1 97.81 52 LYS B O 1
ATOM 2881 N N . GLU B 1 53 ? 5.234 20.281 -15.383 1 97.12 53 GLU B N 1
ATOM 2882 C CA . GLU B 1 53 ? 5.797 19.328 -16.344 1 97.12 53 GLU B CA 1
ATOM 2883 C C . GLU B 1 53 ? 5.066 18 -16.281 1 97.12 53 GLU B C 1
ATOM 2885 O O . GLU B 1 53 ? 4.996 17.281 -17.297 1 97.12 53 GLU B O 1
ATOM 2890 N N . ASN B 1 54 ? 4.531 17.641 -15.125 1 96.31 54 ASN B N 1
ATOM 2891 C CA . ASN B 1 54 ? 3.814 16.375 -14.984 1 96.31 54 ASN B CA 1
ATOM 2892 C C . ASN B 1 54 ? 2.33 16.531 -15.297 1 96.31 54 ASN B C 1
ATOM 2894 O O . ASN B 1 54 ? 1.559 15.578 -15.172 1 96.31 54 ASN B O 1
ATOM 2898 N N . GLY B 1 55 ? 1.892 17.703 -15.578 1 96.31 55 GLY B N 1
ATOM 2899 C CA . GLY B 1 55 ? 0.532 17.938 -16.047 1 96.31 55 GLY B CA 1
ATOM 2900 C C . GLY B 1 55 ? -0.448 18.188 -14.914 1 96.31 55 GLY B C 1
ATOM 2901 O O . GLY B 1 55 ? -1.659 18.031 -15.086 1 96.31 55 GLY B O 1
ATOM 2902 N N . PHE B 1 56 ? 0.015 18.469 -13.734 1 97.12 56 PHE B N 1
ATOM 2903 C CA . PHE B 1 56 ? -0.877 18.844 -12.648 1 97.12 56 PHE B CA 1
ATOM 2904 C C . PHE B 1 56 ? -1.615 20.141 -12.977 1 97.12 56 PHE B C 1
ATOM 2906 O O . PHE B 1 56 ? -1.022 21.078 -13.516 1 97.12 56 PHE B O 1
ATOM 2913 N N . PRO B 1 57 ? -2.891 20.188 -12.75 1 95.94 57 PRO B N 1
ATOM 2914 C CA . PRO B 1 57 ? -3.623 21.422 -13.047 1 95.94 57 PRO B CA 1
ATOM 2915 C C . PRO B 1 57 ? -3.234 22.578 -12.125 1 95.94 57 PRO B C 1
ATOM 2917 O O . PRO B 1 57 ? -3.486 22.516 -10.922 1 95.94 57 PRO B O 1
ATOM 2920 N N . LEU B 1 58 ? -2.635 23.578 -12.68 1 97.19 58 LEU B N 1
ATOM 2921 C CA . LEU B 1 58 ? -2.219 24.781 -11.969 1 97.19 58 LEU B CA 1
ATOM 2922 C C . LEU B 1 58 ? -2.996 26 -12.453 1 97.19 58 LEU B C 1
ATOM 2924 O O . LEU B 1 58 ? -2.701 26.547 -13.516 1 97.19 58 LEU B O 1
ATOM 2928 N N . PRO B 1 59 ? -3.941 26.469 -11.664 1 96.25 59 PRO B N 1
ATOM 2929 C CA . PRO B 1 59 ? -4.77 27.578 -12.117 1 96.25 59 PRO B CA 1
ATOM 2930 C C . PRO B 1 59 ? -4.027 28.922 -12.086 1 96.25 59 PRO B C 1
ATOM 2932 O O . PRO B 1 59 ? -4.469 29.891 -12.703 1 96.25 59 PRO B O 1
ATOM 2935 N N . PHE B 1 60 ? -2.943 29.047 -11.406 1 97.88 60 PHE B N 1
ATOM 2936 C CA . PHE B 1 60 ? -2.201 30.281 -11.234 1 97.88 60 PHE B CA 1
ATOM 2937 C C . PHE B 1 60 ? -0.8 30.156 -11.82 1 97.88 60 PHE B C 1
ATOM 2939 O O . PHE B 1 60 ? -0.21 29.078 -11.812 1 97.88 60 PHE B O 1
ATOM 2946 N N . SER B 1 61 ? -0.276 31.25 -12.32 1 97.75 61 SER B N 1
ATOM 2947 C CA . SER B 1 61 ? 1.096 31.281 -12.82 1 97.75 61 SER B CA 1
ATOM 2948 C C . SER B 1 61 ? 2.1 31.125 -11.68 1 97.75 61 SER B C 1
ATOM 2950 O O . SER B 1 61 ? 1.735 31.203 -10.508 1 97.75 61 SER B O 1
ATOM 2952 N N . GLU B 1 62 ? 3.324 30.844 -12.062 1 97.19 62 GLU B N 1
ATOM 2953 C CA . GLU B 1 62 ? 4.391 30.734 -11.07 1 97.19 62 GLU B CA 1
ATOM 2954 C C . GLU B 1 62 ? 4.484 32 -10.227 1 97.19 62 GLU B C 1
ATOM 2956 O O . GLU B 1 62 ? 4.598 31.938 -9 1 97.19 62 GLU B O 1
ATOM 2961 N N . LYS B 1 63 ? 4.406 33.156 -10.891 1 97.12 63 LYS B N 1
ATOM 2962 C CA . LYS B 1 63 ? 4.496 34.438 -10.211 1 97.12 63 LYS B CA 1
ATOM 2963 C C . LYS B 1 63 ? 3.326 34.625 -9.25 1 97.12 63 LYS B C 1
ATOM 2965 O O . LYS B 1 63 ? 3.518 35.062 -8.117 1 97.12 63 LYS B O 1
ATOM 2970 N N . GLU B 1 64 ? 2.139 34.344 -9.719 1 97.81 64 GLU B N 1
ATOM 2971 C CA . GLU B 1 64 ? 0.954 34.438 -8.867 1 97.81 64 GLU B CA 1
ATOM 2972 C C . GLU B 1 64 ? 1.046 33.5 -7.668 1 97.81 64 GLU B C 1
ATOM 2974 O O . GLU B 1 64 ? 0.773 33.906 -6.535 1 97.81 64 GLU B O 1
ATOM 2979 N N . THR B 1 65 ? 1.423 32.25 -7.902 1 97.88 65 THR B N 1
ATOM 2980 C CA . THR B 1 65 ? 1.567 31.266 -6.832 1 97.88 65 THR B CA 1
ATOM 2981 C C . THR B 1 65 ? 2.547 31.766 -5.773 1 97.88 65 THR B C 1
ATOM 2983 O O . THR B 1 65 ? 2.27 31.688 -4.574 1 97.88 65 THR B O 1
ATOM 2986 N N . THR B 1 66 ? 3.662 32.312 -6.23 1 96.75 66 THR B N 1
ATOM 2987 C CA . THR B 1 66 ? 4.684 32.844 -5.328 1 96.75 66 THR B CA 1
ATOM 2988 C C . THR B 1 66 ? 4.141 34 -4.508 1 96.75 66 THR B C 1
ATOM 2990 O O . THR B 1 66 ? 4.496 34.156 -3.338 1 96.75 66 THR B O 1
ATOM 2993 N N . SER B 1 67 ? 3.264 34.781 -5.082 1 97.19 67 SER B N 1
ATOM 2994 C CA . SER B 1 67 ? 2.719 35.969 -4.418 1 97.19 67 SER B CA 1
ATOM 2995 C C . SER B 1 67 ? 1.776 35.562 -3.283 1 97.19 67 SER B C 1
ATOM 2997 O O . SER B 1 67 ? 1.473 36.406 -2.414 1 97.19 67 SER B O 1
ATOM 2999 N N . PHE B 1 68 ? 1.282 34.344 -3.301 1 97.94 68 PHE B N 1
ATOM 3000 C CA . PHE B 1 68 ? 0.398 33.875 -2.238 1 97.94 68 PHE B CA 1
ATOM 3001 C C . PHE B 1 68 ? 1.192 33.531 -0.983 1 97.94 68 PHE B C 1
ATOM 3003 O O . PHE B 1 68 ? 0.614 33.312 0.084 1 97.94 68 PHE B O 1
ATOM 3010 N N . LEU B 1 69 ? 2.553 33.5 -1.069 1 97.88 69 LEU B N 1
ATOM 3011 C CA . LEU B 1 69 ? 3.396 33.156 0.062 1 97.88 69 LEU B CA 1
ATOM 3012 C C . LEU B 1 69 ? 4.141 34.375 0.599 1 97.88 69 LEU B C 1
ATOM 3014 O O . LEU B 1 69 ? 4.625 35.188 -0.175 1 97.88 69 LEU B O 1
ATOM 3018 N N . SER B 1 70 ? 4.191 34.562 1.845 1 97.62 70 SER B N 1
ATOM 3019 C CA . SER B 1 70 ? 5.066 35.5 2.525 1 97.62 70 SER B CA 1
ATOM 3020 C C . SER B 1 70 ? 5.926 34.812 3.576 1 97.62 70 SER B C 1
ATOM 3022 O O . SER B 1 70 ? 5.52 33.781 4.141 1 97.62 70 SER B O 1
ATOM 3024 N N . PHE B 1 71 ? 7.109 35.312 3.785 1 98.12 71 PHE B N 1
ATOM 3025 C CA . PHE B 1 71 ? 8.086 34.688 4.668 1 98.12 71 PHE B CA 1
ATOM 3026 C C . PHE B 1 71 ? 8.57 35.688 5.727 1 98.12 71 PHE B C 1
ATOM 3028 O O . PHE B 1 71 ? 8.758 36.875 5.438 1 98.12 71 PHE B O 1
ATOM 3035 N N . SER B 1 72 ? 8.703 35.188 6.934 1 98.19 72 SER B N 1
ATOM 3036 C CA . SER B 1 72 ? 9.172 36.031 8.031 1 98.19 72 SER B CA 1
ATOM 3037 C C . SER B 1 72 ? 9.836 35.219 9.117 1 98.19 72 SER B C 1
ATOM 3039 O O . SER B 1 72 ? 9.648 34 9.188 1 98.19 72 SER B O 1
ATOM 3041 N N . THR B 1 73 ? 10.648 35.844 9.93 1 98.25 73 THR B N 1
ATOM 3042 C CA . THR B 1 73 ? 11.219 35.188 11.102 1 98.25 73 THR B CA 1
ATOM 3043 C C . THR B 1 73 ? 10.445 35.562 12.367 1 98.25 73 THR B C 1
ATOM 3045 O O . THR B 1 73 ? 10.781 35.094 13.461 1 98.25 73 THR B O 1
ATOM 3048 N N . GLU B 1 74 ? 9.391 36.344 12.172 1 97.88 74 GLU B N 1
ATOM 3049 C CA . GLU B 1 74 ? 8.664 36.844 13.328 1 97.88 74 GLU B CA 1
ATOM 3050 C C . GLU B 1 74 ? 7.289 36.188 13.461 1 97.88 74 GLU B C 1
ATOM 3052 O O . GLU B 1 74 ? 6.465 36.281 12.547 1 97.88 74 GLU B O 1
ATOM 3057 N N . LEU B 1 75 ? 6.988 35.719 14.648 1 97.94 75 LEU B N 1
ATOM 3058 C CA . LEU B 1 75 ? 5.742 35 14.922 1 97.94 75 LEU B CA 1
ATOM 3059 C C . LEU B 1 75 ? 4.551 35.938 14.828 1 97.94 75 LEU B C 1
ATOM 3061 O O . LEU B 1 75 ? 3.447 35.531 14.461 1 97.94 75 LEU B O 1
ATOM 3065 N N . ASN B 1 76 ? 4.777 37.188 15.102 1 97.75 76 ASN B N 1
ATOM 3066 C CA . ASN B 1 76 ? 3.703 38.188 15.148 1 97.75 76 ASN B CA 1
ATOM 3067 C C . ASN B 1 76 ? 3.018 38.344 13.797 1 97.75 76 ASN B C 1
ATOM 3069 O O . ASN B 1 76 ? 1.897 38.844 13.711 1 97.75 76 ASN B O 1
ATOM 3073 N N . HIS B 1 77 ? 3.627 37.906 12.75 1 97.5 77 HIS B N 1
ATOM 3074 C CA . HIS B 1 77 ? 3.053 37.969 11.406 1 97.5 77 HIS B CA 1
ATOM 3075 C C . HIS B 1 77 ? 1.881 37.031 11.266 1 97.5 77 HIS B C 1
ATOM 3077 O O . HIS B 1 77 ? 1.117 37.094 10.297 1 97.5 77 HIS B O 1
ATOM 3083 N N . LEU B 1 78 ? 1.678 36.188 12.258 1 98.44 78 LEU B N 1
ATOM 3084 C CA . LEU B 1 78 ? 0.613 35.188 12.18 1 98.44 78 LEU B CA 1
ATOM 3085 C C . LEU B 1 78 ? -0.611 35.625 12.969 1 98.44 78 LEU B C 1
ATOM 3087 O O . LEU B 1 78 ? -1.607 34.906 13.047 1 98.44 78 LEU B O 1
ATOM 3091 N N . LYS B 1 79 ? -0.605 36.812 13.539 1 98 79 LYS B N 1
ATOM 3092 C CA . LYS B 1 79 ? -1.61 37.25 14.5 1 98 79 LYS B CA 1
ATOM 3093 C C . LYS B 1 79 ? -2.998 37.281 13.867 1 98 79 LYS B C 1
ATOM 3095 O O . LYS B 1 79 ? -4.004 37.094 14.555 1 98 79 LYS B O 1
ATOM 3100 N N . ASP B 1 80 ? -3.088 37.438 12.492 1 97.62 80 ASP B N 1
ATOM 3101 C CA . ASP B 1 80 ? -4.379 37.594 11.828 1 97.62 80 ASP B CA 1
ATOM 3102 C C . ASP B 1 80 ? -4.758 36.344 11.055 1 97.62 80 ASP B C 1
ATOM 3104 O O . ASP B 1 80 ? -5.75 36.344 10.32 1 97.62 80 ASP B O 1
ATOM 3108 N N . ALA B 1 81 ? -3.969 35.281 11.141 1 98.44 81 ALA B N 1
ATOM 3109 C CA . ALA B 1 81 ? -4.23 34.031 10.414 1 98.44 81 ALA B CA 1
ATOM 3110 C C . ALA B 1 81 ? -5.496 33.344 10.93 1 98.44 81 ALA B C 1
ATOM 3112 O O . ALA B 1 81 ? -5.777 33.375 12.133 1 98.44 81 ALA B O 1
ATOM 3113 N N . ASP B 1 82 ? -6.254 32.75 10 1 98.56 82 ASP B N 1
ATOM 3114 C CA . ASP B 1 82 ? -7.434 31.984 10.359 1 98.56 82 ASP B CA 1
ATOM 3115 C C . ASP B 1 82 ? -7.039 30.625 10.953 1 98.56 82 ASP B C 1
ATOM 3117 O O . ASP B 1 82 ? -7.746 30.094 11.812 1 98.56 82 ASP B O 1
ATOM 3121 N N . VAL B 1 83 ? -6.02 30.062 10.477 1 98.69 83 VAL B N 1
ATOM 3122 C CA . VAL B 1 83 ? -5.457 28.781 10.906 1 98.69 83 VAL B CA 1
ATOM 3123 C C . VAL B 1 83 ? -3.934 28.891 10.961 1 98.69 83 VAL B C 1
ATOM 3125 O O . VAL B 1 83 ? -3.311 29.469 10.078 1 98.69 83 VAL B O 1
ATOM 3128 N N . ILE B 1 84 ? -3.354 28.406 12 1 98.88 84 ILE B N 1
ATOM 3129 C CA . ILE B 1 84 ? -1.904 28.297 12.125 1 98.88 84 ILE B CA 1
ATOM 3130 C C . ILE B 1 84 ? -1.499 26.844 12.289 1 98.88 84 ILE B C 1
ATOM 3132 O O . ILE B 1 84 ? -1.936 26.172 13.227 1 98.88 84 ILE B O 1
ATOM 3136 N N . ILE B 1 85 ? -0.678 26.312 11.383 1 98.88 85 ILE B N 1
ATOM 3137 C CA . ILE B 1 85 ? -0.199 24.938 11.414 1 98.88 85 ILE B CA 1
ATOM 3138 C C . ILE B 1 85 ? 1.279 24.922 11.797 1 98.88 85 ILE B C 1
ATOM 3140 O O . ILE B 1 85 ? 2.129 25.406 11.047 1 98.88 85 ILE B O 1
ATOM 3144 N N . GLU B 1 86 ? 1.568 24.406 12.93 1 98.81 86 GLU B N 1
ATOM 3145 C CA . GLU B 1 86 ? 2.936 24.281 13.43 1 98.81 86 GLU B CA 1
ATOM 3146 C C . GLU B 1 86 ? 3.604 23.016 12.914 1 98.81 86 GLU B C 1
ATOM 3148 O O . GLU B 1 86 ? 3.055 21.922 13.055 1 98.81 86 GLU B O 1
ATOM 3153 N N . SER B 1 87 ? 4.719 23.109 12.266 1 98.12 87 SER B N 1
ATOM 3154 C CA . SER B 1 87 ? 5.512 21.984 11.773 1 98.12 87 SER B CA 1
ATOM 3155 C C . SER B 1 87 ? 6.98 22.141 12.156 1 98.12 87 SER B C 1
ATOM 3157 O O . SER B 1 87 ? 7.867 21.734 11.398 1 98.12 87 SER B O 1
ATOM 3159 N N . ALA B 1 88 ? 7.32 22.766 13.281 1 96.31 88 ALA B N 1
ATOM 3160 C CA . ALA B 1 88 ? 8.68 22.938 13.781 1 96.31 88 ALA B CA 1
ATOM 3161 C C . ALA B 1 88 ? 9.258 21.594 14.25 1 96.31 88 ALA B C 1
ATOM 3163 O O . ALA B 1 88 ? 8.641 20.547 14.062 1 96.31 88 ALA B O 1
ATOM 3164 N N . SER B 1 89 ? 10.484 21.625 14.758 1 93.31 89 SER B N 1
ATOM 3165 C CA . SER B 1 89 ? 11.195 20.422 15.188 1 93.31 89 SER B CA 1
ATOM 3166 C C . SER B 1 89 ? 10.391 19.641 16.219 1 93.31 89 SER B C 1
ATOM 3168 O O . SER B 1 89 ? 9.617 20.234 16.984 1 93.31 89 SER B O 1
ATOM 3170 N N . GLU B 1 90 ? 10.617 18.375 16.266 1 92.75 90 GLU B N 1
ATOM 3171 C CA . GLU B 1 90 ? 9.867 17.484 17.141 1 92.75 90 GLU B CA 1
ATOM 3172 C C . GLU B 1 90 ? 10.406 17.516 18.562 1 92.75 90 GLU B C 1
ATOM 3174 O O . GLU B 1 90 ? 10.93 16.516 19.062 1 92.75 90 GLU B O 1
ATOM 3179 N N . ASN B 1 91 ? 10.281 18.594 19.188 1 95.62 91 ASN B N 1
ATOM 3180 C CA . ASN B 1 91 ? 10.68 18.875 20.562 1 95.62 91 ASN B CA 1
ATOM 3181 C C . ASN B 1 91 ? 9.516 19.406 21.391 1 95.62 91 ASN B C 1
ATOM 3183 O O . ASN B 1 91 ? 9 20.484 21.125 1 95.62 91 ASN B O 1
ATOM 3187 N N . LEU B 1 92 ? 9.141 18.672 22.406 1 97.5 92 LEU B N 1
ATOM 3188 C CA . LEU B 1 92 ? 7.926 18.953 23.172 1 97.5 92 LEU B CA 1
ATOM 3189 C C . LEU B 1 92 ? 8.008 20.328 23.828 1 97.5 92 LEU B C 1
ATOM 3191 O O . LEU B 1 92 ? 7.078 21.141 23.719 1 97.5 92 LEU B O 1
ATOM 3195 N N . SER B 1 93 ? 9.164 20.594 24.469 1 98.19 93 SER B N 1
ATOM 3196 C CA . SER B 1 93 ? 9.312 21.859 25.172 1 98.19 93 SER B CA 1
ATOM 3197 C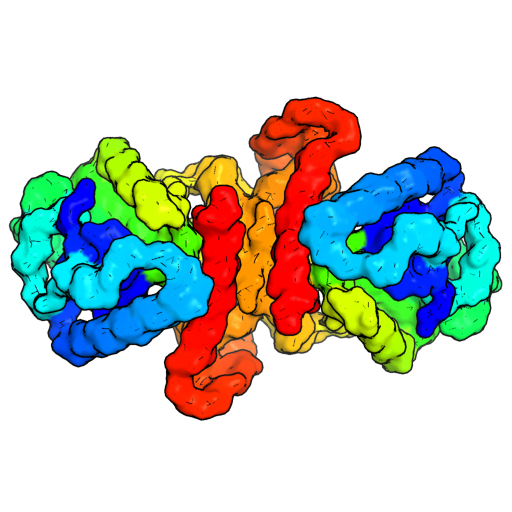 C . SER B 1 93 ? 9.219 23.047 24.203 1 98.19 93 SER B C 1
ATOM 3199 O O . SER B 1 93 ? 8.586 24.047 24.516 1 98.19 93 SER B O 1
ATOM 3201 N N . LEU B 1 94 ? 9.812 22.891 23.078 1 97.69 94 LEU B N 1
ATOM 3202 C CA . LEU B 1 94 ? 9.766 23.922 22.047 1 97.69 94 LEU B CA 1
ATOM 3203 C C . LEU B 1 94 ? 8.336 24.156 21.578 1 97.69 94 LEU B C 1
ATOM 3205 O O . LEU B 1 94 ? 7.891 25.297 21.469 1 97.69 94 LEU B O 1
ATOM 3209 N N . LYS B 1 95 ? 7.609 23.125 21.344 1 98.31 95 LYS B N 1
ATOM 3210 C CA . LYS B 1 95 ? 6.242 23.234 20.844 1 98.31 95 LYS B CA 1
ATOM 3211 C C . LYS B 1 95 ? 5.312 23.828 21.891 1 98.31 95 LYS B C 1
ATOM 3213 O O . LYS B 1 95 ? 4.41 24.594 21.578 1 98.31 95 LYS B O 1
ATOM 3218 N N . GLN B 1 96 ? 5.566 23.484 23.141 1 98.62 96 GLN B N 1
ATOM 3219 C CA . GLN B 1 96 ? 4.773 24.047 24.219 1 98.62 96 GLN B CA 1
ATOM 3220 C C . GLN B 1 96 ? 4.953 25.562 24.312 1 98.62 96 GLN B C 1
ATOM 3222 O O . GLN B 1 96 ? 3.977 26.297 24.453 1 98.62 96 GLN B O 1
ATOM 3227 N N . GLU B 1 97 ? 6.203 25.922 24.219 1 98.25 97 GLU B N 1
ATOM 3228 C CA . GLU B 1 97 ? 6.492 27.359 24.25 1 98.25 97 GLU B CA 1
ATOM 3229 C C . GLU B 1 97 ? 5.879 28.078 23.047 1 98.25 97 GLU B C 1
ATOM 3231 O O . GLU B 1 97 ? 5.324 29.172 23.188 1 98.25 97 GLU B O 1
ATOM 3236 N N . LEU B 1 98 ? 5.965 27.469 21.922 1 98.44 98 LEU B N 1
ATOM 3237 C CA . LEU B 1 98 ? 5.402 28.047 20.703 1 98.44 98 LEU B CA 1
ATOM 3238 C C . LEU B 1 98 ? 3.893 28.203 20.812 1 98.44 98 LEU B C 1
ATOM 3240 O O . LEU B 1 98 ? 3.348 29.266 20.484 1 98.44 98 LEU B O 1
ATOM 3244 N N . PHE B 1 99 ? 3.201 27.219 21.297 1 98.75 99 PHE B N 1
ATOM 3245 C CA . PHE B 1 99 ? 1.748 27.266 21.406 1 98.75 99 PHE B CA 1
ATOM 3246 C C . PHE B 1 99 ? 1.315 28.266 22.453 1 98.75 99 PHE B C 1
ATOM 3248 O O . PHE B 1 99 ? 0.271 28.906 22.328 1 98.75 99 PHE B O 1
ATOM 3255 N N . LYS B 1 100 ? 2.127 28.406 23.5 1 98.56 100 LYS B N 1
ATOM 3256 C CA . LYS B 1 100 ? 1.867 29.453 24.5 1 98.56 100 LYS B CA 1
ATOM 3257 C C . LYS B 1 100 ? 1.92 30.844 23.859 1 98.56 100 LYS B C 1
ATOM 3259 O O . LYS B 1 100 ? 1.039 31.672 24.094 1 98.56 100 LYS B O 1
ATOM 3264 N N . GLN B 1 101 ? 2.924 31.047 23.094 1 98.5 101 GLN B N 1
ATOM 3265 C CA . GLN B 1 101 ? 3.08 32.344 22.406 1 98.5 101 GLN B CA 1
ATOM 3266 C C . GLN B 1 101 ? 1.95 32.562 21.406 1 98.5 101 GLN B C 1
ATOM 3268 O O . GLN B 1 101 ? 1.394 33.656 21.328 1 98.5 101 GLN B O 1
ATOM 3273 N N . LEU B 1 102 ? 1.58 31.547 20.656 1 98.69 102 LEU B N 1
ATOM 3274 C CA . LEU B 1 102 ? 0.5 31.656 19.672 1 98.69 102 LEU B CA 1
ATOM 3275 C C . LEU B 1 102 ? -0.819 32 20.359 1 98.69 102 LEU B C 1
ATOM 3277 O O . LEU B 1 102 ? -1.609 32.781 19.828 1 98.69 102 LEU B O 1
ATOM 3281 N N . ASP B 1 103 ? -1.044 31.328 21.5 1 98.62 103 ASP B N 1
ATOM 3282 C CA . ASP B 1 103 ? -2.256 31.578 22.266 1 98.62 103 ASP B CA 1
ATOM 3283 C C . ASP B 1 103 ? -2.371 33.062 22.641 1 98.62 103 ASP B C 1
ATOM 3285 O O . ASP B 1 103 ? -3.477 33.594 22.766 1 98.62 103 ASP B O 1
ATOM 3289 N N . SER B 1 104 ? -1.226 33.688 22.828 1 98.25 104 SER B N 1
ATOM 3290 C CA . SER B 1 104 ? -1.187 35.094 23.234 1 98.25 104 SER B CA 1
ATOM 3291 C C . SER B 1 104 ? -1.388 36.031 22.031 1 98.25 104 SER B C 1
ATOM 3293 O O . SER B 1 104 ? -2.088 37.031 22.141 1 98.25 104 SER B O 1
ATOM 3295 N N . ILE B 1 105 ? -0.89 35.719 20.875 1 98.12 105 ILE B N 1
ATOM 3296 C CA . ILE B 1 105 ? -0.798 36.719 19.797 1 98.12 105 ILE B CA 1
ATOM 3297 C C . ILE B 1 105 ? -1.915 36.469 18.781 1 98.12 105 ILE B C 1
ATOM 3299 O O . ILE B 1 105 ? -2.312 37.406 18.078 1 98.12 105 ILE B O 1
ATOM 3303 N N . ALA B 1 106 ? -2.43 35.281 18.625 1 98.44 106 ALA B N 1
ATOM 3304 C CA . ALA B 1 106 ? -3.393 34.938 17.578 1 98.44 106 ALA B CA 1
ATOM 3305 C C . ALA B 1 106 ? -4.758 35.562 17.875 1 98.44 106 ALA B C 1
ATOM 3307 O O . ALA B 1 106 ? -5.145 35.688 19.031 1 98.44 106 ALA B O 1
ATOM 3308 N N . LYS B 1 107 ? -5.473 35.906 16.828 1 98.19 107 LYS B N 1
ATOM 3309 C CA . LYS B 1 107 ? -6.84 36.375 17.016 1 98.19 107 LYS B CA 1
ATOM 3310 C C . LYS B 1 107 ? -7.715 35.281 17.641 1 98.19 107 LYS B C 1
ATOM 3312 O O . LYS B 1 107 ? -7.398 34.094 17.562 1 98.19 107 LYS B O 1
ATOM 3317 N N . GLU B 1 108 ? -8.805 35.625 18.219 1 97.12 108 GLU B N 1
ATOM 3318 C CA . GLU B 1 108 ? -9.633 34.75 19.047 1 97.12 108 GLU B CA 1
ATOM 3319 C C . GLU B 1 108 ? -10.219 33.594 18.234 1 97.12 108 GLU B C 1
ATOM 3321 O O . GLU B 1 108 ? -10.367 32.5 18.75 1 97.12 108 GLU B O 1
ATOM 3326 N N . GLU B 1 109 ? -10.484 33.844 16.984 1 97.12 109 GLU B N 1
ATOM 3327 C CA . GLU B 1 109 ? -11.18 32.844 16.172 1 97.12 109 GLU B CA 1
ATOM 3328 C C . GLU B 1 109 ? -10.195 31.938 15.461 1 97.12 109 GLU B C 1
ATOM 3330 O O . GLU B 1 109 ? -10.594 31.016 14.742 1 97.12 109 GLU B O 1
ATOM 3335 N N . ALA B 1 110 ? -8.883 32.094 15.711 1 98.38 110 ALA B N 1
ATOM 3336 C CA . ALA B 1 110 ? -7.867 31.312 15.008 1 98.38 110 ALA B CA 1
ATOM 3337 C C . ALA B 1 110 ? -7.883 29.859 15.469 1 98.38 110 ALA B C 1
ATOM 3339 O O . ALA B 1 110 ? -8.078 29.578 16.656 1 98.38 110 ALA B O 1
ATOM 3340 N N . ILE B 1 111 ? -7.742 28.969 14.547 1 98.69 111 ILE B N 1
ATOM 3341 C CA . ILE B 1 111 ? -7.484 27.562 14.859 1 98.69 111 ILE B CA 1
ATOM 3342 C C . ILE B 1 111 ? -5.98 27.328 15 1 98.69 111 ILE B C 1
ATOM 3344 O O . ILE B 1 111 ? -5.199 27.734 14.141 1 98.69 111 ILE B O 1
ATOM 3348 N N . LEU B 1 112 ? -5.559 26.766 16.109 1 98.81 112 LEU B N 1
ATOM 3349 C CA . LEU B 1 112 ? -4.164 26.391 16.328 1 98.81 112 LEU B CA 1
ATOM 3350 C C . LEU B 1 112 ? -3.963 24.891 16.109 1 98.81 112 LEU B C 1
ATOM 3352 O O . LEU B 1 112 ? -4.527 24.078 16.828 1 98.81 112 LEU B O 1
ATOM 3356 N N . ALA B 1 113 ? -3.109 24.562 15.117 1 98.81 113 ALA B N 1
ATOM 3357 C CA . ALA B 1 113 ? -2.943 23.172 14.727 1 98.81 113 ALA B CA 1
ATOM 3358 C C . ALA B 1 113 ? -1.475 22.766 14.758 1 98.81 113 ALA B C 1
ATOM 3360 O O . ALA B 1 113 ? -0.585 23.609 14.656 1 98.81 113 ALA B O 1
ATOM 3361 N N . SER B 1 114 ? -1.229 21.484 14.969 1 98.75 114 SER B N 1
ATOM 3362 C CA . SER B 1 114 ? 0.109 20.906 14.891 1 98.75 114 SER B CA 1
ATOM 3363 C C . SER B 1 114 ? 0.176 19.797 13.852 1 98.75 114 SER B C 1
ATOM 3365 O O . SER B 1 114 ? -0.775 19.031 13.695 1 98.75 114 SER B O 1
ATOM 3367 N N . ASN B 1 115 ? 1.304 19.719 13.18 1 98.38 115 ASN B N 1
ATOM 3368 C CA . ASN B 1 115 ? 1.56 18.672 12.195 1 98.38 115 ASN B CA 1
ATOM 3369 C C . ASN B 1 115 ? 2.404 17.547 12.773 1 98.38 115 ASN B C 1
ATOM 3371 O O . ASN B 1 115 ? 2.992 16.766 12.039 1 98.38 115 ASN B O 1
ATOM 3375 N N . THR B 1 116 ? 2.469 17.438 14.094 1 96.38 116 THR B N 1
ATOM 3376 C CA . THR B 1 116 ? 3.293 16.406 14.734 1 96.38 116 THR B CA 1
ATOM 3377 C C . THR B 1 116 ? 2.822 15.016 14.352 1 96.38 116 THR B C 1
ATOM 3379 O O . THR B 1 116 ? 1.626 14.789 14.156 1 96.38 116 THR B O 1
ATOM 3382 N N . SER B 1 117 ? 3.814 14.102 14.297 1 92.88 117 SER B N 1
ATOM 3383 C CA . SER B 1 117 ? 3.5 12.719 13.953 1 92.88 117 SER B CA 1
ATOM 3384 C C . SER B 1 117 ? 3.645 11.805 15.164 1 92.88 117 SER B C 1
ATOM 3386 O O . SER B 1 117 ? 3.312 10.617 15.094 1 92.88 117 SER B O 1
ATOM 3388 N N . SER B 1 118 ? 4.102 12.32 16.281 1 88.69 118 SER B N 1
ATOM 3389 C CA . SER B 1 118 ? 4.48 11.406 17.359 1 88.69 118 SER B CA 1
ATOM 3390 C C . SER B 1 118 ? 4.039 11.93 18.719 1 88.69 118 SER B C 1
ATOM 3392 O O . SER B 1 118 ? 3.689 11.148 19.609 1 88.69 118 SER B O 1
ATOM 3394 N N . LEU B 1 119 ? 4.016 13.281 18.875 1 92.88 119 LEU B N 1
ATOM 3395 C CA . LEU B 1 119 ? 3.678 13.867 20.172 1 92.88 119 LEU B CA 1
ATOM 3396 C C . LEU B 1 119 ? 2.166 13.977 20.344 1 92.88 119 LEU B C 1
ATOM 3398 O O . LEU B 1 119 ? 1.43 14.047 19.359 1 92.88 119 LEU B O 1
ATOM 3402 N N . LYS B 1 120 ? 1.725 14.047 21.625 1 96.06 120 LYS B N 1
ATOM 3403 C CA . LYS B 1 120 ? 0.315 14.281 21.922 1 96.06 120 LYS B CA 1
ATOM 3404 C C . LYS B 1 120 ? -0.025 15.766 21.844 1 96.06 120 LYS B C 1
ATOM 3406 O O . LYS B 1 120 ? 0.698 16.609 22.375 1 96.06 120 LYS B O 1
ATOM 3411 N N . LEU B 1 121 ? -1.065 15.945 21.125 1 97.69 121 LEU B N 1
ATOM 3412 C CA . LEU B 1 121 ? -1.521 17.328 21.016 1 97.69 121 LEU B CA 1
ATOM 3413 C C . LEU B 1 121 ? -1.839 17.906 22.391 1 97.69 121 LEU B C 1
ATOM 3415 O O . LEU B 1 121 ? -1.547 19.062 22.656 1 97.69 121 LEU B O 1
ATOM 3419 N N . SER B 1 122 ? -2.408 17.109 23.281 1 97.75 122 SER B N 1
ATOM 3420 C CA . SER B 1 122 ? -2.752 17.547 24.625 1 97.75 122 SER B CA 1
ATOM 3421 C C . SER B 1 122 ? -1.51 17.984 25.406 1 97.75 122 SER B C 1
ATOM 3423 O O . SER B 1 122 ? -1.56 18.938 26.188 1 97.75 122 SER B O 1
ATOM 3425 N N . ASP B 1 123 ? -0.386 17.266 25.172 1 98 123 ASP B N 1
ATOM 3426 C CA . ASP B 1 123 ? 0.875 17.641 25.797 1 98 123 ASP B CA 1
ATOM 3427 C C . ASP B 1 123 ? 1.429 18.938 25.219 1 98 123 ASP B C 1
ATOM 3429 O O . ASP B 1 123 ? 1.916 19.797 25.953 1 98 123 ASP B O 1
ATOM 3433 N N . ILE B 1 124 ? 1.325 19.078 23.922 1 98.19 124 ILE B N 1
ATOM 3434 C CA . ILE B 1 124 ? 1.834 20.25 23.203 1 98.19 124 ILE B CA 1
ATOM 3435 C C . ILE B 1 124 ? 1.081 21.484 23.672 1 98.19 124 ILE B C 1
ATOM 3437 O O . ILE B 1 124 ? 1.68 22.547 23.859 1 98.19 124 ILE B O 1
ATOM 3441 N N . ALA B 1 125 ? -0.19 21.359 23.938 1 9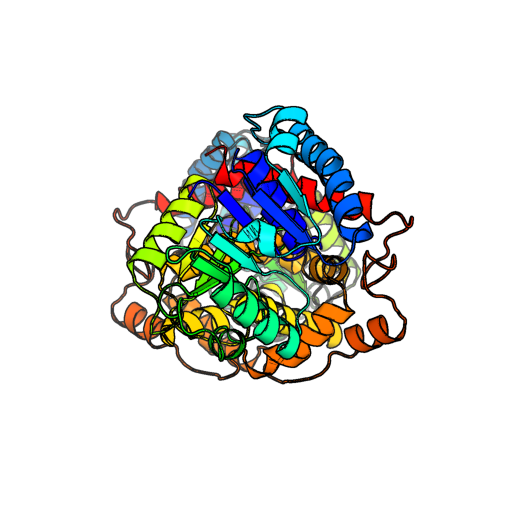8 125 ALA B N 1
ATOM 3442 C CA . ALA B 1 125 ? -1.064 22.516 24.156 1 98 125 ALA B CA 1
ATOM 3443 C C . ALA B 1 125 ? -1.287 22.75 25.656 1 98 125 ALA B C 1
ATOM 3445 O O . ALA B 1 125 ? -2.23 23.438 26.047 1 98 125 ALA B O 1
ATOM 3446 N N . ILE B 1 126 ? -0.455 22.219 26.5 1 98 126 ILE B N 1
ATOM 3447 C CA . ILE B 1 126 ? -0.684 22.172 27.938 1 98 126 ILE B CA 1
ATOM 3448 C C . ILE B 1 126 ? -0.81 23.594 28.484 1 98 126 ILE B C 1
ATOM 3450 O O . ILE B 1 126 ? -1.503 23.828 29.469 1 98 126 ILE B O 1
ATOM 3454 N N . TYR B 1 127 ? -0.255 24.625 27.844 1 98.19 127 TYR B N 1
ATOM 3455 C CA . TYR B 1 127 ? -0.245 25.984 28.375 1 98.19 127 TYR B CA 1
ATOM 3456 C C . TYR B 1 127 ? -1.249 26.859 27.641 1 98.19 127 TYR B C 1
ATOM 3458 O O . TYR B 1 127 ? -1.347 28.062 27.906 1 98.19 127 TYR B O 1
ATOM 3466 N N . VAL B 1 128 ? -1.966 26.312 26.672 1 98.56 128 VAL B N 1
ATOM 3467 C CA . VAL B 1 128 ? -2.945 27.078 25.922 1 98.56 128 VAL B CA 1
ATOM 3468 C C . VAL B 1 128 ? -4.203 27.281 26.766 1 98.56 128 VAL B C 1
ATOM 3470 O O . VAL B 1 128 ? -4.727 26.328 27.344 1 98.56 128 VAL B O 1
ATOM 3473 N N . GLU B 1 129 ? -4.715 28.516 26.797 1 97.75 129 GLU B N 1
ATOM 3474 C CA . GLU B 1 129 ? -5.898 28.844 27.578 1 97.75 129 GLU B CA 1
ATOM 3475 C C . GLU B 1 129 ? -7 29.422 26.703 1 97.75 129 GLU B C 1
ATOM 3477 O O . GLU B 1 129 ? -8.117 28.891 26.656 1 97.75 129 GLU B O 1
ATOM 3482 N N . LYS B 1 130 ? -6.695 30.391 25.891 1 97.88 130 LYS B N 1
ATOM 3483 C CA . LYS B 1 130 ? -7.648 31.172 25.109 1 97.88 130 LYS B CA 1
ATOM 3484 C C . LYS B 1 130 ? -8.234 30.344 23.969 1 97.88 130 LYS B C 1
ATOM 3486 O O . LYS B 1 130 ? -9.414 30.469 23.656 1 97.88 130 LYS B O 1
ATOM 3491 N N . HIS B 1 131 ? -7.488 29.484 23.391 1 98.56 131 HIS B N 1
ATOM 3492 C CA . HIS B 1 131 ? -7.891 28.766 22.188 1 98.56 131 HIS B CA 1
ATOM 3493 C C . HIS B 1 131 ? -8.125 27.281 22.469 1 98.56 131 HIS B C 1
ATOM 3495 O O . HIS B 1 131 ? -7.961 26.438 21.594 1 98.56 131 HIS B O 1
ATOM 3501 N N . ARG B 1 132 ? -8.492 26.922 23.656 1 97.69 132 ARG B N 1
ATOM 3502 C CA . ARG B 1 132 ? -8.617 25.531 24.078 1 97.69 132 ARG B CA 1
ATOM 3503 C C . ARG B 1 132 ? -9.625 24.781 23.203 1 97.69 132 ARG B C 1
ATOM 3505 O O . ARG B 1 132 ? -9.43 23.609 22.906 1 97.69 132 ARG B O 1
ATOM 3512 N N . ASN B 1 133 ? -10.664 25.406 22.797 1 98.31 133 ASN B N 1
ATOM 3513 C CA . ASN B 1 133 ? -11.703 24.75 22.016 1 98.31 133 ASN B CA 1
ATOM 3514 C C . ASN B 1 133 ? -11.438 24.875 20.516 1 98.31 133 ASN B C 1
ATOM 3516 O O . ASN B 1 133 ? -12.297 24.547 19.703 1 98.31 133 ASN B O 1
ATOM 3520 N N . ARG B 1 134 ? -10.234 25.391 20.109 1 98.56 134 ARG B N 1
ATOM 3521 C CA . ARG B 1 134 ? -9.883 25.594 18.703 1 98.56 134 ARG B CA 1
ATOM 3522 C C . ARG B 1 134 ? -8.562 24.922 18.359 1 98.56 134 ARG B C 1
ATOM 3524 O O . ARG B 1 134 ? -7.855 25.359 17.453 1 98.56 134 ARG B O 1
ATOM 3531 N N . LEU B 1 135 ? -8.172 23.922 19.141 1 98.69 135 LEU B N 1
ATOM 3532 C CA . LEU B 1 135 ? -6.977 23.125 18.922 1 98.69 135 LEU B CA 1
ATOM 3533 C C . LEU B 1 135 ? -7.281 21.906 18.062 1 98.69 135 LEU B C 1
ATOM 3535 O O . LEU B 1 135 ? -8.328 21.281 18.219 1 98.69 135 LEU B O 1
ATOM 3539 N N . LEU B 1 136 ? -6.352 21.578 17.156 1 98.75 136 LEU B N 1
ATOM 3540 C CA . LEU B 1 136 ? -6.543 20.438 16.266 1 98.75 136 LEU B CA 1
ATOM 3541 C C . LEU B 1 136 ? -5.199 19.891 15.773 1 98.75 136 LEU B C 1
ATOM 3543 O O . LEU B 1 136 ? -4.312 20.672 15.414 1 98.75 136 LEU B O 1
ATOM 3547 N N . LEU B 1 137 ? -5.023 18.641 15.867 1 98.69 137 LEU B N 1
ATOM 3548 C CA . LEU B 1 137 ? -3.912 18.047 15.125 1 98.69 137 LEU B CA 1
ATOM 3549 C C . LEU B 1 137 ? -4.258 17.906 13.648 1 98.69 137 LEU B C 1
ATOM 3551 O O . LEU B 1 137 ? -5.344 17.438 13.297 1 98.69 137 LEU B O 1
ATOM 3555 N N . THR B 1 138 ? -3.447 18.375 12.781 1 98.62 138 THR B N 1
ATOM 3556 C CA . THR B 1 138 ? -3.535 18.203 11.336 1 98.62 138 THR B CA 1
ATOM 3557 C C . THR B 1 138 ? -2.25 17.594 10.781 1 98.62 138 THR B C 1
ATOM 3559 O O . THR B 1 138 ? -1.315 18.328 10.43 1 98.62 138 THR B O 1
ATOM 3562 N N . HIS B 1 139 ? -2.258 16.297 10.656 1 98.62 139 HIS B N 1
ATOM 3563 C CA . HIS B 1 139 ? -1.047 15.586 10.266 1 98.62 139 HIS B CA 1
ATOM 3564 C C . HIS B 1 139 ? -1.063 15.258 8.773 1 98.62 139 HIS B C 1
ATOM 3566 O O . HIS B 1 139 ? -1.812 14.375 8.336 1 98.62 139 HIS B O 1
ATOM 3572 N N . PHE B 1 140 ? -0.248 15.977 8.023 1 98.56 140 PHE B N 1
ATOM 3573 C CA . PHE B 1 140 ? -0.037 15.672 6.613 1 98.56 140 PHE B CA 1
ATOM 3574 C C . PHE B 1 140 ? 0.906 14.484 6.449 1 98.56 140 PHE B C 1
ATOM 3576 O O . PHE B 1 140 ? 1.801 14.273 7.27 1 98.56 140 PHE B O 1
ATOM 3583 N N . PHE B 1 141 ? 0.698 13.734 5.461 1 96.81 141 PHE B N 1
ATOM 3584 C CA . PHE B 1 141 ? 1.575 12.609 5.156 1 96.81 141 PHE B CA 1
ATOM 3585 C C . PHE B 1 141 ? 2.592 12.992 4.09 1 96.81 141 PHE B C 1
ATOM 3587 O O . PHE B 1 141 ? 2.24 13.609 3.08 1 96.81 141 PHE B O 1
ATOM 3594 N N . ASN B 1 142 ? 3.855 12.797 4.25 1 95.06 142 ASN B N 1
ATOM 3595 C CA . ASN B 1 142 ? 4.965 13.195 3.387 1 95.06 142 ASN B CA 1
ATOM 3596 C C . ASN B 1 142 ? 4.941 12.445 2.059 1 95.06 142 ASN B C 1
ATOM 3598 O O . ASN B 1 142 ? 4.789 11.219 2.035 1 95.06 142 ASN B O 1
ATOM 3602 N N . PRO B 1 143 ? 5.125 13.164 1.06 1 96.56 143 PRO B N 1
ATOM 3603 C CA . PRO B 1 143 ? 5.273 14.609 0.854 1 96.56 143 PRO B CA 1
ATOM 3604 C C . PRO B 1 143 ? 3.939 15.352 0.895 1 96.56 143 PRO B C 1
ATOM 3606 O O . PRO B 1 143 ? 3.039 15.055 0.106 1 96.56 143 PRO B O 1
ATOM 3609 N N . ALA B 1 144 ? 3.883 16.312 1.65 1 98 144 ALA B N 1
ATOM 3610 C CA . ALA B 1 144 ? 2.629 16.984 1.974 1 98 144 ALA B CA 1
ATOM 3611 C C . ALA B 1 144 ? 2.016 17.625 0.731 1 98 144 ALA B C 1
ATOM 3613 O O . ALA B 1 144 ? 0.795 17.781 0.645 1 98 144 ALA B O 1
ATOM 3614 N N . GLN B 1 145 ? 2.869 18 -0.242 1 97.88 145 GLN B N 1
ATOM 3615 C CA . GLN B 1 145 ? 2.377 18.672 -1.438 1 97.88 145 GLN B CA 1
ATOM 3616 C C . GLN B 1 145 ? 1.801 17.672 -2.438 1 97.88 145 GLN B C 1
ATOM 3618 O O . GLN B 1 145 ? 1.227 18.062 -3.455 1 97.88 145 GLN B O 1
ATOM 3623 N N . ILE B 1 146 ? 1.919 16.328 -2.133 1 98.06 146 ILE B N 1
ATOM 3624 C CA . ILE B 1 146 ? 1.484 15.352 -3.131 1 98.06 146 ILE B CA 1
ATOM 3625 C C . ILE B 1 146 ? 0.511 14.359 -2.494 1 98.06 146 ILE B C 1
ATOM 3627 O O . ILE B 1 146 ? -0.593 14.156 -3.004 1 98.06 146 ILE B O 1
ATOM 3631 N N . VAL B 1 147 ? 0.801 13.727 -1.355 1 98.19 147 VAL B N 1
ATOM 3632 C CA . VAL B 1 147 ? -0.018 12.695 -0.73 1 98.19 147 VAL B CA 1
ATOM 3633 C C . VAL B 1 147 ? -1.338 13.297 -0.256 1 98.19 147 VAL B C 1
ATOM 3635 O O . VAL B 1 147 ? -1.348 14.305 0.451 1 98.19 147 VAL B O 1
ATOM 3638 N N . PRO B 1 148 ? -2.43 12.727 -0.522 1 98.5 148 PRO B N 1
ATOM 3639 C CA . PRO B 1 148 ? -3.727 13.359 -0.269 1 98.5 148 PRO B CA 1
ATOM 3640 C C . PRO B 1 148 ? -4.109 13.352 1.209 1 98.5 148 PRO B C 1
ATOM 3642 O O . PRO B 1 148 ? -4.805 14.258 1.677 1 98.5 148 PRO B O 1
ATOM 3645 N N . LEU B 1 149 ? -3.686 12.461 1.975 1 98.75 149 LEU B N 1
ATOM 3646 C CA . LEU B 1 149 ? -4.195 12.172 3.312 1 98.75 149 LEU B CA 1
ATOM 3647 C C . LEU B 1 149 ? -3.814 13.281 4.285 1 98.75 149 LEU B C 1
ATOM 3649 O O . LEU B 1 149 ? -2.676 13.758 4.285 1 98.75 149 LEU B O 1
ATOM 3653 N N . VAL B 1 150 ? -4.766 13.711 5.066 1 98.88 150 VAL B N 1
ATOM 3654 C CA . VAL B 1 150 ? -4.535 14.547 6.242 1 98.88 150 VAL B CA 1
ATOM 3655 C C . VAL B 1 150 ? -5.293 13.977 7.438 1 98.88 150 VAL B C 1
ATOM 3657 O O . VAL B 1 150 ? -6.52 13.836 7.398 1 98.88 150 VAL B O 1
ATOM 3660 N N . GLU B 1 151 ? -4.645 13.664 8.5 1 98.81 151 GLU B N 1
ATOM 3661 C CA . GLU B 1 151 ? -5.273 13.148 9.711 1 98.81 151 GLU B CA 1
ATOM 3662 C C . GLU B 1 151 ? -5.656 14.281 10.656 1 98.81 151 GLU B C 1
ATOM 3664 O O . GLU B 1 151 ? -4.801 15.078 11.062 1 98.81 151 GLU B O 1
ATOM 3669 N N . LEU B 1 152 ? -6.898 14.367 10.969 1 98.81 152 LEU B N 1
ATOM 3670 C CA . LEU B 1 152 ? -7.41 15.344 11.922 1 98.81 152 LEU B CA 1
ATOM 3671 C C . LEU B 1 152 ? -7.695 14.688 13.273 1 98.81 152 LEU B C 1
ATOM 3673 O O . LEU B 1 152 ? -8.383 13.664 13.336 1 98.81 152 LEU B O 1
ATOM 3677 N N . LEU B 1 153 ? -7.164 15.211 14.344 1 98.69 153 LEU B N 1
ATOM 3678 C CA . LEU B 1 153 ? -7.402 14.703 15.695 1 98.69 153 LEU B CA 1
ATOM 3679 C C . LEU B 1 153 ? -7.789 15.836 16.641 1 98.69 153 LEU B C 1
ATOM 3681 O O . LEU B 1 153 ? -6.945 16.641 17.031 1 98.69 153 LEU B O 1
ATOM 3685 N N . PRO B 1 154 ? -9.039 15.953 16.969 1 98.38 154 PRO B N 1
ATOM 3686 C CA . PRO B 1 154 ? -9.484 16.938 17.969 1 98.38 154 PRO B CA 1
ATOM 3687 C C . PRO B 1 154 ? -9.211 16.484 19.406 1 98.38 154 PRO B C 1
ATOM 3689 O O . PRO B 1 154 ? -9.039 15.289 19.656 1 98.38 154 PRO B O 1
ATOM 3692 N N . LEU B 1 155 ? -9.055 17.453 20.25 1 97.38 155 LEU B N 1
ATOM 3693 C CA . LEU B 1 155 ? -9.102 17.172 21.688 1 97.38 155 LEU B CA 1
ATOM 3694 C C . LEU B 1 155 ? -10.539 17.188 22.188 1 97.38 155 LEU B C 1
ATOM 3696 O O . LEU B 1 155 ? -11.469 17.484 21.438 1 97.38 155 LEU B O 1
ATOM 3700 N N . GLU B 1 156 ? -10.719 16.734 23.406 1 95.62 156 GLU B N 1
ATOM 3701 C CA . GLU B 1 156 ? -12.055 16.688 23.984 1 95.62 156 GLU B CA 1
ATOM 3702 C C . GLU B 1 156 ? -12.727 18.062 23.953 1 95.62 156 GLU B C 1
ATOM 3704 O O . GLU B 1 156 ? -13.93 18.156 23.703 1 95.62 156 GLU B O 1
ATOM 3709 N N . GLU B 1 157 ? -12.008 19.109 24.062 1 96.56 157 GLU B N 1
ATOM 3710 C CA . GLU B 1 157 ? -12.547 20.469 24.172 1 96.56 157 GLU B CA 1
ATOM 3711 C C . GLU B 1 157 ? -12.734 21.078 22.781 1 96.56 157 GLU B C 1
ATOM 3713 O O . GLU B 1 157 ? -13.414 22.094 22.641 1 96.56 157 GLU B O 1
ATOM 3718 N N . THR B 1 158 ? -12.125 20.469 21.766 1 98.19 158 THR B N 1
ATOM 3719 C CA . THR B 1 158 ? -12.219 21.031 20.422 1 98.19 158 THR B CA 1
ATOM 3720 C C . THR B 1 158 ? -13.664 21.047 19.953 1 98.19 158 THR B C 1
ATOM 3722 O O . THR B 1 158 ? -14.359 20.031 20.031 1 98.19 158 THR B O 1
ATOM 3725 N N . SER B 1 159 ? -14.102 22.172 19.453 1 98 159 SER B N 1
ATOM 3726 C CA . SER B 1 159 ? -15.477 22.281 18.984 1 98 159 SER B CA 1
ATOM 3727 C C . SER B 1 159 ? -15.688 21.453 17.719 1 98 159 SER B C 1
ATOM 3729 O O . SER B 1 159 ? -14.812 21.391 16.859 1 98 159 SER B O 1
ATOM 3731 N N . THR B 1 160 ? -16.859 20.938 17.578 1 97.69 160 THR B N 1
ATOM 3732 C CA . THR B 1 160 ? -17.234 20.172 16.391 1 97.69 160 THR B CA 1
ATOM 3733 C C . THR B 1 160 ? -17.188 21.047 15.148 1 97.69 160 THR B C 1
ATOM 3735 O O . THR B 1 160 ? -16.844 20.578 14.062 1 97.69 160 THR B O 1
ATOM 3738 N N . GLN B 1 161 ? -17.469 22.281 15.336 1 97.88 161 GLN B N 1
ATOM 3739 C CA . GLN B 1 161 ? -17.469 23.203 14.219 1 97.88 161 GLN B CA 1
ATOM 3740 C C . GLN B 1 161 ? -16.062 23.359 13.633 1 97.88 161 GLN B C 1
ATOM 3742 O O . GLN B 1 161 ? -15.891 23.406 12.414 1 97.88 161 GLN B O 1
ATOM 3747 N N . VAL B 1 162 ? -15.07 23.422 14.516 1 98.25 162 VAL B N 1
ATOM 3748 C CA . VAL B 1 162 ? -13.68 23.531 14.078 1 98.25 162 VAL B CA 1
ATOM 3749 C C . VAL B 1 162 ? -13.297 22.328 13.234 1 98.25 162 VAL B C 1
ATOM 3751 O O . VAL B 1 162 ? -12.711 22.469 12.156 1 98.25 162 VAL B O 1
ATOM 3754 N N . VAL B 1 163 ? -13.68 21.188 13.672 1 98.5 163 VAL B N 1
ATOM 3755 C CA . VAL B 1 163 ? -13.367 19.953 12.969 1 98.5 163 VAL B CA 1
ATOM 3756 C C . VAL B 1 163 ? -14.055 19.953 11.602 1 98.5 163 VAL B C 1
ATOM 3758 O O . VAL B 1 163 ? -13.414 19.656 10.586 1 98.5 163 VAL B O 1
ATOM 3761 N N . ASN B 1 164 ? -15.273 20.312 11.555 1 98.19 164 ASN B N 1
ATOM 3762 C CA . ASN B 1 164 ? -16.031 20.328 10.312 1 98.19 164 ASN B CA 1
ATOM 3763 C C . ASN B 1 164 ? -15.477 21.359 9.328 1 98.19 164 ASN B C 1
ATOM 3765 O O . ASN B 1 164 ? -15.383 21.094 8.133 1 98.19 164 ASN B O 1
ATOM 3769 N N . ASP B 1 165 ? -15.172 22.531 9.883 1 97.94 165 ASP B N 1
ATOM 3770 C CA . ASP B 1 165 ? -14.609 23.578 9.047 1 97.94 165 ASP B CA 1
ATOM 3771 C C . ASP B 1 165 ? -13.297 23.125 8.398 1 97.94 165 ASP B C 1
ATOM 3773 O O . ASP B 1 165 ? -13.086 23.328 7.203 1 97.94 165 ASP B O 1
ATOM 3777 N N . MET B 1 166 ? -12.477 22.516 9.188 1 98.56 166 MET B N 1
ATOM 3778 C CA . MET B 1 166 ? -11.18 22.062 8.68 1 98.56 166 MET B CA 1
ATOM 3779 C C . MET B 1 166 ? -11.352 20.922 7.676 1 98.56 166 MET B C 1
ATOM 3781 O O . MET B 1 166 ? -10.648 20.875 6.664 1 98.56 166 MET B O 1
ATOM 3785 N N . LYS B 1 167 ? -12.219 20.047 7.973 1 98.5 167 LYS B N 1
ATOM 3786 C CA . LYS B 1 167 ? -12.516 18.969 7.039 1 98.5 167 LYS B CA 1
ATOM 3787 C C . LYS B 1 167 ? -12.969 19.516 5.688 1 98.5 167 LYS B C 1
ATOM 3789 O O . LYS B 1 167 ? -12.445 19.109 4.645 1 98.5 167 LYS B O 1
ATOM 3794 N N . THR B 1 168 ? -13.922 20.406 5.688 1 98.25 168 THR B N 1
ATOM 3795 C CA . THR B 1 168 ? -14.461 21.016 4.473 1 98.25 168 THR B CA 1
ATOM 3796 C C . THR B 1 168 ? -13.367 21.766 3.721 1 98.25 168 THR B C 1
ATOM 3798 O O . THR B 1 168 ? -13.289 21.703 2.492 1 98.25 168 THR B O 1
ATOM 3801 N N . PHE B 1 169 ? -12.602 22.453 4.453 1 98.31 169 PHE B N 1
ATOM 3802 C CA . PHE B 1 169 ? -11.516 23.219 3.863 1 98.31 169 PHE B CA 1
ATOM 3803 C C . PHE B 1 169 ? -10.562 22.312 3.092 1 98.31 169 PHE B C 1
ATOM 3805 O O . PHE B 1 169 ? -10.266 22.562 1.924 1 98.31 169 PHE B O 1
ATOM 3812 N N . PHE B 1 170 ? -10.086 21.219 3.713 1 98.62 170 PHE B N 1
ATOM 3813 C CA . PHE B 1 170 ? -9.141 20.297 3.072 1 98.62 170 PHE B CA 1
ATOM 3814 C C . PHE B 1 170 ? -9.781 19.625 1.869 1 98.62 170 PHE B C 1
ATOM 3816 O O . PHE B 1 170 ? -9.141 19.438 0.833 1 98.62 170 PHE B O 1
ATOM 3823 N N . GLU B 1 171 ? -11.023 19.266 2.008 1 98.19 171 GLU B N 1
ATOM 3824 C CA . GLU B 1 171 ? -11.734 18.672 0.879 1 98.19 171 GLU B CA 1
ATOM 3825 C C . GLU B 1 171 ? -11.812 19.641 -0.297 1 98.19 171 GLU B C 1
ATOM 3827 O O . GLU B 1 171 ? -11.703 19.234 -1.455 1 98.19 171 GLU B O 1
ATOM 3832 N N . SER B 1 172 ? -11.969 20.922 -0.052 1 97.25 172 SER B N 1
ATOM 3833 C CA . SER B 1 172 ? -12.117 21.938 -1.092 1 97.25 172 SER B CA 1
ATOM 3834 C C . SER B 1 172 ? -10.844 22.062 -1.916 1 97.25 172 SER B C 1
ATOM 3836 O O . SER B 1 172 ? -10.875 22.578 -3.039 1 97.25 172 SER B O 1
ATOM 3838 N N . ILE B 1 173 ? -9.711 21.609 -1.369 1 96.5 173 ILE B N 1
ATOM 3839 C CA . ILE B 1 173 ? -8.453 21.688 -2.111 1 96.5 173 ILE B CA 1
ATOM 3840 C C . ILE B 1 173 ? -7.969 20.281 -2.453 1 96.5 173 ILE B C 1
ATOM 3842 O O . ILE B 1 173 ? -6.766 20.062 -2.609 1 96.5 173 ILE B O 1
ATOM 3846 N N . ASN B 1 174 ? -8.844 19.266 -2.398 1 96.88 174 ASN B N 1
ATOM 3847 C CA . ASN B 1 174 ? -8.672 17.922 -2.912 1 96.88 174 ASN B CA 1
ATOM 3848 C C . ASN B 1 174 ? -7.777 17.078 -2.004 1 96.88 174 ASN B C 1
ATOM 3850 O O . ASN B 1 174 ? -7.09 16.172 -2.469 1 96.88 174 ASN B O 1
ATOM 3854 N N . LYS B 1 175 ? -7.637 17.484 -0.763 1 98.38 175 LYS B N 1
ATOM 3855 C CA . LYS B 1 175 ? -7.07 16.594 0.239 1 98.38 175 LYS B CA 1
ATOM 3856 C C . LYS B 1 175 ? -8.125 15.633 0.784 1 98.38 175 LYS B C 1
ATOM 3858 O O . LYS B 1 175 ? -9.32 15.812 0.535 1 98.38 175 LYS B O 1
ATOM 3863 N N . THR B 1 176 ? -7.68 14.586 1.418 1 98.62 176 THR B N 1
ATOM 3864 C CA . THR B 1 176 ? -8.555 13.602 2.043 1 98.62 176 THR B CA 1
ATOM 3865 C C . THR B 1 176 ? -8.398 13.625 3.561 1 98.62 176 THR B C 1
ATOM 3867 O O . THR B 1 176 ? -7.578 12.891 4.117 1 98.62 176 THR B O 1
ATOM 3870 N N . PRO B 1 177 ? -9.234 14.477 4.188 1 98.75 177 PRO B N 1
ATOM 3871 C CA . PRO B 1 177 ? -9.195 14.492 5.652 1 98.75 177 PRO B CA 1
ATOM 3872 C C . PRO B 1 177 ? -9.891 13.281 6.277 1 98.75 177 PRO B C 1
ATOM 3874 O O . PRO B 1 177 ? -10.914 12.828 5.766 1 98.75 177 PRO B O 1
ATOM 3877 N N . ILE B 1 178 ? -9.297 12.688 7.281 1 98.75 178 ILE B N 1
ATOM 3878 C CA . ILE B 1 178 ? -9.93 11.664 8.109 1 98.75 178 ILE B CA 1
ATOM 3879 C C . ILE B 1 178 ? -9.883 12.086 9.57 1 98.75 178 ILE B C 1
ATOM 3881 O O . ILE B 1 178 ? -9.07 12.93 9.961 1 98.75 178 ILE B O 1
ATOM 3885 N N . ILE B 1 179 ? -10.758 11.547 10.375 1 98.62 179 ILE B N 1
ATOM 3886 C CA . ILE B 1 179 ? -10.844 11.93 11.781 1 98.62 179 ILE B CA 1
ATOM 3887 C C . ILE B 1 179 ? -10.336 10.781 12.656 1 98.62 179 ILE B C 1
ATOM 3889 O O . ILE B 1 179 ? -10.836 9.656 12.57 1 98.62 179 ILE B O 1
ATOM 3893 N N . ILE B 1 180 ? -9.336 11 13.414 1 98.31 180 ILE B N 1
ATOM 3894 C CA . ILE B 1 180 ? -8.883 10.117 14.484 1 98.31 180 ILE B CA 1
ATOM 3895 C C . ILE B 1 180 ? -9.609 10.453 15.781 1 98.31 180 ILE B C 1
ATOM 3897 O O . ILE B 1 180 ? -9.531 11.586 16.266 1 98.31 180 ILE B O 1
ATOM 3901 N N . LYS B 1 181 ? -10.18 9.555 16.422 1 97.31 181 LYS B N 1
ATOM 3902 C CA . LYS B 1 181 ? -11.188 9.828 17.453 1 97.31 181 LYS B CA 1
ATOM 3903 C C . LYS B 1 181 ? -10.539 9.992 18.812 1 97.31 181 LYS B C 1
ATOM 3905 O O . LYS B 1 181 ? -11.18 10.477 19.75 1 97.31 181 LYS B O 1
ATOM 3910 N N . CYS B 1 182 ? -9.305 9.555 18.938 1 95.56 182 CYS B N 1
ATOM 3911 C CA . CYS B 1 182 ? -8.594 9.695 20.203 1 95.56 182 CYS B CA 1
ATOM 3912 C C . CYS B 1 182 ? -7.086 9.773 19.969 1 95.56 182 CYS B C 1
ATOM 3914 O O . CYS B 1 182 ? -6.605 9.43 18.891 1 95.56 182 CYS B O 1
ATOM 3916 N N . GLU B 1 183 ? -6.395 10.273 20.984 1 95.12 183 GLU B N 1
ATOM 3917 C CA . GLU B 1 183 ? -4.941 10.367 20.859 1 95.12 183 GLU B CA 1
ATOM 3918 C C . GLU B 1 183 ? -4.293 8.984 20.938 1 95.12 183 GLU B C 1
ATOM 3920 O O . GLU B 1 183 ? -4.488 8.258 21.906 1 95.12 183 GLU B O 1
ATOM 3925 N N . VAL B 1 184 ? -3.619 8.586 19.938 1 94.06 184 VAL B N 1
ATOM 3926 C CA . VAL B 1 184 ? -2.84 7.355 19.891 1 94.06 184 VAL B CA 1
ATOM 3927 C C . VAL B 1 184 ? -1.462 7.633 19.297 1 94.06 184 VAL B C 1
ATOM 3929 O O . VAL B 1 184 ? -1.336 8.391 18.344 1 94.06 184 VAL B O 1
ATOM 3932 N N . PRO B 1 185 ? -0.454 7.051 19.906 1 94.06 185 PRO B N 1
ATOM 3933 C CA . PRO B 1 185 ? 0.878 7.242 19.328 1 94.06 185 PRO B CA 1
ATOM 3934 C C . PRO B 1 185 ? 0.964 6.777 17.875 1 94.06 185 PRO B C 1
ATOM 3936 O O . PRO B 1 185 ? 0.513 5.676 17.547 1 94.06 185 PRO B O 1
ATOM 3939 N N . GLY B 1 186 ? 1.49 7.578 17.047 1 95.56 186 GLY B N 1
ATOM 3940 C CA . GLY B 1 186 ? 1.688 7.219 15.656 1 95.56 186 GLY B CA 1
ATOM 3941 C C . GLY B 1 186 ? 0.452 7.434 14.805 1 95.56 186 GLY B C 1
ATOM 3942 O O . GLY B 1 186 ? 0.495 7.258 13.586 1 95.56 186 GLY B O 1
ATOM 3943 N N . LEU B 1 187 ? -0.678 7.812 15.453 1 97.19 187 LEU B N 1
ATOM 3944 C CA . LEU B 1 187 ? -1.948 8.039 14.773 1 97.19 187 LEU B CA 1
ATOM 3945 C C . LEU B 1 187 ? -2.389 6.789 14.016 1 97.19 187 LEU B C 1
ATOM 3947 O O . LEU B 1 187 ? -2.471 5.703 14.594 1 97.19 187 LEU B O 1
ATOM 3951 N N . ALA B 1 188 ? -2.871 6.934 12.773 1 97.94 188 ALA B N 1
ATOM 3952 C CA . ALA B 1 188 ? -3.385 5.75 12.094 1 97.94 188 ALA B CA 1
ATOM 3953 C C . ALA B 1 188 ? -2.469 5.34 10.945 1 97.94 188 ALA B C 1
ATOM 3955 O O . ALA B 1 188 ? -2.016 4.195 10.883 1 97.94 188 ALA B O 1
ATOM 3956 N N . ALA B 1 189 ? -2.121 6.234 10.055 1 98 189 ALA B N 1
ATOM 3957 C CA . ALA B 1 189 ? -1.348 5.938 8.852 1 98 189 ALA B CA 1
ATOM 3958 C C . ALA B 1 189 ? 0.044 5.422 9.203 1 98 189 ALA B C 1
ATOM 3960 O O . ALA B 1 189 ? 0.499 4.418 8.656 1 98 189 ALA B O 1
ATOM 3961 N N . ASN B 1 190 ? 0.7 6.074 10.172 1 97.69 190 ASN B N 1
ATOM 3962 C CA . ASN B 1 190 ? 2.033 5.648 10.578 1 97.69 190 ASN B CA 1
ATOM 3963 C C . ASN B 1 190 ? 2.002 4.277 11.25 1 97.69 190 ASN B C 1
ATOM 3965 O O . ASN B 1 190 ? 2.912 3.469 11.055 1 97.69 190 ASN B O 1
ATOM 3969 N N . ARG B 1 191 ? 0.988 4.062 12.047 1 97.94 191 ARG B N 1
ATOM 3970 C CA . ARG B 1 191 ? 0.878 2.76 12.695 1 97.94 191 ARG B CA 1
ATOM 3971 C C . ARG B 1 191 ? 0.732 1.646 11.672 1 97.94 191 ARG B C 1
ATOM 3973 O O . ARG B 1 191 ? 1.375 0.6 11.781 1 97.94 191 ARG B O 1
ATOM 3980 N N . MET B 1 192 ? -0.129 1.84 10.664 1 98.25 192 MET B N 1
ATOM 3981 C CA . MET B 1 192 ? -0.306 0.841 9.617 1 98.25 192 MET B CA 1
ATOM 3982 C C . MET B 1 192 ? 0.997 0.612 8.859 1 98.25 192 MET B C 1
ATOM 3984 O O . MET B 1 192 ? 1.376 -0.531 8.602 1 98.25 192 MET B O 1
ATOM 3988 N N . GLN B 1 193 ? 1.696 1.684 8.477 1 98.06 193 GLN B N 1
ATOM 3989 C CA . GLN B 1 193 ? 2.945 1.594 7.73 1 98.06 193 GLN B CA 1
ATOM 3990 C C . GLN B 1 193 ? 4.02 0.874 8.539 1 98.06 193 GLN B C 1
ATOM 3992 O O . GLN B 1 193 ? 4.75 0.034 8.008 1 98.06 193 GLN B O 1
ATOM 3997 N N . VAL B 1 194 ? 4.125 1.129 9.828 1 98.12 194 VAL B N 1
ATOM 3998 C CA . VAL B 1 194 ? 5.148 0.539 10.688 1 98.12 194 VAL B CA 1
ATOM 3999 C C . VAL B 1 194 ? 4.844 -0.94 10.914 1 98.12 194 VAL B C 1
ATOM 4001 O O . VAL B 1 194 ? 5.758 -1.765 10.984 1 98.12 194 VAL B O 1
ATOM 4004 N N . ALA B 1 195 ? 3.547 -1.282 11.062 1 98.56 195 ALA B N 1
ATOM 4005 C CA . ALA B 1 195 ? 3.18 -2.691 11.18 1 98.56 195 ALA B CA 1
ATOM 4006 C C . ALA B 1 195 ? 3.686 -3.494 9.984 1 98.56 195 ALA B C 1
ATOM 4008 O O . ALA B 1 195 ? 4.301 -4.547 10.156 1 98.56 195 ALA B O 1
ATOM 4009 N N . LEU B 1 196 ? 3.447 -2.996 8.789 1 98.62 196 LEU B N 1
ATOM 4010 C CA . LEU B 1 196 ? 3.924 -3.643 7.57 1 98.62 196 LEU B CA 1
ATOM 4011 C C . LEU B 1 196 ? 5.449 -3.656 7.523 1 98.62 196 LEU B C 1
ATOM 4013 O O . LEU B 1 196 ? 6.055 -4.672 7.18 1 98.62 196 LEU B O 1
ATOM 4017 N N . ALA B 1 197 ? 6.098 -2.557 7.898 1 98.56 197 ALA B N 1
ATOM 4018 C CA . ALA B 1 197 ? 7.551 -2.436 7.855 1 98.56 197 ALA B CA 1
ATOM 4019 C C . ALA B 1 197 ? 8.211 -3.432 8.805 1 98.56 197 ALA B C 1
ATOM 4021 O O . ALA B 1 197 ? 9.227 -4.039 8.469 1 98.56 197 ALA B O 1
ATOM 4022 N N . ARG B 1 198 ? 7.625 -3.557 9.992 1 98.56 198 ARG B N 1
ATOM 4023 C CA . ARG B 1 198 ? 8.156 -4.508 10.961 1 98.56 198 ARG B CA 1
ATOM 4024 C C . ARG B 1 198 ? 8.195 -5.918 10.383 1 98.56 198 ARG B C 1
ATOM 4026 O O . ARG B 1 198 ? 9.211 -6.609 10.492 1 98.56 198 ARG B O 1
ATOM 4033 N N . GLU B 1 199 ? 7.137 -6.344 9.758 1 98.62 199 GLU B N 1
ATOM 4034 C CA . GLU B 1 199 ? 7.09 -7.668 9.141 1 98.62 199 GLU B CA 1
ATOM 4035 C C . GLU B 1 199 ? 8.078 -7.773 7.984 1 98.62 199 GLU B C 1
ATOM 4037 O O . GLU B 1 199 ? 8.828 -8.75 7.887 1 98.62 199 GLU B O 1
ATOM 4042 N N . ALA B 1 200 ? 8.109 -6.793 7.109 1 98.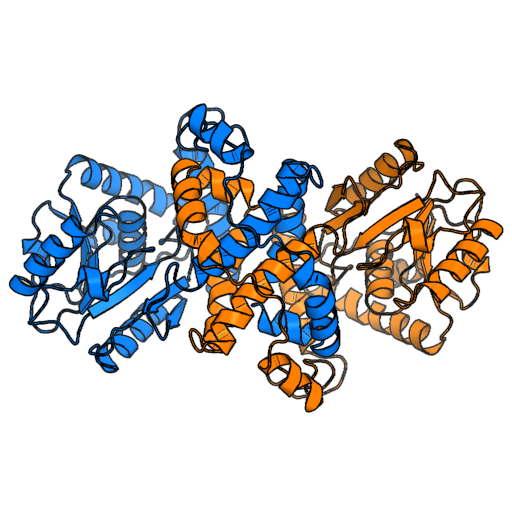62 200 ALA B N 1
ATOM 4043 C CA . ALA B 1 200 ? 8.977 -6.793 5.934 1 98.62 200 ALA B CA 1
ATOM 4044 C C . ALA B 1 200 ? 10.445 -6.871 6.336 1 98.62 200 ALA B C 1
ATOM 4046 O O . ALA B 1 200 ? 11.211 -7.648 5.766 1 98.62 200 ALA B O 1
ATOM 4047 N N . LEU B 1 201 ? 10.82 -6.074 7.309 1 98.5 201 LEU B N 1
ATOM 4048 C CA . LEU B 1 201 ? 12.203 -6.047 7.762 1 98.5 201 LEU B CA 1
ATOM 4049 C C . LEU B 1 201 ? 12.586 -7.363 8.43 1 98.5 201 LEU B C 1
ATOM 4051 O O . LEU B 1 201 ? 13.734 -7.805 8.328 1 98.5 201 LEU B O 1
ATOM 4055 N N . SER B 1 202 ? 11.656 -7.98 9.133 1 98.31 202 SER B N 1
ATOM 4056 C CA . SER B 1 202 ? 11.922 -9.289 9.719 1 98.31 202 SER B CA 1
ATOM 4057 C C . SER B 1 202 ? 12.195 -10.336 8.641 1 98.31 202 SER B C 1
ATOM 4059 O O . SER B 1 202 ? 13.102 -11.156 8.781 1 98.31 202 SER B O 1
ATOM 4061 N N . LEU B 1 203 ? 11.406 -10.32 7.547 1 98.25 203 LEU B N 1
ATOM 4062 C CA . LEU B 1 203 ? 11.602 -11.25 6.441 1 98.25 203 LEU B CA 1
ATOM 4063 C C . LEU B 1 203 ? 12.961 -11.047 5.789 1 98.25 203 LEU B C 1
ATOM 4065 O O . LEU B 1 203 ? 13.594 -12.016 5.352 1 98.25 203 LEU B O 1
ATOM 4069 N N . LEU B 1 204 ? 13.375 -9.766 5.719 1 98.12 204 LEU B N 1
ATOM 4070 C CA . LEU B 1 204 ? 14.688 -9.445 5.168 1 98.12 204 LEU B CA 1
ATOM 4071 C C . LEU B 1 204 ? 15.805 -9.938 6.09 1 98.12 204 LEU B C 1
ATOM 4073 O O . LEU B 1 204 ? 16.703 -10.648 5.648 1 98.12 204 LEU B O 1
ATOM 4077 N N . GLU B 1 205 ? 15.727 -9.641 7.34 1 96.75 205 GLU B N 1
ATOM 4078 C CA . GLU B 1 205 ? 16.766 -9.969 8.305 1 96.75 205 GLU B CA 1
ATOM 4079 C C . GLU B 1 205 ? 16.859 -11.477 8.523 1 96.75 205 GLU B C 1
ATOM 4081 O O . GLU B 1 205 ? 17.953 -12.008 8.758 1 96.75 205 GLU B O 1
ATOM 4086 N N . ASP B 1 206 ? 15.719 -12.156 8.461 1 95.69 206 ASP B N 1
ATOM 4087 C CA . ASP B 1 206 ? 15.68 -13.602 8.672 1 95.69 206 ASP B CA 1
ATOM 4088 C C . ASP B 1 206 ? 16.109 -14.352 7.418 1 95.69 206 ASP B C 1
ATOM 4090 O O . ASP B 1 206 ? 16.156 -15.586 7.41 1 95.69 206 ASP B O 1
ATOM 4094 N N . GLY B 1 207 ? 16.406 -13.656 6.371 1 96.56 207 GLY B N 1
ATOM 4095 C CA . GLY B 1 207 ? 16.984 -14.25 5.176 1 96.56 207 GLY B CA 1
ATOM 4096 C C . GLY B 1 207 ? 15.938 -14.852 4.254 1 96.56 207 GLY B C 1
ATOM 4097 O O . GLY B 1 207 ? 16.266 -15.664 3.385 1 96.56 207 GLY B O 1
ATOM 4098 N N . VAL B 1 208 ? 14.68 -14.508 4.457 1 97.81 208 VAL B N 1
ATOM 4099 C CA . VAL B 1 208 ? 13.594 -15.047 3.645 1 97.81 208 VAL B CA 1
ATOM 4100 C C . VAL B 1 208 ? 13.602 -14.391 2.264 1 97.81 208 VAL B C 1
ATOM 4102 O O . VAL B 1 208 ? 13.352 -15.055 1.254 1 97.81 208 VAL B O 1
ATOM 4105 N N . LEU B 1 209 ? 13.906 -13.117 2.191 1 98.38 209 LEU B N 1
ATOM 4106 C CA . LEU B 1 209 ? 13.914 -12.336 0.958 1 98.38 209 LEU B CA 1
ATOM 4107 C C . LEU B 1 209 ? 15.227 -11.57 0.809 1 98.38 209 LEU B C 1
ATOM 4109 O O . LEU B 1 209 ? 15.82 -11.156 1.804 1 98.38 209 LEU B O 1
ATOM 4113 N N . SER B 1 210 ? 15.656 -11.383 -0.455 1 98 210 SER B N 1
ATOM 4114 C CA . SER B 1 210 ? 16.672 -10.367 -0.748 1 98 210 SER B CA 1
ATOM 4115 C C . SER B 1 210 ? 16.078 -8.961 -0.703 1 98 210 SER B C 1
ATOM 4117 O O . SER B 1 210 ? 14.852 -8.805 -0.707 1 98 210 SER B O 1
ATOM 4119 N N . LYS B 1 211 ? 16.953 -7.918 -0.6 1 97.12 211 LYS B N 1
ATOM 4120 C CA . LYS B 1 211 ? 16.5 -6.531 -0.624 1 97.12 211 LYS B CA 1
ATOM 4121 C C . LYS B 1 211 ? 15.688 -6.242 -1.883 1 97.12 211 LYS B C 1
ATOM 4123 O O . LYS B 1 211 ? 14.625 -5.609 -1.815 1 97.12 211 LYS B O 1
ATOM 4128 N N . GLU B 1 212 ? 16.172 -6.711 -3.025 1 97.5 212 GLU B N 1
ATOM 4129 C CA . GLU B 1 212 ? 15.516 -6.48 -4.309 1 97.5 212 GLU B CA 1
ATOM 4130 C C . GLU B 1 212 ? 14.148 -7.16 -4.359 1 97.5 212 GLU B C 1
ATOM 4132 O O . GLU B 1 212 ? 13.172 -6.562 -4.816 1 97.5 212 GLU B O 1
ATOM 4137 N N . ASP B 1 213 ? 14.102 -8.383 -3.834 1 98.44 213 ASP B N 1
ATOM 4138 C CA . ASP B 1 213 ? 12.859 -9.141 -3.871 1 98.44 213 ASP B CA 1
ATOM 4139 C C . ASP B 1 213 ? 11.836 -8.562 -2.891 1 98.44 213 ASP B C 1
ATOM 4141 O O . ASP B 1 213 ? 10.633 -8.586 -3.152 1 98.44 213 ASP B O 1
ATOM 4145 N N . LEU B 1 214 ? 12.352 -8.031 -1.772 1 98.62 214 LEU B N 1
ATOM 4146 C CA . LEU B 1 214 ? 11.453 -7.371 -0.829 1 98.62 214 LEU B CA 1
ATOM 4147 C C . LEU B 1 214 ? 10.797 -6.148 -1.463 1 98.62 214 LEU B C 1
ATOM 4149 O O . LEU B 1 214 ? 9.594 -5.941 -1.322 1 98.62 214 LEU B O 1
ATOM 4153 N N . GLU B 1 215 ? 11.57 -5.344 -2.203 1 97.81 215 GLU B N 1
ATOM 4154 C CA . GLU B 1 215 ? 11.047 -4.18 -2.912 1 97.81 215 GLU B CA 1
ATOM 4155 C C . GLU B 1 215 ? 9.922 -4.582 -3.867 1 97.81 215 GLU B C 1
ATOM 4157 O O . GLU B 1 215 ? 8.836 -3.994 -3.84 1 97.81 215 GLU B O 1
ATOM 4162 N N . LYS B 1 216 ? 10.18 -5.598 -4.578 1 97.94 216 LYS B N 1
ATOM 4163 C CA . LYS B 1 216 ? 9.234 -6.074 -5.586 1 97.94 216 LYS B CA 1
ATOM 4164 C C . LYS B 1 216 ? 7.984 -6.652 -4.934 1 97.94 216 LYS B C 1
ATOM 4166 O O . LYS B 1 216 ? 6.875 -6.473 -5.441 1 97.94 216 LYS B O 1
ATOM 4171 N N . THR B 1 217 ? 8.172 -7.395 -3.832 1 98.56 217 THR B N 1
ATOM 4172 C CA . THR B 1 217 ? 7.062 -8.055 -3.15 1 98.56 217 THR B CA 1
ATOM 4173 C C . THR B 1 217 ? 5.98 -7.039 -2.779 1 98.56 217 THR B C 1
ATOM 4175 O O . THR B 1 217 ? 4.805 -7.246 -3.078 1 98.56 217 THR B O 1
ATOM 4178 N N . LEU B 1 218 ? 6.445 -5.965 -2.182 1 98.44 218 LEU B N 1
ATOM 4179 C CA . LEU B 1 218 ? 5.461 -4.973 -1.753 1 98.44 218 LEU B CA 1
ATOM 4180 C C . LEU B 1 218 ? 4.898 -4.215 -2.949 1 98.44 218 LEU B C 1
ATOM 4182 O O . LEU B 1 218 ? 3.68 -4.113 -3.107 1 98.44 218 LEU B O 1
ATOM 4186 N N . TYR B 1 219 ? 5.773 -3.723 -3.834 1 97.56 219 TYR B N 1
ATOM 4187 C CA . TYR B 1 219 ? 5.375 -2.846 -4.93 1 97.56 219 TYR B CA 1
ATOM 4188 C C . TYR B 1 219 ? 4.43 -3.564 -5.887 1 97.56 219 TYR B C 1
ATOM 4190 O O . TYR B 1 219 ? 3.412 -3.004 -6.301 1 97.56 219 TYR B O 1
ATOM 4198 N N . ASP B 1 220 ? 4.695 -4.84 -6.145 1 98.25 220 ASP B N 1
ATOM 4199 C CA . ASP B 1 220 ? 3.963 -5.559 -7.184 1 98.25 220 ASP B CA 1
ATOM 4200 C C . ASP B 1 220 ? 2.947 -6.52 -6.57 1 98.25 220 ASP B C 1
ATOM 4202 O O . ASP B 1 220 ? 2.277 -7.266 -7.289 1 98.25 220 ASP B O 1
ATOM 4206 N N . GLY B 1 221 ? 2.814 -6.562 -5.254 1 97.94 221 GLY B N 1
ATOM 4207 C CA . GLY B 1 221 ? 1.871 -7.414 -4.543 1 97.94 221 GLY B CA 1
ATOM 4208 C C . GLY B 1 221 ? 0.84 -6.633 -3.752 1 97.94 221 GLY B C 1
ATOM 4209 O O . GLY B 1 221 ? -0.075 -6.043 -4.328 1 97.94 221 GLY B O 1
ATOM 4210 N N . PRO B 1 222 ? 1.037 -6.543 -2.436 1 97.69 222 PRO B N 1
ATOM 4211 C CA . PRO B 1 222 ? 0.044 -5.812 -1.642 1 97.69 222 PRO B CA 1
ATOM 4212 C C . PRO B 1 222 ? -0.032 -4.332 -2.008 1 97.69 222 PRO B C 1
ATOM 4214 O O . PRO B 1 222 ? -1.124 -3.762 -2.057 1 97.69 222 PRO B O 1
ATOM 4217 N N . GLY B 1 223 ? 1.1 -3.699 -2.189 1 97.25 223 GLY B N 1
ATOM 4218 C CA . GLY B 1 223 ? 1.113 -2.299 -2.58 1 97.25 223 GLY B CA 1
ATOM 4219 C C . GLY B 1 223 ? 0.353 -2.029 -3.865 1 97.25 223 GLY B C 1
ATOM 4220 O O . GLY B 1 223 ? -0.295 -0.991 -4.004 1 97.25 223 GLY B O 1
ATOM 4221 N N . PHE B 1 224 ? 0.401 -2.961 -4.797 1 96.56 224 PHE B N 1
ATOM 4222 C CA . PHE B 1 224 ? -0.325 -2.871 -6.059 1 96.56 224 PHE B CA 1
ATOM 4223 C C . PHE B 1 224 ? -1.83 -2.848 -5.812 1 96.56 224 PHE B C 1
ATOM 4225 O O . PHE B 1 224 ? -2.547 -2.039 -6.406 1 96.56 224 PHE B O 1
ATOM 4232 N N . ARG B 1 225 ? -2.283 -3.682 -4.895 1 95.25 225 ARG B N 1
ATOM 4233 C CA . ARG B 1 225 ? -3.699 -3.746 -4.551 1 95.25 225 ARG B CA 1
ATOM 4234 C C . ARG B 1 225 ? -4.141 -2.488 -3.811 1 95.25 225 ARG B C 1
ATOM 4236 O O . ARG B 1 225 ? -5.238 -1.977 -4.043 1 95.25 225 ARG B O 1
ATOM 4243 N N . PHE B 1 226 ? -3.248 -1.945 -2.955 1 95.94 226 PHE B N 1
ATOM 4244 C CA . PHE B 1 226 ? -3.568 -0.771 -2.15 1 95.94 226 PHE B CA 1
ATOM 4245 C C . PHE B 1 226 ? -3.684 0.47 -3.027 1 95.94 226 PHE B C 1
ATOM 4247 O O . PHE B 1 226 ? -4.246 1.482 -2.609 1 95.94 226 PHE B O 1
ATOM 4254 N N . ALA B 1 227 ? -3.15 0.406 -4.238 1 91.12 227 ALA B N 1
ATOM 4255 C CA . ALA B 1 227 ? -3.221 1.522 -5.18 1 91.12 227 ALA B CA 1
ATOM 4256 C C . ALA B 1 227 ? -4.637 1.695 -5.723 1 91.12 227 ALA B C 1
ATOM 4258 O O . ALA B 1 227 ? -4.973 2.746 -6.273 1 91.12 227 ALA B O 1
ATOM 4259 N N . ALA B 1 228 ? -5.484 0.634 -5.48 1 90.31 228 ALA B N 1
ATOM 4260 C CA . ALA B 1 228 ? -6.797 0.672 -6.117 1 90.31 228 ALA B CA 1
ATOM 4261 C C . ALA B 1 228 ? -7.914 0.689 -5.074 1 90.31 228 ALA B C 1
ATOM 4263 O O . ALA B 1 228 ? -9.055 1.047 -5.383 1 90.31 228 ALA B O 1
ATOM 4264 N N . SER B 1 229 ? -7.578 0.299 -3.893 1 92 229 SER B N 1
ATOM 4265 C CA . SER B 1 229 ? -8.641 0.249 -2.889 1 92 229 SER B CA 1
ATOM 4266 C C . SER B 1 229 ? -8.055 0.254 -1.478 1 92 229 SER B C 1
ATOM 4268 O O . SER B 1 229 ? -6.875 -0.037 -1.284 1 92 229 SER B O 1
ATOM 4270 N N . GLY B 1 230 ? -8.961 0.612 -0.525 1 95.94 230 GLY B N 1
ATOM 4271 C CA . GLY B 1 230 ? -8.609 0.444 0.877 1 95.94 230 GLY B CA 1
ATOM 4272 C C . GLY B 1 230 ? -8.703 -0.996 1.346 1 95.94 230 GLY B C 1
ATOM 4273 O O . GLY B 1 230 ? -9.07 -1.883 0.575 1 95.94 230 GLY B O 1
ATOM 4274 N N . LEU B 1 231 ? -8.391 -1.276 2.582 1 97.88 231 LEU B N 1
ATOM 4275 C CA . LEU B 1 231 ? -8.219 -2.615 3.137 1 97.88 231 LEU B CA 1
ATOM 4276 C C . LEU B 1 231 ? -9.555 -3.336 3.244 1 97.88 231 LEU B C 1
ATOM 4278 O O . LEU B 1 231 ? -9.656 -4.516 2.908 1 97.88 231 LEU B O 1
ATOM 4282 N N . LEU B 1 232 ? -10.609 -2.625 3.758 1 98.38 232 LEU B N 1
ATOM 4283 C CA . LEU B 1 232 ? -11.883 -3.275 4.039 1 98.38 232 LEU B CA 1
ATOM 4284 C C . LEU B 1 232 ? -12.555 -3.748 2.752 1 98.38 232 LEU B C 1
ATOM 4286 O O . LEU B 1 232 ? -13.156 -4.824 2.719 1 98.38 232 LEU B O 1
ATOM 4290 N N . LYS B 1 233 ? -12.43 -3.002 1.733 1 96.88 233 LYS B N 1
ATOM 4291 C CA . LYS B 1 233 ? -12.922 -3.453 0.437 1 96.88 233 LYS B CA 1
ATOM 4292 C C . LYS B 1 233 ? -12.148 -4.672 -0.056 1 96.88 233 LYS B C 1
ATOM 4294 O O . LYS B 1 233 ? -12.727 -5.605 -0.605 1 96.88 233 LYS B O 1
ATOM 4299 N N . ILE B 1 234 ? -10.828 -4.664 0.086 1 97.12 234 ILE B N 1
ATOM 4300 C CA . ILE B 1 234 ? -10.016 -5.82 -0.285 1 97.12 234 ILE B CA 1
ATOM 4301 C C . ILE B 1 234 ? -10.523 -7.062 0.438 1 97.12 234 ILE B C 1
ATOM 4303 O O . ILE B 1 234 ? -10.672 -8.125 -0.17 1 97.12 234 ILE B O 1
ATOM 4307 N N . ILE B 1 235 ? -10.82 -6.906 1.694 1 97.88 235 ILE B N 1
ATOM 4308 C CA . ILE B 1 235 ? -11.336 -8.016 2.494 1 97.88 235 ILE B CA 1
ATOM 4309 C C . ILE B 1 235 ? -12.695 -8.453 1.957 1 97.88 235 ILE B C 1
ATOM 4311 O O . ILE B 1 235 ? -12.953 -9.648 1.792 1 97.88 235 ILE B O 1
ATOM 4315 N N . ASP B 1 236 ? -13.594 -7.48 1.671 1 96.31 236 ASP B N 1
ATOM 4316 C CA . ASP B 1 236 ? -14.914 -7.785 1.123 1 96.31 236 ASP B CA 1
ATOM 4317 C C . ASP B 1 236 ? -14.797 -8.547 -0.195 1 96.31 236 ASP B C 1
ATOM 4319 O O . ASP B 1 236 ? -15.555 -9.492 -0.443 1 96.31 236 ASP B O 1
ATOM 4323 N N . PHE B 1 237 ? -13.883 -8.148 -1.036 1 94.56 237 PHE B N 1
ATOM 4324 C CA . PHE B 1 237 ? -13.719 -8.781 -2.342 1 94.56 237 PHE B CA 1
ATOM 4325 C C . PHE B 1 237 ? -13.117 -10.172 -2.201 1 94.56 237 PHE B C 1
ATOM 4327 O O . PHE B 1 237 ? -13.43 -11.07 -2.988 1 94.56 237 PHE B O 1
ATOM 4334 N N . GLY B 1 238 ? -12.258 -10.375 -1.226 1 94.19 238 GLY B N 1
ATOM 4335 C CA . GLY B 1 238 ? -11.641 -11.672 -0.991 1 94.19 238 GLY B CA 1
ATOM 4336 C C . GLY B 1 238 ? -12.555 -12.648 -0.263 1 94.19 238 GLY B C 1
ATOM 4337 O O . GLY B 1 238 ? -12.336 -13.859 -0.306 1 94.19 238 GLY B O 1
ATOM 4338 N N . GLY B 1 239 ? -13.586 -12.102 0.42 1 95.5 239 GLY B N 1
ATOM 4339 C CA . GLY B 1 239 ? -14.469 -12.906 1.243 1 95.5 239 GLY B CA 1
ATOM 4340 C C . GLY B 1 239 ? -14.086 -12.914 2.711 1 95.5 239 GLY B C 1
ATOM 4341 O O . GLY B 1 239 ? -12.977 -13.32 3.066 1 95.5 239 GLY B O 1
ATOM 4342 N N . LEU B 1 240 ? -14.992 -12.539 3.537 1 97.75 240 LEU B N 1
ATOM 4343 C CA . LEU B 1 240 ? -14.719 -12.398 4.961 1 97.75 240 LEU B CA 1
ATOM 4344 C C . LEU B 1 240 ? -14.43 -13.758 5.598 1 97.75 240 LEU B C 1
ATOM 4346 O O . LEU B 1 240 ? -13.641 -13.852 6.539 1 97.75 240 LEU B O 1
ATOM 4350 N N . ASP B 1 241 ? -15.062 -14.789 5.109 1 96.38 241 ASP B N 1
ATOM 4351 C CA . ASP B 1 241 ? -14.789 -16.125 5.621 1 96.38 241 ASP B CA 1
ATOM 4352 C C . ASP B 1 241 ? -13.352 -16.547 5.324 1 96.38 241 ASP B C 1
ATOM 4354 O O . ASP B 1 241 ? -12.672 -17.109 6.184 1 96.38 241 ASP B O 1
ATOM 4358 N N . VAL B 1 242 ? -12.891 -16.281 4.141 1 94.44 242 VAL B N 1
ATOM 4359 C CA . VAL B 1 242 ? -11.523 -16.594 3.738 1 94.44 242 VAL B CA 1
ATOM 4360 C C . VAL B 1 242 ? -10.539 -15.781 4.578 1 94.44 242 VAL B C 1
ATOM 4362 O O . VAL B 1 242 ? -9.578 -16.344 5.129 1 94.44 242 VAL B O 1
ATOM 4365 N N . TRP B 1 243 ? -10.797 -14.5 4.758 1 96.94 243 TRP B N 1
ATOM 4366 C CA . TRP B 1 243 ? -9.914 -13.625 5.527 1 96.94 243 TRP B CA 1
ATOM 4367 C C . TRP B 1 243 ? -9.906 -14.023 7 1 96.94 243 TRP B C 1
ATOM 4369 O O . TRP B 1 243 ? -8.875 -13.93 7.668 1 96.94 243 TRP B O 1
ATOM 4379 N N . SER B 1 244 ? -11.117 -14.383 7.504 1 97.06 244 SER B N 1
ATOM 4380 C CA . SER B 1 244 ? -11.172 -14.875 8.875 1 97.06 244 SER B CA 1
ATOM 4381 C C . SER B 1 244 ? -10.211 -16.047 9.086 1 97.06 244 SER B C 1
ATOM 4383 O O . SER B 1 244 ? -9.453 -16.062 10.055 1 97.06 244 SER B O 1
ATOM 4385 N N . SER B 1 245 ? -10.188 -16.938 8.18 1 94.5 245 SER B N 1
ATOM 4386 C CA . SER B 1 245 ? -9.312 -18.109 8.242 1 94.5 245 SER B CA 1
ATOM 4387 C C . SER B 1 245 ? -7.848 -17.703 8.117 1 94.5 245 SER B C 1
ATOM 4389 O O . SER B 1 245 ? -7 -18.172 8.875 1 94.5 245 SER B O 1
ATOM 4391 N N . VAL B 1 246 ? -7.523 -16.844 7.215 1 95.12 246 VAL B N 1
ATOM 4392 C CA . VAL B 1 246 ? -6.16 -16.375 6.977 1 95.12 246 VAL B CA 1
ATOM 4393 C C . VAL B 1 246 ? -5.625 -15.68 8.219 1 95.12 246 VAL B C 1
ATOM 4395 O O . VAL B 1 246 ? -4.512 -15.961 8.672 1 95.12 246 VAL B O 1
ATOM 4398 N N . LEU B 1 247 ? -6.426 -14.766 8.773 1 96.94 247 LEU B N 1
ATOM 4399 C CA . LEU B 1 247 ? -6.023 -14.031 9.969 1 96.94 247 LEU B CA 1
ATOM 4400 C C . LEU B 1 247 ? -5.781 -14.984 11.133 1 96.94 247 LEU B C 1
ATOM 4402 O O . LEU B 1 247 ? -4.789 -14.844 11.859 1 96.94 247 LEU B O 1
ATOM 4406 N N . GLN B 1 248 ? -6.668 -15.914 11.297 1 94.38 248 GLN B N 1
ATOM 4407 C CA . GLN B 1 248 ? -6.531 -16.891 12.383 1 94.38 248 GLN B CA 1
ATOM 4408 C C . GLN B 1 248 ? -5.23 -17.672 12.258 1 94.38 248 GLN B C 1
ATOM 4410 O O . GLN B 1 248 ? -4.555 -17.922 13.258 1 94.38 248 GLN B O 1
ATOM 4415 N N . ASN B 1 249 ? -4.852 -18 11.086 1 93.75 249 ASN B N 1
ATOM 4416 C CA . ASN B 1 249 ? -3.699 -18.875 10.867 1 93.75 249 ASN B CA 1
ATOM 4417 C C . ASN B 1 249 ? -2.395 -18.078 10.859 1 93.75 249 ASN B C 1
ATOM 4419 O O . ASN B 1 249 ? -1.357 -18.578 11.289 1 93.75 249 ASN B O 1
ATOM 4423 N N . LEU B 1 250 ? -2.4 -16.828 10.422 1 96.75 250 LEU B N 1
ATOM 4424 C CA . LEU B 1 250 ? -1.145 -16.141 10.125 1 96.75 250 LEU B CA 1
ATOM 4425 C C . LEU B 1 250 ? -0.78 -15.172 11.242 1 96.75 250 LEU B C 1
ATOM 4427 O O . LEU B 1 250 ? 0.371 -14.742 11.344 1 96.75 250 LEU B O 1
ATOM 4431 N N . GLN B 1 251 ? -1.726 -14.734 12.086 1 96.94 251 GLN B N 1
ATOM 4432 C CA . GLN B 1 251 ? -1.415 -13.758 13.125 1 96.94 251 GLN B CA 1
ATOM 4433 C C . GLN B 1 251 ? -0.234 -14.211 13.977 1 96.94 251 GLN B C 1
ATOM 4435 O O . GLN B 1 251 ? 0.635 -13.414 14.32 1 96.94 251 GLN B O 1
ATOM 4440 N N . LYS B 1 252 ? -0.191 -15.547 14.297 1 96.25 252 LYS B N 1
ATOM 4441 C CA . LYS B 1 252 ? 0.842 -16.078 15.18 1 96.25 252 LYS B CA 1
ATOM 4442 C C . LYS B 1 252 ? 2.207 -16.062 14.5 1 96.25 252 LYS B C 1
ATOM 4444 O O . LYS B 1 252 ? 3.238 -16.203 15.164 1 96.25 252 LYS B O 1
ATOM 4449 N N . GLU B 1 253 ? 2.176 -15.977 13.117 1 96.31 253 GLU B N 1
ATOM 4450 C CA . GLU B 1 253 ? 3.412 -16.016 12.344 1 96.31 253 GLU B CA 1
ATOM 4451 C C . GLU B 1 253 ? 3.969 -14.625 12.109 1 96.31 253 GLU B C 1
ATOM 4453 O O . GLU B 1 253 ? 5.121 -14.469 11.703 1 96.31 253 GLU B O 1
ATOM 4458 N N . ILE B 1 254 ? 3.199 -13.539 12.32 1 97.5 254 ILE B N 1
ATOM 4459 C CA . ILE B 1 254 ? 3.584 -12.156 12.047 1 97.5 254 ILE B CA 1
ATOM 4460 C C . ILE B 1 254 ? 4.535 -11.664 13.133 1 97.5 254 ILE B C 1
ATOM 4462 O O . ILE B 1 254 ? 4.324 -11.922 14.32 1 97.5 254 ILE B O 1
ATOM 4466 N N . GLU B 1 255 ? 5.57 -11.008 12.766 1 97.5 255 GLU B N 1
ATOM 4467 C CA . GLU B 1 255 ? 6.543 -10.461 13.703 1 97.5 255 GLU B CA 1
ATOM 4468 C C . GLU B 1 255 ? 5.863 -9.594 14.758 1 97.5 255 GLU B C 1
ATOM 4470 O O . GLU B 1 255 ? 5.156 -8.641 14.43 1 97.5 255 GLU B O 1
ATOM 4475 N N . SER B 1 256 ? 6.039 -9.953 16.031 1 97 256 SER B N 1
ATOM 4476 C CA . SER B 1 256 ? 5.352 -9.25 17.109 1 97 256 SER B CA 1
ATOM 4477 C C . SER B 1 256 ? 6.332 -8.797 18.188 1 97 256 SER B C 1
ATOM 4479 O O . SER B 1 256 ? 5.938 -8.141 19.156 1 97 256 SER B O 1
ATOM 4481 N N . GLU B 1 257 ? 7.566 -9.102 18.016 1 95.25 257 GLU B N 1
ATOM 4482 C CA . GLU B 1 257 ? 8.57 -8.695 19 1 95.25 257 GLU B CA 1
ATOM 4483 C C . GLU B 1 257 ? 8.977 -7.238 18.812 1 95.25 257 GLU B C 1
ATOM 4485 O O . GLU B 1 257 ? 8.953 -6.719 17.703 1 95.25 257 GLU B O 1
ATOM 4490 N N . VAL B 1 258 ? 9.273 -6.609 19.922 1 95.88 258 VAL B N 1
ATOM 4491 C CA . VAL B 1 258 ? 9.906 -5.293 19.891 1 95.88 258 VAL B CA 1
ATOM 4492 C C . VAL B 1 258 ? 11.43 -5.449 19.891 1 95.88 258 VAL B C 1
ATOM 4494 O O . VAL B 1 258 ? 12.008 -5.93 20.875 1 95.88 258 VAL B O 1
ATOM 4497 N N . ARG B 1 259 ? 12.031 -5.113 18.781 1 94.81 259 ARG B N 1
ATOM 4498 C CA . ARG B 1 259 ? 13.477 -5.301 18.688 1 94.81 259 ARG B CA 1
ATOM 4499 C C . ARG B 1 259 ? 14.094 -4.301 17.719 1 94.81 259 ARG B C 1
ATOM 4501 O O . ARG B 1 259 ? 13.398 -3.727 16.891 1 94.81 259 ARG B O 1
ATOM 4508 N N . GLU B 1 260 ? 15.344 -4.129 17.938 1 95.44 260 GLU B N 1
ATOM 4509 C CA . GLU B 1 260 ? 16.125 -3.338 16.984 1 95.44 260 GLU B CA 1
ATOM 4510 C C . GLU B 1 260 ? 16.531 -4.176 15.773 1 95.44 260 GLU B C 1
ATOM 4512 O O . GLU B 1 260 ? 17.047 -5.285 15.93 1 95.44 260 GLU B O 1
ATOM 4517 N N . PHE B 1 261 ? 16.266 -3.727 14.609 1 97.12 261 PHE B N 1
ATOM 4518 C CA . PHE B 1 261 ? 16.703 -4.418 13.406 1 97.12 261 PHE B CA 1
ATOM 4519 C C . PHE B 1 261 ? 18.172 -4.125 13.125 1 97.12 261 PHE B C 1
ATOM 4521 O O . PHE B 1 261 ? 18.547 -2.977 12.883 1 97.12 261 PHE B O 1
ATOM 4528 N N . THR B 1 262 ? 18.969 -5.152 13.086 1 97.31 262 THR B N 1
ATOM 4529 C CA . THR B 1 262 ? 20.422 -5.031 12.953 1 97.31 262 THR B CA 1
ATOM 4530 C C . THR B 1 262 ? 20.797 -4.379 11.625 1 97.31 262 THR B C 1
ATOM 4532 O O . THR B 1 262 ? 21.734 -3.6 11.555 1 97.31 262 THR B O 1
ATOM 4535 N N . ILE B 1 263 ? 20.062 -4.688 10.641 1 96.88 263 ILE B N 1
ATOM 4536 C CA . ILE B 1 263 ? 20.375 -4.164 9.312 1 96.88 263 ILE B CA 1
ATOM 4537 C C . ILE B 1 263 ? 20.25 -2.643 9.312 1 96.88 263 ILE B C 1
ATOM 4539 O O . ILE B 1 263 ? 21.078 -1.944 8.727 1 96.88 263 ILE B O 1
ATOM 4543 N N . ILE B 1 264 ? 19.219 -2.094 9.938 1 97.81 264 ILE B N 1
ATOM 4544 C CA . ILE B 1 264 ? 19.031 -0.651 10.031 1 97.81 264 ILE B CA 1
ATOM 4545 C C . ILE B 1 264 ? 20.109 -0.042 10.914 1 97.81 264 ILE B C 1
ATOM 4547 O O . ILE B 1 264 ? 20.719 0.974 10.562 1 97.81 264 ILE B O 1
ATOM 4551 N N . LYS B 1 265 ? 20.344 -0.679 12.055 1 97.56 265 LYS B N 1
ATOM 4552 C CA . LYS B 1 265 ? 21.375 -0.212 12.992 1 97.56 265 LYS B CA 1
ATOM 4553 C C . LYS B 1 265 ? 22.734 -0.096 12.312 1 97.56 265 LYS B C 1
ATOM 4555 O O . LYS B 1 265 ? 23.422 0.907 12.477 1 97.56 265 LYS B O 1
ATOM 4560 N N . ASP B 1 266 ? 23.078 -1.124 11.547 1 97.94 266 ASP B N 1
ATOM 4561 C CA . ASP B 1 266 ? 24.359 -1.155 10.859 1 97.94 266 ASP B CA 1
ATOM 4562 C C . ASP B 1 266 ? 24.453 -0.033 9.828 1 97.94 266 ASP B C 1
ATOM 4564 O O . ASP B 1 266 ? 25.484 0.631 9.727 1 97.94 266 ASP B O 1
ATOM 4568 N N . LEU B 1 267 ? 23.422 0.177 9.102 1 98.19 267 LEU B N 1
ATOM 4569 C CA . LEU B 1 267 ? 23.422 1.229 8.086 1 98.19 267 LEU B CA 1
ATOM 4570 C C . LEU B 1 267 ? 23.547 2.604 8.734 1 98.19 267 LEU B C 1
ATOM 4572 O O . LEU B 1 267 ? 24.344 3.43 8.297 1 98.19 267 LEU B O 1
ATOM 4576 N N . VAL B 1 268 ? 22.766 2.848 9.797 1 98.19 268 VAL B N 1
ATOM 4577 C CA . VAL B 1 268 ? 22.812 4.121 10.508 1 98.19 268 VAL B CA 1
ATOM 4578 C C . VAL B 1 268 ? 24.188 4.336 11.102 1 98.19 268 VAL B C 1
ATOM 4580 O O . VAL B 1 268 ? 24.766 5.426 11.008 1 98.19 268 VAL B O 1
ATOM 4583 N N . GLY B 1 269 ? 24.75 3.314 11.695 1 98.06 269 GLY B N 1
ATOM 4584 C CA . GLY B 1 269 ? 26.078 3.379 12.281 1 98.06 269 GLY B CA 1
ATOM 4585 C C . GLY B 1 269 ? 27.156 3.725 11.266 1 98.06 269 GLY B C 1
ATOM 4586 O O . GLY B 1 269 ? 28.172 4.344 11.617 1 98.06 269 GLY B O 1
ATOM 4587 N N . ASN B 1 270 ? 26.969 3.369 10 1 97.94 270 ASN B N 1
ATOM 4588 C CA . ASN B 1 270 ? 27.906 3.643 8.93 1 97.94 270 ASN B CA 1
ATOM 4589 C C . ASN B 1 270 ? 27.562 4.934 8.188 1 97.94 270 ASN B C 1
ATOM 4591 O O . ASN B 1 270 ? 28.062 5.18 7.094 1 97.94 270 ASN B O 1
ATOM 4595 N N . ASN B 1 271 ? 26.641 5.656 8.672 1 97.12 271 ASN B N 1
ATOM 4596 C CA . ASN B 1 271 ? 26.188 6.941 8.148 1 97.12 271 ASN B CA 1
ATOM 4597 C C . ASN B 1 271 ? 25.547 6.793 6.773 1 97.12 271 ASN B C 1
ATOM 4599 O O . ASN B 1 271 ? 25.594 7.707 5.949 1 97.12 271 ASN B O 1
ATOM 4603 N N . ALA B 1 272 ? 25.094 5.59 6.504 1 96.44 272 ALA B N 1
ATOM 4604 C CA . ALA B 1 272 ? 24.266 5.332 5.328 1 96.44 272 ALA B CA 1
ATOM 4605 C C . ALA B 1 272 ? 22.797 5.613 5.613 1 96.44 272 ALA B C 1
ATOM 4607 O O . ALA B 1 272 ? 22.047 4.703 5.957 1 96.44 272 ALA B O 1
ATOM 4608 N N . LEU B 1 273 ? 22.391 6.809 5.469 1 96.25 273 LEU B N 1
ATOM 4609 C CA . LEU B 1 273 ? 21.109 7.266 5.977 1 96.25 273 LEU B CA 1
ATOM 4610 C C . LEU B 1 273 ? 20.094 7.391 4.844 1 96.25 273 LEU B C 1
ATOM 4612 O O . LEU B 1 273 ? 19.016 7.969 5.031 1 96.25 273 LEU B O 1
ATOM 4616 N N . GLY B 1 274 ? 20.391 6.871 3.645 1 95.31 274 GLY B N 1
ATOM 4617 C CA . GLY B 1 274 ? 19.484 6.922 2.51 1 95.31 274 GLY B CA 1
ATOM 4618 C C . GLY B 1 274 ? 19.875 7.98 1.489 1 95.31 274 GLY B C 1
ATOM 4619 O O . GLY B 1 274 ? 21.047 8.25 1.278 1 95.31 274 GLY B O 1
ATOM 4620 N N . VAL B 1 275 ? 18.969 8.547 0.854 1 93.94 275 VAL B N 1
ATOM 4621 C CA . VAL B 1 275 ? 19.172 9.477 -0.25 1 93.94 275 VAL B CA 1
ATOM 4622 C C . VAL B 1 275 ? 19.984 10.688 0.233 1 93.94 275 VAL B C 1
ATOM 4624 O O . VAL B 1 275 ? 20.891 11.156 -0.461 1 93.94 275 VAL B O 1
ATOM 4627 N N . LYS B 1 276 ? 19.703 11.18 1.485 1 90.62 276 LYS B N 1
ATOM 4628 C CA . LYS B 1 276 ? 20.312 12.406 2.002 1 90.62 276 LYS B CA 1
ATOM 4629 C C . LYS B 1 276 ? 21.828 12.234 2.168 1 90.62 276 LYS B C 1
ATOM 4631 O O . LYS B 1 276 ? 22.562 13.219 2.236 1 90.62 276 LYS B O 1
ATOM 4636 N N . ARG B 1 277 ? 22.312 10.984 2.223 1 93 277 ARG B N 1
ATOM 4637 C CA . ARG B 1 277 ? 23.75 10.734 2.35 1 93 277 ARG B CA 1
ATOM 4638 C C . ARG B 1 277 ? 24.266 9.93 1.164 1 93 277 ARG B C 1
ATOM 4640 O O . ARG B 1 277 ? 25.406 9.461 1.179 1 93 277 ARG B O 1
ATOM 4647 N N . GLY B 1 278 ? 23.422 9.672 0.236 1 93.25 278 GLY B N 1
ATOM 4648 C CA . GLY B 1 278 ? 23.828 9.039 -1.012 1 93.25 278 GLY B CA 1
ATOM 4649 C C . GLY B 1 278 ? 23.859 7.523 -0.928 1 93.25 278 GLY B C 1
ATOM 4650 O O . GLY B 1 278 ? 24.203 6.848 -1.901 1 93.25 278 GLY B O 1
ATOM 4651 N N . LYS B 1 279 ? 23.594 7.012 0.275 1 95.19 279 LYS B N 1
ATOM 4652 C CA . LYS B 1 279 ? 23.609 5.559 0.43 1 95.19 279 LYS B CA 1
ATOM 4653 C C . LYS B 1 279 ? 22.703 5.117 1.575 1 95.19 279 LYS B C 1
ATOM 4655 O O . LYS B 1 279 ? 22.672 5.758 2.629 1 95.19 279 LYS B O 1
ATOM 4660 N N . GLY B 1 280 ? 21.984 4.105 1.439 1 96.56 280 GLY B N 1
ATOM 4661 C CA . GLY B 1 280 ? 21.172 3.379 2.412 1 96.56 280 GLY B CA 1
ATOM 4662 C C . GLY B 1 280 ? 21.031 1.905 2.082 1 96.56 280 GLY B C 1
ATOM 4663 O O . GLY B 1 280 ? 22.031 1.212 1.862 1 96.56 280 GLY B O 1
ATOM 4664 N N . PHE B 1 281 ? 19.797 1.436 1.935 1 97.69 281 PHE B N 1
ATOM 4665 C CA . PHE B 1 281 ? 19.594 0.089 1.41 1 97.69 281 PHE B CA 1
ATOM 4666 C C . PHE B 1 281 ? 20.078 -0.007 -0.031 1 97.69 281 PHE B C 1
ATOM 4668 O O . PHE B 1 281 ? 20.562 -1.059 -0.46 1 97.69 281 PHE B O 1
ATOM 4675 N N . PHE B 1 282 ? 19.922 1.108 -0.702 1 95.69 282 PHE B N 1
ATOM 4676 C CA . PHE B 1 282 ? 20.406 1.229 -2.076 1 95.69 282 PHE B CA 1
ATOM 4677 C C . PHE B 1 282 ? 21.391 2.379 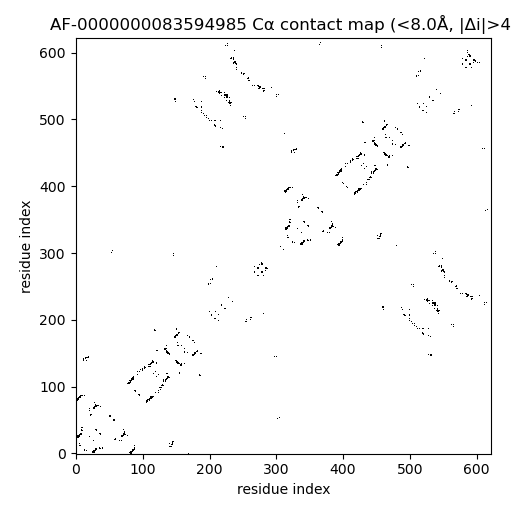-2.207 1 95.69 282 PHE B C 1
ATOM 4679 O O . PHE B 1 282 ? 21.656 3.094 -1.236 1 95.69 282 PHE B O 1
ATOM 4686 N N . GLU B 1 283 ? 21.969 2.525 -3.414 1 94.88 283 GLU B N 1
ATOM 4687 C CA . GLU B 1 283 ? 22.938 3.584 -3.672 1 94.88 283 GLU B CA 1
ATOM 4688 C C . GLU B 1 283 ? 22.312 4.723 -4.473 1 94.88 283 GLU B C 1
ATOM 4690 O O . GLU B 1 283 ? 21.516 4.488 -5.387 1 94.88 283 GLU B O 1
ATOM 4695 N N . TYR B 1 284 ? 22.609 5.887 -4.078 1 93.06 284 TYR B N 1
ATOM 4696 C CA . TYR B 1 284 ? 22.141 7.113 -4.707 1 93.06 284 TYR B CA 1
ATOM 4697 C C . TYR B 1 284 ? 23.297 8.047 -5.027 1 93.06 284 TYR B C 1
ATOM 4699 O O . TYR B 1 284 ? 23.484 9.055 -4.352 1 93.06 284 TYR B O 1
ATOM 4707 N N . PRO B 1 285 ? 23.938 7.703 -6.207 1 85.56 285 PRO B N 1
ATOM 4708 C CA . PRO B 1 285 ? 25.109 8.523 -6.535 1 85.56 285 PRO B CA 1
ATOM 4709 C C . PRO B 1 285 ? 24.734 9.938 -6.973 1 85.56 285 PRO B C 1
ATOM 4711 O O . PRO B 1 285 ? 23.625 10.156 -7.484 1 85.56 285 PRO B O 1
ATOM 4714 N N . ASN B 1 286 ? 25.281 11.062 -6.645 1 67.69 286 ASN B N 1
ATOM 4715 C CA . ASN B 1 286 ? 25.188 12.477 -6.992 1 67.69 286 ASN B CA 1
ATOM 4716 C C . ASN B 1 286 ? 24.406 13.258 -5.945 1 67.69 286 ASN B C 1
ATOM 4718 O O . ASN B 1 286 ? 23.422 12.742 -5.387 1 67.69 286 ASN B O 1
ATOM 4722 N N . LYS B 1 287 ? 25 14.109 -5.234 1 57.56 287 LYS B N 1
ATOM 4723 C CA . LYS B 1 287 ? 24.578 14.781 -4.008 1 57.56 287 LYS B CA 1
ATOM 4724 C C . LYS B 1 287 ? 23.531 15.844 -4.301 1 57.56 287 LYS B C 1
ATOM 4726 O O . LYS B 1 287 ? 22.859 16.344 -3.389 1 57.56 287 LYS B O 1
ATOM 4731 N N . GLY B 1 288 ? 23.469 16.797 -5.281 1 52.25 288 GLY B N 1
ATOM 4732 C CA . GLY B 1 288 ? 22.703 18.016 -5.203 1 52.25 288 GLY B CA 1
ATOM 4733 C C . GLY B 1 288 ? 21.219 17.781 -4.98 1 52.25 288 GLY B C 1
ATOM 4734 O O . GLY B 1 288 ? 20.812 16.703 -4.551 1 52.25 288 GLY B O 1
ATOM 4735 N N . PHE B 1 289 ? 20.344 18.859 -5.312 1 56.69 289 PHE B N 1
ATOM 4736 C CA . PHE B 1 289 ? 18.906 18.625 -5.27 1 56.69 289 PHE B CA 1
ATOM 4737 C C . PHE B 1 289 ? 18.547 17.297 -5.949 1 56.69 289 PHE B C 1
ATOM 4739 O O . PHE B 1 289 ? 18.828 17.125 -7.141 1 56.69 289 PHE B O 1
ATOM 4746 N N . ASP B 1 290 ? 18.125 16.281 -5.055 1 75.06 290 ASP B N 1
ATOM 4747 C CA . ASP B 1 290 ? 18.344 14.875 -5.375 1 75.06 290 ASP B CA 1
ATOM 4748 C C . ASP B 1 290 ? 17.406 14.398 -6.477 1 75.06 290 ASP B C 1
ATOM 4750 O O . ASP B 1 290 ? 16.188 14.562 -6.367 1 75.06 290 ASP B O 1
ATOM 4754 N N . GLU B 1 291 ? 17.984 14.5 -7.73 1 86.25 291 GLU B N 1
ATOM 4755 C CA . GLU B 1 291 ? 17.344 13.875 -8.883 1 86.25 291 GLU B CA 1
ATOM 4756 C C . GLU B 1 291 ? 16.484 12.688 -8.461 1 86.25 291 GLU B C 1
ATOM 4758 O O . GLU B 1 291 ? 15.398 12.469 -9.016 1 86.25 291 GLU B O 1
ATOM 4763 N N . PHE B 1 292 ? 16.844 12.141 -7.406 1 89.94 292 PHE B N 1
ATOM 4764 C CA . PHE B 1 292 ? 16.125 10.953 -6.957 1 89.94 292 PHE B CA 1
ATOM 4765 C C . PHE B 1 292 ? 14.812 11.344 -6.293 1 89.94 292 PHE B C 1
ATOM 4767 O O . PHE B 1 292 ? 13.797 10.68 -6.496 1 89.94 292 PHE B O 1
ATOM 4774 N N . VAL B 1 293 ? 14.867 12.406 -5.547 1 91.38 293 VAL B N 1
ATOM 4775 C CA . VAL B 1 293 ? 13.656 12.867 -4.871 1 91.38 293 VAL B CA 1
ATOM 4776 C C . VAL B 1 293 ? 12.648 13.375 -5.898 1 91.38 293 VAL B C 1
ATOM 4778 O O . VAL B 1 293 ? 11.469 13.031 -5.836 1 91.38 293 VAL B O 1
ATOM 4781 N N . LEU B 1 294 ? 13.094 14.117 -6.871 1 92.25 294 LEU B N 1
ATOM 4782 C CA . LEU B 1 294 ? 12.219 14.664 -7.902 1 92.25 294 LEU B CA 1
ATOM 4783 C C . LEU B 1 294 ? 11.633 13.555 -8.766 1 92.25 294 LEU B C 1
ATOM 4785 O O . LEU B 1 294 ? 10.477 13.641 -9.188 1 92.25 294 LEU B O 1
ATOM 4789 N N . GLN B 1 295 ? 12.422 12.547 -8.984 1 91.62 295 GLN B N 1
ATOM 4790 C CA . GLN B 1 295 ? 11.922 11.414 -9.758 1 91.62 295 GLN B CA 1
ATOM 4791 C C . GLN B 1 295 ? 10.812 10.68 -9.008 1 91.62 295 GLN B C 1
ATOM 4793 O O . GLN B 1 295 ? 9.781 10.352 -9.594 1 91.62 295 GLN B O 1
ATOM 4798 N N . ARG B 1 296 ? 11.102 10.438 -7.75 1 92 296 ARG B N 1
ATOM 4799 C CA . ARG B 1 296 ? 10.07 9.812 -6.922 1 92 296 ARG B CA 1
ATOM 4800 C C . ARG B 1 296 ? 8.805 10.664 -6.891 1 92 296 ARG B C 1
ATOM 4802 O O . ARG B 1 296 ? 7.699 10.141 -7.016 1 92 296 ARG B O 1
ATOM 4809 N N . ASP B 1 297 ? 8.961 11.961 -6.703 1 95.38 297 ASP B N 1
ATOM 4810 C CA . ASP B 1 297 ? 7.812 12.859 -6.617 1 95.38 297 ASP B CA 1
ATOM 4811 C C . ASP B 1 297 ? 7.059 12.914 -7.945 1 95.38 297 ASP B C 1
ATOM 4813 O O . ASP B 1 297 ? 5.832 13.039 -7.965 1 95.38 297 ASP B O 1
ATOM 4817 N N . SER B 1 298 ? 7.789 12.844 -9.07 1 95.12 298 SER B N 1
ATOM 4818 C CA . SER B 1 298 ? 7.156 12.773 -10.383 1 95.12 298 SER B CA 1
ATOM 4819 C C . SER B 1 298 ? 6.242 11.555 -10.5 1 95.12 298 SER B C 1
ATOM 4821 O O . SER B 1 298 ? 5.113 11.664 -10.977 1 95.12 298 SER B O 1
ATOM 4823 N N . GLU B 1 299 ? 6.711 10.43 -9.984 1 92.81 299 GLU B N 1
ATOM 4824 C CA . GLU B 1 299 ? 5.91 9.203 -10.016 1 92.81 299 GLU B CA 1
ATOM 4825 C C . GLU B 1 299 ? 4.672 9.336 -9.141 1 92.81 299 GLU B C 1
ATOM 4827 O O . GLU B 1 299 ? 3.58 8.914 -9.531 1 92.81 299 GLU B O 1
ATOM 4832 N N . LEU B 1 300 ? 4.828 9.883 -7.988 1 96.25 300 LEU B N 1
ATOM 4833 C CA . LEU B 1 300 ? 3.709 10.094 -7.074 1 96.25 300 LEU B CA 1
ATOM 4834 C C . LEU B 1 300 ? 2.695 11.062 -7.672 1 96.25 300 LEU B C 1
ATOM 4836 O O . LEU B 1 300 ? 1.486 10.883 -7.52 1 96.25 300 LEU B O 1
ATOM 4840 N N . LEU B 1 301 ? 3.215 12.086 -8.359 1 96.5 301 LEU B N 1
ATOM 4841 C CA . LEU B 1 301 ? 2.342 13.078 -8.977 1 96.5 301 LEU B CA 1
ATOM 4842 C C . LEU B 1 301 ? 1.499 12.453 -10.086 1 96.5 301 LEU B C 1
ATOM 4844 O O . LEU B 1 301 ? 0.305 12.742 -10.195 1 96.5 301 LEU B O 1
ATOM 4848 N N . LYS B 1 302 ? 2.096 11.617 -10.898 1 93.12 302 LYS B N 1
ATOM 4849 C CA . LYS B 1 302 ? 1.35 10.914 -11.938 1 93.12 302 LYS B CA 1
ATOM 4850 C C . LYS B 1 302 ? 0.224 10.078 -11.344 1 93.12 302 LYS B C 1
ATOM 4852 O O . LYS B 1 302 ? -0.896 10.078 -11.852 1 93.12 302 LYS B O 1
ATOM 4857 N N . HIS B 1 303 ? 0.545 9.414 -10.25 1 93.88 303 HIS B N 1
ATOM 4858 C CA . HIS B 1 303 ? -0.47 8.625 -9.562 1 93.88 303 HIS B CA 1
ATOM 4859 C C . HIS B 1 303 ? -1.584 9.508 -9.016 1 93.88 303 HIS B C 1
ATOM 4861 O O . HIS B 1 303 ? -2.766 9.188 -9.148 1 93.88 303 HIS B O 1
ATOM 4867 N N . LEU B 1 304 ? -1.21 10.602 -8.438 1 96.19 304 LEU B N 1
ATOM 4868 C CA . LEU B 1 304 ? -2.178 11.547 -7.891 1 96.19 304 LEU B CA 1
ATOM 4869 C C . LEU B 1 304 ? -3.119 12.055 -8.977 1 96.19 304 LEU B C 1
ATOM 4871 O O . LEU B 1 304 ? -4.34 12.047 -8.805 1 96.19 304 LEU B O 1
ATOM 4875 N N . ILE B 1 305 ? -2.535 12.492 -10.094 1 94.69 305 ILE B N 1
ATOM 4876 C CA . ILE B 1 305 ? -3.312 13.055 -11.195 1 94.69 305 ILE B CA 1
ATOM 4877 C C . ILE B 1 305 ? -4.285 12 -11.727 1 94.69 305 ILE B C 1
ATOM 4879 O O . ILE B 1 305 ? -5.469 12.281 -11.922 1 94.69 305 ILE B O 1
ATOM 4883 N N . ASN B 1 306 ? -3.852 10.781 -11.836 1 89.94 306 ASN B N 1
ATOM 4884 C CA . ASN B 1 306 ? -4.66 9.703 -12.398 1 89.94 306 ASN B CA 1
ATOM 4885 C C . ASN B 1 306 ? -5.797 9.312 -11.461 1 89.94 306 ASN B C 1
ATOM 4887 O O . ASN B 1 306 ? -6.879 8.938 -11.906 1 89.94 306 ASN B O 1
ATOM 4891 N N . THR B 1 307 ? -5.605 9.43 -10.211 1 91.88 307 THR B N 1
ATOM 4892 C CA . THR B 1 307 ? -6.559 8.859 -9.266 1 91.88 307 THR B CA 1
ATOM 4893 C C . THR B 1 307 ? -7.461 9.945 -8.688 1 91.88 307 THR B C 1
ATOM 4895 O O . THR B 1 307 ? -8.602 9.68 -8.305 1 91.88 307 THR B O 1
ATOM 4898 N N . HIS B 1 308 ? -6.973 11.227 -8.594 1 93.06 308 HIS B N 1
ATOM 4899 C CA . HIS B 1 308 ? -7.723 12.234 -7.859 1 93.06 308 HIS B CA 1
ATOM 4900 C C . HIS B 1 308 ? -8.133 13.391 -8.773 1 93.06 308 HIS B C 1
ATOM 4902 O O . HIS B 1 308 ? -9.008 14.18 -8.422 1 93.06 308 HIS B O 1
ATOM 4908 N N . TYR B 1 309 ? -7.52 13.508 -9.938 1 90.25 309 TYR B N 1
ATOM 4909 C CA . TYR B 1 309 ? -7.816 14.664 -10.773 1 90.25 309 TYR B CA 1
ATOM 4910 C C . TYR B 1 309 ? -8.391 14.234 -12.117 1 90.25 309 TYR B C 1
ATOM 4912 O O . TYR B 1 309 ? -9.062 15.016 -12.797 1 90.25 309 TYR B O 1
ATOM 4920 N N . ASN B 1 310 ? -8.102 13.07 -12.656 1 77 310 ASN B N 1
ATOM 4921 C CA . ASN B 1 310 ? -8.641 12.594 -13.93 1 77 310 ASN B CA 1
ATOM 4922 C C . ASN B 1 310 ? -9.875 11.719 -13.727 1 77 310 ASN B C 1
ATOM 4924 O O . ASN B 1 310 ? -10.312 11.031 -14.648 1 77 310 ASN B O 1
ATOM 4928 N N . ARG B 1 311 ? -10.43 11.891 -12.578 1 61.78 311 ARG B N 1
ATOM 4929 C CA . ARG B 1 311 ? -11.578 11 -12.43 1 61.78 311 ARG B CA 1
ATOM 4930 C C . ARG B 1 311 ? -12.844 11.641 -12.992 1 61.78 311 ARG B C 1
ATOM 4932 O O . ARG B 1 311 ? -13.023 12.859 -12.906 1 61.78 311 ARG B O 1
#

Nearest PDB structures (foldseek):
  6hrd-assembly2_C  TM=8.392E-01  e=7.828E-21  Mycobacterium tuberculosis H37Rv
  3mog-assembly1_C  TM=8.002E-01  e=1.049E-20  Escherichia coli K-12
  6iun-assembly2_A  TM=7.597E-01  e=2.158E-21  Cupriavidus necator H16
  8oqs-assembly1_B  TM=7.606E-01  e=2.956E-19  Mycobacterium tuberculosis H37Rv
  7o1k-assembly1_A  TM=7.559E-01  e=4.454E-19  Mycobacterium tuberculosis H37Rv

Secondary structure (DSSP, 8-state):
---EEEE--SHHHHHHHHHHHHTT--EEEE-S-HHHHHHHHHHHHHHHHHHHHTT----S-HHHHHHTEEEES-GGGGTT-SEEEE---S-HHHHHHHHHHHHHHS-TTPEEEE--SSS-HHHHTTT--TTGGGEEEEEEPSSTTT--EEEEEE-TTS-HHHHHHHHHHHHHTT-EEEE--S--TTTTHHHHHHHHHHHHHHHHHTTSS-HHHHHHHHHHTHHHHHTT--HHHHHHHH-HHHHHHHHHHHGGGS-------HHHHHHHHTT--BGGGTBSSSB--SS-HHHHHHHHHHHHHHHHIIIII--/---EEEE--SHHHHHHHHHHHHTT--EEEE-S-HHHHHHHHHHHHHHHHHHHHTT----S-HHHHHHTEEEES-GGGGTT-SEEEE---S-HHHHHHHHHHHHHHS-TTPEEEE--SSS-HHHHTTT--TTGGGEEEEEEPSSTTT--EEEEEE-TTS-HHHHHHHHHHHHHTT-EEEE--S--TTTTHHHHHHHHHHHHHHHHHTTSS-HHHHHHHHHHTHHHHHTT--HHHHHHHH-HHHHHHHHHHHGGGS-------HHHHHHHHTT--BGGGTBSSSB----SS-HHHHHHHHHHHHHHIIIII--

Solvent-accessible surface area (backbone atoms only — not comparable to full-atom values): 32076 Å² total; per-residue (Å²): 133,69,33,36,21,32,32,21,38,52,76,59,22,34,21,46,50,50,42,38,14,59,70,69,34,36,30,40,38,27,30,87,44,68,65,43,51,51,50,38,56,55,47,48,58,54,49,50,51,53,39,53,75,68,62,49,89,62,90,54,52,73,68,57,27,52,67,23,49,46,78,40,66,50,73,74,77,40,26,80,25,43,35,34,40,37,43,58,76,99,40,64,70,61,43,25,53,49,39,34,52,45,46,70,54,37,43,82,83,25,32,47,30,35,39,60,68,62,68,55,64,70,66,32,42,66,69,42,67,81,40,50,44,31,35,33,34,48,26,60,39,86,55,38,58,63,41,36,25,29,43,32,35,56,51,93,59,25,39,68,64,56,54,51,52,51,41,52,53,36,43,74,73,69,32,46,60,33,61,36,68,55,95,50,77,34,58,62,47,53,39,31,46,47,33,24,47,52,31,48,49,46,38,42,74,72,56,36,31,50,74,70,36,47,28,46,37,37,29,34,35,48,18,45,53,22,57,64,38,23,63,62,60,52,41,18,70,66,21,37,60,55,48,52,52,49,50,68,67,42,48,79,71,42,74,57,77,76,74,83,57,63,71,59,51,54,32,42,74,70,59,24,27,5,50,88,58,28,24,39,91,55,79,36,83,65,73,67,57,60,60,63,53,49,50,51,48,50,49,46,45,50,52,42,42,57,67,73,66,67,108,134,68,35,35,21,32,32,21,38,52,76,60,24,34,21,46,50,50,43,38,14,61,70,71,34,36,30,41,36,27,32,87,43,68,66,43,51,52,49,38,56,56,47,48,58,53,50,52,50,52,39,52,76,68,63,50,89,61,90,52,52,72,68,56,27,54,67,24,50,46,79,41,66,50,73,74,78,40,26,81,24,42,33,35,41,37,43,59,77,99,41,65,69,60,42,26,52,48,40,36,51,44,45,68,56,37,43,84,82,26,32,48,29,35,38,60,67,64,69,54,62,69,66,32,44,65,68,42,66,80,39,49,45,32,35,33,34,48,27,60,40,86,53,37,58,63,41,37,26,28,43,34,34,56,51,93,60,25,40,67,64,55,53,51,51,52,41,53,53,37,43,74,73,68,32,45,61,32,62,38,67,56,94,50,77,34,58,62,48,53,38,30,46,48,34,23,46,51,30,48,51,47,38,41,74,72,56,36,30,50,75,69,38,47,27,44,38,37,28,33,34,48,18,46,52,21,58,65,37,24,62,60,59,52,41,17,69,66,21,37,58,56,48,51,53,50,51,70,67,42,48,80,71,43,73,55,77,74,74,83,56,62,71,59,51,53,32,41,75,68,61,25,26,5,57,93,58,28,23,39,91,55,81,34,88,72,78,66,90,46,67,61,56,54,50,52,50,52,49,46,44,50,50,41,40,58,68,73,65,66,106

InterPro domains:
  IPR006108 3-hydroxyacyl-CoA dehydrogenase, C-terminal [PF00725] (186-284)
  IPR006176 3-hydroxyacyl-CoA dehydrogenase, NAD binding [PF02737] (3-181)
  IPR008927 6-phosphogluconate dehydrogenase-like, C-terminal domain superfamily [SSF48179] (185-289)
  IPR013328 6-phosphogluconate dehydrogenase, domain 2 [G3DSA:1.10.1040.10] (188-307)
  IPR022694 3-hydroxyacyl-CoA dehydrogenase [PIRSF000105] (2-299)
  IPR036291 NAD(P)-binding domain superfamily [SSF51735] (1-181)

Organism: NCBI:txid1368476

Sequence (622 aa):
MKNIGVIGAGTMGFGISFYFAIHGIPTHVVDISNIELENAKEKLKTYYRLFKENGFPLPFSEKETTSFLSFSTELNHLKDADVIIESASENLSLKQELFKQLDSIAKEEAILASNTSSLKLSDIAIYVEKHRNRLLLTHFFNPAQIVPLVELLPLEETSTQVVNDMKTFFESINKTPIIIKCEVPGLAANRMQVALAREALSLLEDGVLSKEDLEKTLYDGPGFRFAASGLLKIIDFGGLDVWSSVLQNLQKEIESEVREFTIIKDLVGNNALGVKRGKGFFEYPNKGFDEFVLQRDSELLKHLINTHYNRMKNIGVIGAGTMGFGISFYFAIHGIPTHVVDISNIELENAKEKLKTYYRLFKENGFPLPFSEKETTSFLSFSTELNHLKDADVIIESASENLSLKQELFKQLDSIAKEEAILASNTSSLKLSDIAIYVEKHRNRLLLTHFFNPAQIVPLVELLPLEETSTQVVNDMKTFFESINKTPIIIKCEVPGLAANRMQVALAREALSLLEDGVLSKEDLEKTLYDGPGFRFAASGLLKIIDFGGLDVWSSVLQNLQKEIESEVREFTIIKDLVGNNALGVKRGKGFFEYPNKGFDEFVLQRDSELLKHLINTHYNR